Protein 2O8G (pdb70)

GO terms:
  GO:0030182 neuron differentiation (P, IDA)
  GO:0043197 dendritic spine (C, IDA)
  GO:0019903 protein phosphatase binding (F, IDA)
  GO:0060252 positive regulation of glial cell proliferation (P, IMP)
  GO:0019904 protein domain specific binding (F, IMP)
  GO:0005515 protein binding (F, IPI)
  GO:0005521 lamin binding (F, IPI)
  GO:0008157 protein phosphatase 1 binding (F, IPI)
  GO:0044877 protein-containing complex binding (F, IPI)
  GO:0019904 protein domain specific binding (F, IPI)
  GO:0004722 protein serine/threonine phosphatase activity (F, TAS)
  GO:0005829 cytosol (C, TAS)
  GO:0098793 presynapse (C, IDA)
  GO:0098794 postsynapse (C, IDA)
  GO:0098978 glutamatergic synapse (C, IDA)

Radius of gyration: 44.52 Å; Cα contacts (8 Å, |Δi|>4): 1478; chains: 4; bounding box: 119×79×68 Å

InterPro domains:
  IPR004843 Calcineurin-like, phosphoesterase domain [PF00149] (59-251)
  IPR006186 Serine/threonine-specific protein phosphatase/bis(5-nucleosyl)-tetraphosphatase [PR00114] (58-85)
  IPR006186 Serine/threonine-specific protein phosphatase/bis(5-nucleosyl)-tetraphosphatase [PR00114] (87-114)
  IPR006186 Serine/threonine-specific protein phosphatase/bis(5-nucleosyl)-tetraphosphatase [PR00114] (120-144)
  IPR006186 Serine/threonine-specific protein phosphatase/bis(5-nucleosyl)-tetraphosphatase [PR00114] (154-180)
  IPR006186 Serine/threonine-specific protein phosphatase/bis(5-nucleosyl)-tetraphosphatase [PR00114] (183-210)
  IPR006186 Serine/threonine-specific protein phosphatase/bis(5-nucleosyl)-tetraphosphatase [PR00114] (240-260)
  IPR006186 Serine/threonine-specific protein phosphatase/bis(5-nucleosyl)-tetraphosphatase [PR00114] (262-278)
  IPR006186 Serine/threonine-specific protein phosphatase/bis(5-nucleosyl)-tetraphosphatase [PS00125] (121-126)
  IPR006186 Serine/threonine-specific protein phosphatase/bis(5-nucleosyl)-tetraphosphatase [SM00156] (30-300)
  IPR029052 Metallo-dependent phosphatase-like [G3DSA:3.60.21.10] (2-308)
  IPR029052 Metallo-dependent phosphatase-like [SSF56300] (9-301)
  IPR031675 Serine-threonine protein phosphatase, N-terminal [PF16891] (9-56)
  IPR050341 Serine/threonine-protein phosphatase PP1 catalytic subunit [PTHR11668] (12-305)

Solvent-accessible surface area: 32049 Å² total; per-residue (Å²): 242,31,87,29,87,32,0,19,91,69,1,38,120,19,111,82,34,171,82,40,119,83,14,130,5,109,70,103,17,3,64,14,0,2,110,82,0,62,104,19,2,68,93,16,38,10,0,0,44,0,74,8,54,5,39,0,0,0,0,1,1,1,25,4,86,14,0,7,67,0,0,81,122,9,7,38,11,84,148,20,20,0,0,0,0,0,3,0,0,0,58,21,175,9,0,4,3,0,0,2,0,0,1,0,4,2,21,82,48,43,77,27,1,2,1,0,0,0,2,1,0,6,15,7,1,1,30,45,29,26,0,13,65,3,0,119,164,54,41,47,53,138,0,12,87,19,0,24,73,1,1,24,0,0,6,0,0,0,14,0,12,120,39,0,0,0,0,0,0,0,2,6,42,73,8,100,49,20,76,61,0,87,162,30,140,42,75,32,73,5,60,72,140,23,25,9,0,2,0,0,8,0,7,21,48,167,124,35,168,26,83,17,162,13,123,20,69,18,21,80,11,0,1,42,114,16,0,23,130,16,6,158,119,44,102,15,41,0,0,0,0,0,2,29,0,3,58,95,0,21,93,45,29,12,196,78,52,0,0,5,0,0,1,1,0,44,0,32,76,98,13,101,3,9,0,0,0,0,16,3,49,103,79,0,69,0,24,4,23,32,8,155,52,86,222,222,45,10,37,92,76,128,76,25,105,37,42,88,148,21,34,153,85,77,116,42,118,136,109,149,82,133,110,113,81,21,85,102,96,33,131,145,15,17,61,2,20,139,34,21,149,80,0,73,116,52,50,73,148,44,125,170,121,162,243,36,91,23,84,36,0,19,114,66,1,34,119,15,111,79,42,185,90,45,125,75,16,120,6,115,80,104,24,3,122,12,0,1,88,92,0,64,106,20,3,70,94,16,36,11,1,0,47,0,74,12,40,4,35,0,0,0,0,1,0,1,26,4,91,11,0,8,67,0,0,86,122,10,8,34,11,83,147,20,11,0,0,0,0,0,2,0,0,0,59,20,188,10,1,4,4,0,0,2,0,0,0,0,5,2,20,86,49,42,78,28,1,1,1,0,0,0,2,2,0,5,13,5,1,0,26,46,28,25,0,14,65,4,0,115,166,53,40,56,54,146,4,15,79,24,0,24,74,0,2,25,0,1,6,0,0,0,18,0,17,124,33,0,0,0,0,0,0,0,2,5,44,69,9,95,50,23,70,61,0,88,165,32,141,41,76,32,67,5,53,80,133,22,26,10,0,2,0,0,10,0,6,21,50,150,123,33,172,25,84,16,159,12,120,19,66,17,21,80,9,0,1,41,109,15,0,26,129,14,8,160,121,43,99,14,40,0,0,0,0,0,2,30,0,3,67,98,0,25,96,48,28,15,191,70,50,0,0,6,0,0,1,0,0,41,0,30,75,95,12,117,3,10,0,0,0,0,18,2,54,107,90,0,69,0,23,3,28,29,7,161,53,80,221,181,46,2,34,91,74,142,63,16,121,32,48,102,148,30,37,148,85,77,114,46,129,133,123,160,81,132,109,114,76,23,83,92,95,34,134,142,14,16,66,2,22,145,34,26,161,76,0,82,113,45,53,65,118,52,147,154,149

Nearest PDB structures (foldseek):
  2o8g-assembly2_J  TM=1.018E+00  e=6.666E-09  Mus musculus
  7tvf-assembly2_C  TM=9.964E-01  e=4.318E-65  Homo sapiens
  1it6-assembly2_B  TM=9.998E-01  e=4.307E-64  Homo sapiens
  6obs-assembly1_A  TM=1.001E+00  e=9.082E-64  Homo sapiens
  7t0y-assembly2_C  TM=9.998E-01  e=2.308E-63  Homo sapiens

Secondary structure (DSSP, 8-state):
---HHHHHHHHHTTTTS-TT------HHHHHHHHHHHHHHHHHS-SEEEE-SSEEEE-B-TT-HHHHHHHHHHH-STTSS-EEE-S--SSSSS-HHHHHHHHHHHHHHSTTTEEE---TTSSHHHHTTSSHHHHHHHHS-HHHHHHHHHHHTT---EEEETTTEEEESS---TT---HHHHHT--SS-PPPSSSHHHHHHH-EE-TT-SSEEE-TTSSSEEE-HHHHHHHHHHHT-SEEEE--S--TEEEEEETTTTEEEEB--TTGGGT---EEEEEEE-TT-EEEEEEEPPP-/---HHHHHHHHHGGGSSPTT------HHHHHHHHHHHHHHHHHS-SEEEE-SSEEEE-B-TT-HHHHHHHHHHH-STTSS-EEE-S--SSSSS-HHHHHHHHHHHHHHSTTTEEE---TTSSHHHHTTSSHHHHHHHHS-HHHHHHHHHHHTT---EEEETTTEEEESS---TT---HHHHHT--SS-PPPSSSHHHHHHH-EE-TT-SSEEE-TTSSSEEE-HHHHHHHHHHHT-SEEEE--S--TTSEEEETTTTEEEEB--TTGGGT----EEEEEE-TT-EEEEEEEPPP-/---B-----EE-HHHHHH---HHHHHHHHHHHHHHHHH--GGGGHHHHHHHHHHHHTT-/---B-----EE-HHHHHH---TTHHHHHHHHHHHHHHH--GGGGHHHHHHHHHHHH--

Organism: Rattus norvegicus (NCBI:txid10116)

Sequence (707 aa):
KLNIDSIIQRLLEVRGSKPGKNVQLQENEIRGLCLKSREIFLSQPILLELEAPLKICGDIHGQYYDLLRLFEYGGFPPESNYLFLGDYVDRGKQSLETICLLLAYKIKYPENFFLLRGNHECASINRIYGFYDECKRRYNIKLWKTFTDCFNCLPIAAIVDEKIFCCHGGLSPDLQSMEQIRRIMRPTDVPDQGLLCDLLWSDPDKDVLGWGENDRGVSFTFGAEVVAKFLHKHDLDLICRAHQVVEDGYEFFAKRQLVTLFSAPNYCGEFDNAGAMMSVDETLMCSFQILKPAEKGILKNKSQKWDEMNILATLSPEEREKKRQFEMKRKLHYNEGLNIKLARQLISKDLHDDKLNIDSIIQRLLEVRGSKPGKNVQLQENEIRGLCLKSREIFLSQPILLELEAPLKICGDIHGQYYDLLRLFEYGGFPPESNYLFLGDYVDRGKQSLETICLLLAYKIKYPENFFLLRGNHECASINRIYGFYDECKRRYNIKLWKTFTDCFNCLPIAAIVDEKIFCCHGGLSPDLQSMEQIRRIMRPTDVPDQGLLCDLLWSDPDKDVLGWGENDRGVSFTFGAEVVAKFLHKHDLDLICRAHQVVEDGYEFFAKRQLVTLFSAPNYCGEFDNAGAMMSVDETLMCSFQILKPAEKGILKNKSQKWDEMNILATLSPEEREKKRQFEMKRKLHYNEGLNIKLARQLISKDLHD

Foldseek 3Di:
DADLVVLLCQLCVCLVPDFPDDGDDDLVNLLVLLVLLLVLLQVAFLEAEAEDFAKEAEAAAQRSNLVSVVCVVQPPPPVGAYEYAEHQHFLDDGSPSRVSNLSSVCNVCVRRHAYAYAPCLACVNCCPRPNCVNCPVRPRNVSVVSSNQSSLSHRAWYDYPLAETEHAADAAPQCPDPVVSRPDDPSDGQDQDDGSQQSRAEHEDQVDDAWAPDPVNGGTYGYLVVLVVVCVVSVYQAYEYENDQDQAQKDAHNVRRYMYGHRHACRSVPHRGKHWMWGQHNVRDIDIDIHHGDD/DDDDPCDDDDDPVVVVVVPDDPVVVVVVVVVVVVVVVPPVVVVCPVVVVVVVVVVVVVD/DADLVVLLVQLCVCLVPDPDDDGDDDLVNLLVLLVLLLVLLQVAFLEAEAEDWAKEAEAAAQRSNLVSVVCVVQPPPPVGAYEYQENQHFLDDGSSSRVSNLSSSCNVPVRRHAYAYALCLACVNCCPRPNCVNCPVRPRNVSVVSSNLSSLSHRAWYDYPLAEIEHAADFAPPPDDPVVSRPDDPSDGQDQDDGSQQRRHEEEDQPDDAWADDPVNGGIYGHLVVLVVVCVNSVYQAYEYEHDDDQAQKDAHNVNRYMYGHRHACRSVPHHHKHWMWTQHNVRDIDIDIRHGDD/DDDDPCPDDDDPVVVVVVPPDPVVVVVVVVVVVVVVVVPPPVVCPVVVVVVVVVVVVD

B-factor: mean 48.69, std 15.86, range [26.14, 106.57]

CATH classification: 3.60.21.10

Structure (mmCIF, N/CA/C/O backbone):
data_2O8G
#
_entry.id   2O8G
#
_cell.length_a   96.267
_cell.length_b   103.234
_cell.length_c   149.992
_cell.angle_alpha   90.00
_cell.angle_beta   90.00
_cell.angle_gamma   90.00
#
_symmetry.space_group_name_H-M   'P 21 21 21'
#
loop_
_entity.id
_entity.type
_entity.pdbx_description
1 polymer 'Serine/threonine-protein phosphatase PP1-gamma catalytic subunit'
2 polymer 'Protein phosphatase inhibitor 2'
3 non-polymer 'MANGANESE (II) ION'
4 water water
#
loop_
_atom_site.group_PDB
_atom_site.id
_atom_site.type_symbol
_atom_site.label_atom_id
_atom_site.label_alt_id
_atom_site.label_comp_id
_atom_site.label_asym_id
_atom_site.label_entity_id
_atom_site.label_seq_id
_atom_site.pdbx_PDB_ins_code
_atom_site.Cartn_x
_atom_site.Cartn_y
_atom_site.Cartn_z
_atom_site.occupancy
_atom_site.B_iso_or_equiv
_atom_site.auth_seq_id
_atom_site.auth_comp_id
_atom_site.auth_asym_id
_atom_site.auth_atom_id
_atom_site.pdbx_PDB_model_num
ATOM 1 N N . LYS A 1 12 ? -3.208 2.423 42.524 1.00 67.00 6 LYS A N 1
ATOM 2 C CA . LYS A 1 12 ? -2.454 3.156 43.586 1.00 67.12 6 LYS A CA 1
ATOM 3 C C . LYS A 1 12 ? -0.976 3.407 43.218 1.00 66.41 6 LYS A C 1
ATOM 4 O O . LYS A 1 12 ? -0.150 2.478 43.158 1.00 66.40 6 LYS A O 1
ATOM 10 N N . LEU A 1 13 ? -0.674 4.688 42.994 1.00 64.87 7 LEU A N 1
ATOM 11 C CA . LEU A 1 13 ? 0.587 5.151 42.439 1.00 62.94 7 LEU A CA 1
ATOM 12 C C . LEU A 1 13 ? 1.351 5.925 43.505 1.00 61.61 7 LEU A C 1
ATOM 13 O O . LEU A 1 13 ? 0.800 6.820 44.154 1.00 61.27 7 LEU A O 1
ATOM 18 N N . ASN A 1 14 ? 2.616 5.566 43.691 1.00 59.79 8 ASN A N 1
ATOM 19 C CA . ASN A 1 14 ? 3.449 6.214 44.690 1.00 58.22 8 ASN A CA 1
ATOM 20 C C . ASN A 1 14 ? 4.268 7.355 44.075 1.00 57.03 8 ASN A C 1
ATOM 21 O O . ASN A 1 14 ? 5.405 7.155 43.646 1.00 56.63 8 ASN A O 1
ATOM 26 N N . ILE A 1 15 ? 3.682 8.547 44.040 1.00 55.46 9 ILE A N 1
ATOM 27 C CA . ILE A 1 15 ? 4.321 9.691 43.406 1.00 54.40 9 ILE A CA 1
ATOM 28 C C . ILE A 1 15 ? 5.625 10.119 44.102 1.00 53.26 9 ILE A C 1
ATOM 29 O O . ILE A 1 15 ? 6.608 10.434 43.417 1.00 52.80 9 ILE A O 1
ATOM 34 N N . ASP A 1 16 ? 5.644 10.108 45.438 1.00 51.88 10 ASP A N 1
ATOM 35 C CA . ASP A 1 16 ? 6.844 10.502 46.188 1.00 50.83 10 ASP A CA 1
ATOM 36 C C . ASP A 1 16 ? 8.032 9.583 45.893 1.00 49.71 10 ASP A C 1
ATOM 37 O O . ASP A 1 16 ? 9.172 10.030 45.805 1.00 49.64 10 ASP A O 1
ATOM 42 N N . SER A 1 17 ? 7.744 8.302 45.722 1.00 48.50 11 SER A N 1
ATOM 43 C CA . SER A 1 17 ? 8.751 7.308 45.390 1.00 47.48 11 SER A CA 1
ATOM 44 C C . SER A 1 17 ? 9.231 7.469 43.940 1.00 46.83 11 SER A C 1
ATOM 45 O O . SER A 1 17 ? 10.423 7.296 43.640 1.00 46.75 11 SER A O 1
ATOM 48 N N . ILE A 1 18 ? 8.303 7.785 43.040 1.00 45.75 12 ILE A N 1
ATOM 49 C CA . ILE A 1 18 ? 8.657 7.990 41.642 1.00 44.94 12 ILE A CA 1
ATOM 50 C C . ILE A 1 18 ? 9.621 9.163 41.539 1.00 44.39 12 ILE A C 1
ATOM 51 O O . ILE A 1 18 ? 10.709 9.019 40.970 1.00 44.21 12 ILE A O 1
ATOM 56 N N . ILE A 1 19 ? 9.241 10.289 42.143 1.00 43.73 13 ILE A N 1
ATOM 57 C CA . ILE A 1 19 ? 10.067 11.492 42.154 1.00 43.53 13 ILE A CA 1
ATOM 58 C C . ILE A 1 19 ? 11.444 11.263 42.804 1.00 44.01 13 ILE A C 1
ATOM 59 O O . ILE A 1 19 ? 12.467 11.626 42.212 1.00 44.15 13 ILE A O 1
ATOM 64 N N . GLN A 1 20 ? 11.463 10.672 44.005 1.00 44.06 14 GLN A N 1
ATOM 65 C CA . GLN A 1 20 ? 12.710 10.327 44.701 1.00 43.60 14 GLN A CA 1
ATOM 66 C C . GLN A 1 20 ? 13.633 9.572 43.778 1.00 43.71 14 GLN A C 1
ATOM 67 O O . GLN A 1 20 ? 14.795 9.946 43.629 1.00 43.40 14 GLN A O 1
ATOM 73 N N . ARG A 1 21 ? 13.118 8.506 43.166 1.00 44.22 15 ARG A N 1
ATOM 74 C CA . ARG A 1 21 ? 13.939 7.667 42.284 1.00 45.02 15 ARG A CA 1
ATOM 75 C C . ARG A 1 21 ? 14.465 8.444 41.064 1.00 45.62 15 ARG A C 1
ATOM 76 O O . ARG A 1 21 ? 15.620 8.264 40.664 1.00 46.33 15 ARG A O 1
ATOM 84 N N . LEU A 1 22 ? 13.626 9.304 40.486 1.00 45.64 16 LEU A N 1
ATOM 85 C CA . LEU A 1 22 ? 14.022 10.091 39.324 1.00 45.60 16 LEU A CA 1
ATOM 86 C C . LEU A 1 22 ? 15.076 11.115 39.730 1.00 46.22 16 LEU A C 1
ATOM 87 O O . LEU A 1 22 ? 16.013 11.392 38.980 1.00 45.67 16 LEU A O 1
ATOM 92 N N . LEU A 1 23 ? 14.925 11.643 40.938 1.00 47.27 17 LEU A N 1
ATOM 93 C CA . LEU A 1 23 ? 15.827 12.652 41.476 1.00 48.43 17 LEU A CA 1
ATOM 94 C C . LEU A 1 23 ? 17.144 12.058 42.021 1.00 49.65 17 LEU A C 1
ATOM 95 O O . LEU A 1 23 ? 18.091 12.799 42.308 1.00 49.69 17 LEU A O 1
ATOM 100 N N . GLU A 1 24 ? 17.213 10.726 42.128 1.00 50.74 18 GLU A N 1
ATOM 101 C CA . GLU A 1 24 ? 18.380 10.055 42.712 1.00 51.93 18 GLU A CA 1
ATOM 102 C C . GLU A 1 24 ? 19.671 10.245 41.917 1.00 52.63 18 GLU A C 1
ATOM 103 O O . GLU A 1 24 ? 20.758 10.193 42.496 1.00 52.30 18 GLU A O 1
ATOM 109 N N . VAL A 1 25 ? 19.548 10.464 40.604 1.00 53.43 19 VAL A N 1
ATOM 110 C CA . VAL A 1 25 ? 20.721 10.599 39.729 1.00 54.20 19 VAL A CA 1
ATOM 111 C C . VAL A 1 25 ? 21.306 12.024 39.695 1.00 55.31 19 VAL A C 1
ATOM 112 O O . VAL A 1 25 ? 22.195 12.304 38.912 1.00 55.04 19 VAL A O 1
ATOM 116 N N . ARG A 1 26 ? 20.825 12.901 40.573 1.00 57.07 20 ARG A N 1
ATOM 117 C CA . ARG A 1 26 ? 21.175 14.323 40.556 1.00 58.98 20 ARG A CA 1
ATOM 118 C C . ARG A 1 26 ? 22.659 14.696 40.498 1.00 60.57 20 ARG A C 1
ATOM 119 O O . ARG A 1 26 ? 23.028 15.692 39.853 1.00 61.24 20 ARG A O 1
ATOM 127 N N . GLY A 1 27 ? 23.509 13.934 41.167 1.00 61.75 21 GLY A N 1
ATOM 128 C CA . GLY A 1 27 ? 24.927 14.247 41.124 1.00 63.55 21 GLY A CA 1
ATOM 129 C C . GLY A 1 27 ? 25.678 13.540 40.007 1.00 64.51 21 GLY A C 1
ATOM 130 O O . GLY A 1 27 ? 26.792 13.927 39.663 1.00 64.56 21 GLY A O 1
ATOM 131 N N . SER A 1 28 ? 25.058 12.509 39.440 1.00 65.48 22 SER A N 1
ATOM 132 C CA . SER A 1 28 ? 25.734 11.577 38.544 1.00 66.57 22 SER A CA 1
ATOM 133 C C . SER A 1 28 ? 26.225 12.204 37.245 1.00 67.31 22 SER A C 1
ATOM 134 O O . SER A 1 28 ? 25.845 13.330 36.892 1.00 67.56 22 SER A O 1
ATOM 137 N N . LYS A 1 29 ? 27.088 11.471 36.546 1.00 68.14 23 LYS A N 1
ATOM 138 C CA . LYS A 1 29 ? 27.520 11.876 35.209 1.00 68.90 23 LYS A CA 1
ATOM 139 C C . LYS A 1 29 ? 26.344 11.765 34.218 1.00 68.59 23 LYS A C 1
ATOM 140 O O . LYS A 1 29 ? 25.589 10.776 34.242 1.00 68.98 23 LYS A O 1
ATOM 146 N N . PRO A 1 30 ? 26.174 12.787 33.378 1.00 67.81 24 PRO A N 1
ATOM 147 C CA . PRO A 1 30 ? 25.120 12.797 32.353 1.00 67.12 24 PRO A CA 1
ATOM 148 C C . PRO A 1 30 ? 24.879 11.435 31.687 1.00 66.26 24 PRO A C 1
ATOM 149 O O . PRO A 1 30 ? 25.833 10.808 31.211 1.00 66.22 24 PRO A O 1
ATOM 153 N N . GLY A 1 31 ? 23.623 10.987 31.673 1.00 65.15 25 GLY A N 1
ATOM 154 C CA . GLY A 1 31 ? 23.237 9.786 30.945 1.00 63.87 25 GLY A CA 1
ATOM 155 C C . GLY A 1 31 ? 22.885 8.558 31.772 1.00 63.03 25 GLY A C 1
ATOM 156 O O . GLY A 1 31 ? 22.507 7.522 31.207 1.00 62.50 25 GLY A O 1
ATOM 157 N N . LYS A 1 32 ? 23.020 8.666 33.098 1.00 62.14 26 LYS A N 1
ATOM 158 C CA . LYS A 1 32 ? 22.610 7.601 34.008 1.00 61.27 26 LYS A CA 1
ATOM 159 C C . LYS A 1 32 ? 21.088 7.417 33.970 1.00 60.27 26 LYS A C 1
ATOM 160 O O . LYS A 1 32 ? 20.339 8.339 34.279 1.00 59.73 26 LYS A O 1
ATOM 166 N N . ASN A 1 33 ? 20.649 6.224 33.587 1.00 59.22 27 ASN A N 1
ATOM 167 C CA . ASN A 1 33 ? 19.231 5.938 33.441 1.00 58.53 27 ASN A CA 1
ATOM 168 C C . ASN A 1 33 ? 18.522 5.763 34.778 1.00 58.01 27 ASN A C 1
ATOM 169 O O . ASN A 1 33 ? 19.144 5.430 35.791 1.00 58.07 27 ASN A O 1
ATOM 174 N N . VAL A 1 34 ? 17.218 6.008 34.774 1.00 57.23 28 VAL A N 1
ATOM 175 C CA . VAL A 1 34 ? 16.360 5.657 35.893 1.00 56.45 28 VAL A CA 1
ATOM 176 C C . VAL A 1 34 ? 15.364 4.662 35.339 1.00 56.42 28 VAL A C 1
ATOM 177 O O . VAL A 1 34 ? 14.730 4.930 34.320 1.00 56.31 28 VAL A O 1
ATOM 181 N N . GLN A 1 35 ? 15.244 3.514 35.997 1.00 56.44 29 GLN A N 1
ATOM 182 C CA . GLN A 1 35 ? 14.334 2.467 35.549 1.00 56.83 29 GLN A CA 1
ATOM 183 C C . GLN A 1 35 ? 13.087 2.390 36.442 1.00 56.27 29 GLN A C 1
ATOM 184 O O . GLN A 1 35 ? 13.092 1.744 37.493 1.00 56.50 29 GLN A O 1
ATOM 190 N N . LEU A 1 36 ? 12.026 3.078 36.023 1.00 55.54 30 LEU A N 1
ATOM 191 C CA . LEU A 1 36 ? 10.724 2.945 36.667 1.00 54.55 30 LEU A CA 1
ATOM 192 C C . LEU A 1 36 ? 10.033 1.710 36.121 1.00 54.41 30 LEU A C 1
ATOM 193 O O . LEU A 1 36 ? 10.435 1.162 35.102 1.00 54.26 30 LEU A O 1
ATOM 198 N N . GLN A 1 37 ? 8.989 1.269 36.803 1.00 54.60 31 GLN A N 1
ATOM 199 C CA . GLN A 1 37 ? 8.213 0.137 36.330 1.00 54.75 31 GLN A CA 1
ATOM 200 C C . GLN A 1 37 ? 7.233 0.585 35.268 1.00 54.10 31 GLN A C 1
ATOM 201 O O . GLN A 1 37 ? 6.744 1.714 35.310 1.00 54.16 31 GLN A O 1
ATOM 207 N N . GLU A 1 38 ? 6.944 -0.304 34.322 1.00 53.42 32 GLU A N 1
ATOM 208 C CA . GLU A 1 38 ? 5.993 -0.020 33.254 1.00 52.92 32 GLU A CA 1
ATOM 209 C C . GLU A 1 38 ? 4.671 0.519 33.793 1.00 52.41 32 GLU A C 1
ATOM 210 O O . GLU A 1 38 ? 4.194 1.542 33.311 1.00 52.40 32 GLU A O 1
ATOM 216 N N . ASN A 1 39 ? 4.098 -0.156 34.795 1.00 51.87 33 ASN A N 1
ATOM 217 C CA . ASN A 1 39 ? 2.800 0.234 35.354 1.00 51.50 33 ASN A CA 1
ATOM 218 C C . ASN A 1 39 ? 2.818 1.626 35.972 1.00 50.22 33 ASN A C 1
ATOM 219 O O . ASN A 1 39 ? 1.833 2.355 35.887 1.00 49.83 33 ASN A O 1
ATOM 224 N N . GLU A 1 40 ? 3.950 1.988 36.568 1.00 49.11 34 GLU A N 1
ATOM 225 C CA . GLU A 1 40 ? 4.150 3.321 37.130 1.00 48.33 34 GLU A CA 1
ATOM 226 C C . GLU A 1 40 ? 4.130 4.397 36.050 1.00 47.76 34 GLU A C 1
ATOM 227 O O . GLU A 1 40 ? 3.541 5.466 36.237 1.00 47.29 34 GLU A O 1
ATOM 233 N N . ILE A 1 41 ? 4.778 4.110 34.925 1.00 47.16 35 ILE A N 1
ATOM 234 C CA . ILE A 1 41 ? 4.806 5.051 33.819 1.00 46.91 35 ILE A CA 1
ATOM 235 C C . ILE A 1 41 ? 3.400 5.238 33.252 1.00 47.07 35 ILE A C 1
ATOM 236 O O . ILE A 1 41 ? 2.969 6.379 33.045 1.00 46.74 35 ILE A O 1
ATOM 241 N N . ARG A 1 42 ? 2.684 4.130 33.036 1.00 47.26 36 ARG A N 1
ATOM 242 C CA . ARG A 1 42 ? 1.251 4.188 32.683 1.00 47.91 36 ARG A CA 1
ATOM 243 C C . ARG A 1 42 ? 0.452 5.024 33.690 1.00 47.17 36 ARG A C 1
ATOM 244 O O . ARG A 1 42 ? -0.396 5.828 33.297 1.00 47.25 36 ARG A O 1
ATOM 252 N N . GLY A 1 43 ? 0.733 4.840 34.978 1.00 46.22 37 GLY A N 1
ATOM 253 C CA . GLY A 1 43 ? 0.048 5.580 36.021 1.00 45.62 37 GLY A CA 1
ATOM 254 C C . GLY A 1 43 ? 0.234 7.073 35.847 1.00 45.34 37 GLY A C 1
ATOM 255 O O . GLY A 1 43 ? -0.731 7.837 35.901 1.00 45.43 37 GLY A O 1
ATOM 256 N N . LEU A 1 44 ? 1.482 7.478 35.623 1.00 44.72 38 LEU A N 1
ATOM 257 C CA . LEU A 1 44 ? 1.822 8.867 35.376 1.00 44.28 38 LEU A CA 1
ATOM 258 C C . LEU A 1 44 ? 1.017 9.425 34.204 1.00 44.27 38 LEU A C 1
ATOM 259 O O . LEU A 1 44 ? 0.472 10.526 34.297 1.00 44.23 38 LEU A O 1
ATOM 264 N N . CYS A 1 45 ? 0.934 8.658 33.118 1.00 44.19 39 CYS A N 1
ATOM 265 C CA . CYS A 1 45 ? 0.206 9.087 31.922 1.00 44.10 39 CYS A CA 1
ATOM 266 C C . CYS A 1 45 ? -1.277 9.259 32.182 1.00 44.35 39 CYS A C 1
ATOM 267 O O . CYS A 1 45 ? -1.857 10.274 31.806 1.00 44.24 39 CYS A O 1
ATOM 270 N N . LEU A 1 46 ? -1.873 8.271 32.849 1.00 45.12 40 LEU A N 1
ATOM 271 C CA . LEU A 1 46 ? -3.315 8.244 33.122 1.00 45.70 40 LEU A CA 1
ATOM 272 C C . LEU A 1 46 ? -3.726 9.336 34.102 1.00 45.63 40 LEU A C 1
ATOM 273 O O . LEU A 1 46 ? -4.649 10.112 33.837 1.00 45.74 40 LEU A O 1
ATOM 278 N N . LYS A 1 47 ? -3.014 9.414 35.218 1.00 45.66 41 LYS A N 1
ATOM 279 C CA . LYS A 1 47 ? -3.255 10.459 36.200 1.00 45.98 41 LYS A CA 1
ATOM 280 C C . LYS A 1 47 ? -3.016 11.883 35.659 1.00 45.53 41 LYS A C 1
ATOM 281 O O . LYS A 1 47 ? -3.825 12.785 35.920 1.00 45.96 41 LYS A O 1
ATOM 287 N N . SER A 1 48 ? -1.940 12.092 34.899 1.00 44.90 42 SER A N 1
ATOM 288 C CA . SER A 1 48 ? -1.700 13.411 34.290 1.00 44.58 42 SER A CA 1
ATOM 289 C C . SER A 1 48 ? -2.739 13.756 33.218 1.00 44.30 42 SER A C 1
ATOM 290 O O . SER A 1 48 ? -3.245 14.883 33.168 1.00 43.85 42 SER A O 1
ATOM 293 N N . ARG A 1 49 ? -3.080 12.780 32.386 1.00 44.51 43 ARG A N 1
ATOM 294 C CA . ARG A 1 49 ? -4.102 12.987 31.359 1.00 45.16 43 ARG A CA 1
ATOM 295 C C . ARG A 1 49 ? -5.406 13.486 31.985 1.00 45.14 43 ARG A C 1
ATOM 296 O O . ARG A 1 49 ? -6.035 14.422 31.490 1.00 45.34 43 ARG A O 1
ATOM 304 N N . GLU A 1 50 ? -5.776 12.867 33.097 1.00 45.21 44 GLU A N 1
ATOM 305 C CA . GLU A 1 50 ? -6.958 13.227 33.865 1.00 45.49 44 GLU A CA 1
ATOM 306 C C . GLU A 1 50 ? -6.909 14.693 34.323 1.00 44.45 44 GLU A C 1
ATOM 307 O O . GLU A 1 50 ? -7.882 15.442 34.123 1.00 44.59 44 GLU A O 1
ATOM 313 N N . ILE A 1 51 ? -5.783 15.101 34.922 1.00 43.10 45 ILE A N 1
ATOM 314 C CA . ILE A 1 51 ? -5.593 16.495 35.357 1.00 41.98 45 ILE A CA 1
ATOM 315 C C . ILE A 1 51 ? -5.629 17.503 34.192 1.00 41.64 45 ILE A C 1
ATOM 316 O O . ILE A 1 51 ? -6.283 18.544 34.298 1.00 41.78 45 ILE A O 1
ATOM 321 N N . PHE A 1 52 ? -4.939 17.195 33.090 1.00 40.81 46 PHE A N 1
ATOM 322 C CA . PHE A 1 52 ? -4.947 18.065 31.912 1.00 40.07 46 PHE A CA 1
ATOM 323 C C . PHE A 1 52 ? -6.372 18.349 31.469 1.00 40.45 46 PHE A C 1
ATOM 324 O O . PHE A 1 52 ? -6.716 19.496 31.188 1.00 40.39 46 PHE A O 1
ATOM 332 N N . LEU A 1 53 ? -7.193 17.298 31.404 1.00 40.72 47 LEU A N 1
ATOM 333 C CA . LEU A 1 53 ? -8.560 17.402 30.877 1.00 41.00 47 LEU A CA 1
ATOM 334 C C . LEU A 1 53 ? -9.443 18.193 31.806 1.00 41.21 47 LEU A C 1
ATOM 335 O O . LEU A 1 53 ? -10.394 18.831 31.370 1.00 41.77 47 LEU A O 1
ATOM 340 N N . SER A 1 54 ? -9.110 18.159 33.089 1.00 41.46 48 SER A N 1
ATOM 341 C CA . SER A 1 54 ? -9.877 18.868 34.091 1.00 41.52 48 SER A CA 1
ATOM 342 C C . SER A 1 54 ? -9.465 20.326 34.245 1.00 41.13 48 SER A C 1
ATOM 343 O O . SER A 1 54 ? -10.174 21.096 34.872 1.00 42.30 48 SER A O 1
ATOM 346 N N . GLN A 1 55 ? -8.319 20.717 33.703 1.00 40.54 49 GLN A N 1
ATOM 347 C CA . GLN A 1 55 ? -7.946 22.137 33.709 1.00 39.54 49 GLN A CA 1
ATOM 348 C C . GLN A 1 55 ? -8.160 22.742 32.306 1.00 38.82 49 GLN A C 1
ATOM 349 O O . GLN A 1 55 ? -8.211 21.999 31.315 1.00 38.07 49 GLN A O 1
ATOM 355 N N . PRO A 1 56 ? -8.288 24.069 32.218 1.00 38.29 50 PRO A N 1
ATOM 356 C CA . PRO A 1 56 ? -8.559 24.733 30.932 1.00 38.07 50 PRO A CA 1
ATOM 357 C C . PRO A 1 56 ? -7.465 24.465 29.885 1.00 38.25 50 PRO A C 1
ATOM 358 O O . PRO A 1 56 ? -6.314 24.168 30.233 1.00 38.37 50 PRO A O 1
ATOM 362 N N . ILE A 1 57 ? -7.836 24.551 28.612 1.00 37.66 51 ILE A N 1
ATOM 363 C CA . ILE A 1 57 ? -6.886 24.343 27.533 1.00 37.32 51 ILE A CA 1
ATOM 364 C C . ILE A 1 57 ? -6.087 25.626 27.330 1.00 37.41 51 ILE A C 1
ATOM 365 O O . ILE A 1 57 ? -5.007 25.617 26.738 1.00 37.03 51 ILE A O 1
ATOM 370 N N . LEU A 1 58 ? -6.641 26.717 27.845 1.00 37.72 52 LEU A N 1
ATOM 371 C CA . LEU A 1 58 ? -5.992 28.014 27.856 1.00 38.51 52 LEU A CA 1
ATOM 372 C C . LEU A 1 58 ? -5.792 28.421 29.316 1.00 39.13 52 LEU A C 1
ATOM 373 O O . LEU A 1 58 ? -6.729 28.884 29.972 1.00 39.35 52 LEU A O 1
ATOM 378 N N . LEU A 1 59 ? -4.580 28.218 29.830 1.00 39.55 53 LEU A N 1
ATOM 379 C CA . LEU A 1 59 ? -4.322 28.427 31.249 1.00 39.99 53 LEU A CA 1
ATOM 380 C C . LEU A 1 59 ? -4.288 29.902 31.577 1.00 40.76 53 LEU A C 1
ATOM 381 O O . LEU A 1 59 ? -3.642 30.691 30.886 1.00 41.09 53 LEU A O 1
ATOM 386 N N . GLU A 1 60 ? -4.997 30.290 32.624 1.00 41.63 54 GLU A N 1
ATOM 387 C CA . GLU A 1 60 ? -4.799 31.626 33.164 1.00 42.77 54 GLU A CA 1
ATOM 388 C C . GLU A 1 60 ? -4.025 31.515 34.471 1.00 42.54 54 GLU A C 1
ATOM 389 O O . GLU A 1 60 ? -4.479 30.892 35.425 1.00 42.42 54 GLU A O 1
ATOM 395 N N . LEU A 1 61 ? -2.811 32.060 34.464 1.00 42.81 55 LEU A N 1
ATOM 396 C CA . LEU A 1 61 ? -1.849 31.855 35.543 1.00 42.70 55 LEU A CA 1
ATOM 397 C C . LEU A 1 61 ? -1.422 33.154 36.204 1.00 43.03 55 LEU A C 1
ATOM 398 O O . LEU A 1 61 ? -1.462 34.225 35.583 1.00 43.40 55 LEU A O 1
ATOM 403 N N . GLU A 1 62 ? -1.001 33.048 37.463 1.00 43.67 56 GLU A N 1
ATOM 404 C CA . GLU A 1 62 ? -0.463 34.182 38.230 1.00 44.27 56 GLU A CA 1
ATOM 405 C C . GLU A 1 62 ? 1.044 34.085 38.348 1.00 43.60 56 GLU A C 1
ATOM 406 O O . GLU A 1 62 ? 1.589 32.998 38.488 1.00 43.74 56 GLU A O 1
ATOM 412 N N . ALA A 1 63 ? 1.722 35.220 38.307 1.00 43.30 57 ALA A N 1
ATOM 413 C CA . ALA A 1 63 ? 3.122 35.265 38.700 1.00 43.17 57 ALA A CA 1
ATOM 414 C C . ALA A 1 63 ? 3.171 35.117 40.236 1.00 43.20 57 ALA A C 1
ATOM 415 O O . ALA A 1 63 ? 2.160 35.373 40.895 1.00 43.80 57 ALA A O 1
ATOM 417 N N . PRO A 1 64 ? 4.300 34.706 40.827 1.00 42.81 58 PRO A N 1
ATOM 418 C CA . PRO A 1 64 ? 5.563 34.481 40.121 1.00 42.43 58 PRO A CA 1
ATOM 419 C C . PRO A 1 64 ? 5.670 33.067 39.566 1.00 42.08 58 PRO A C 1
ATOM 420 O O . PRO A 1 64 ? 5.010 32.153 40.070 1.00 42.21 58 PRO A O 1
ATOM 424 N N . LEU A 1 65 ? 6.488 32.899 38.533 1.00 41.64 59 LEU A N 1
ATOM 425 C CA . LEU A 1 65 ? 6.741 31.584 37.973 1.00 41.67 59 LEU A CA 1
ATOM 426 C C . LEU A 1 65 ? 7.958 31.596 37.069 1.00 41.60 59 LEU A C 1
ATOM 427 O O . LEU A 1 65 ? 8.424 32.664 36.639 1.00 42.16 59 LEU A O 1
ATOM 432 N N . LYS A 1 66 ? 8.464 30.403 36.775 1.00 40.82 60 LYS A N 1
ATOM 433 C CA . LYS A 1 66 ? 9.571 30.262 35.845 1.00 40.61 60 LYS A CA 1
ATOM 434 C C . LYS A 1 66 ? 9.083 29.611 34.563 1.00 40.01 60 LYS A C 1
ATOM 435 O O . LYS A 1 66 ? 8.367 28.606 34.614 1.00 40.04 60 LYS A O 1
ATOM 441 N N . ILE A 1 67 ? 9.462 30.185 33.422 1.00 39.08 61 ILE A N 1
ATOM 442 C CA . ILE A 1 67 ? 9.047 29.643 32.126 1.00 38.29 61 ILE A CA 1
ATOM 443 C C . ILE A 1 67 ? 10.230 29.017 31.375 1.00 38.35 61 ILE A C 1
ATOM 444 O O . ILE A 1 67 ? 11.258 29.672 31.194 1.00 38.23 61 ILE A O 1
ATOM 449 N N . CYS A 1 68 ? 10.071 27.758 30.948 1.00 37.68 62 CYS A N 1
ATOM 450 C CA . CYS A 1 68 ? 11.106 27.033 30.216 1.00 37.47 62 CYS A CA 1
ATOM 451 C C . CYS A 1 68 ? 10.674 26.628 28.820 1.00 37.23 62 CYS A C 1
ATOM 452 O O . CYS A 1 68 ? 9.504 26.293 28.592 1.00 37.46 62 CYS A O 1
ATOM 455 N N . GLY A 1 69 ? 11.639 26.650 27.896 1.00 36.62 63 GLY A N 1
ATOM 456 C CA . GLY A 1 69 ? 11.458 26.185 26.534 1.00 35.94 63 GLY A CA 1
ATOM 457 C C . GLY A 1 69 ? 11.902 24.746 26.340 1.00 35.98 63 GLY A C 1
ATOM 458 O O . GLY A 1 69 ? 11.882 23.956 27.296 1.00 36.15 63 GLY A O 1
ATOM 459 N N . ASP A 1 70 ? 12.287 24.396 25.110 1.00 35.47 64 ASP A N 1
ATOM 460 C CA . ASP A 1 70 ? 12.536 22.993 24.730 1.00 35.83 64 ASP A CA 1
ATOM 461 C C . ASP A 1 70 ? 13.545 22.269 25.622 1.00 35.53 64 ASP A C 1
ATOM 462 O O . ASP A 1 70 ? 14.557 22.845 26.016 1.00 35.80 64 ASP A O 1
ATOM 467 N N . ILE A 1 71 ? 13.279 20.999 25.902 1.00 35.51 65 ILE A N 1
ATOM 468 C CA . ILE A 1 71 ? 14.189 20.162 26.679 1.00 35.64 65 ILE A CA 1
ATOM 469 C C . ILE A 1 71 ? 14.679 18.986 25.855 1.00 35.13 65 ILE A C 1
ATOM 470 O O . ILE A 1 71 ? 15.832 18.551 26.017 1.00 34.95 65 ILE A O 1
ATOM 475 N N . HIS A 1 72 ? 13.798 18.459 24.997 1.00 34.28 66 HIS A N 1
ATOM 476 C CA . HIS A 1 72 ? 14.152 17.375 24.074 1.00 34.03 66 HIS A CA 1
ATOM 477 C C . HIS A 1 72 ? 14.978 16.268 24.742 1.00 34.06 66 HIS A C 1
ATOM 478 O O . HIS A 1 72 ? 16.097 15.966 24.312 1.00 33.84 66 HIS A O 1
ATOM 485 N N . GLY A 1 73 ? 14.437 15.692 25.814 1.00 34.05 67 GLY A N 1
ATOM 486 C CA . GLY A 1 73 ? 15.041 14.538 26.460 1.00 34.62 67 GLY A CA 1
ATOM 487 C C . GLY A 1 73 ? 16.416 14.746 27.085 1.00 35.37 67 GLY A C 1
ATOM 488 O O . GLY A 1 73 ? 17.126 13.773 27.358 1.00 35.28 67 GLY A O 1
ATOM 489 N N . GLN A 1 74 ? 16.798 16.006 27.312 1.00 35.48 68 GLN A N 1
ATOM 490 C CA . GLN A 1 74 ? 18.072 16.308 27.952 1.00 35.39 68 GLN A CA 1
ATOM 491 C C . GLN A 1 74 ? 17.876 16.359 29.458 1.00 35.85 68 GLN A C 1
ATOM 492 O O . GLN A 1 74 ? 17.877 17.423 30.073 1.00 35.37 68 GLN A O 1
ATOM 498 N N . TYR A 1 75 ? 17.707 15.172 30.041 1.00 36.72 69 TYR A N 1
ATOM 499 C CA . TYR A 1 75 ? 17.336 15.026 31.449 1.00 37.51 69 TYR A CA 1
ATOM 500 C C . TYR A 1 75 ? 18.290 15.696 32.428 1.00 38.07 69 TYR A C 1
ATOM 501 O O . TYR A 1 75 ? 17.861 16.376 33.371 1.00 38.20 69 TYR A O 1
ATOM 510 N N . TYR A 1 76 ? 19.578 15.483 32.209 1.00 38.77 70 TYR A N 1
ATOM 511 C CA . TYR A 1 76 ? 20.625 16.107 33.006 1.00 39.85 70 TYR A CA 1
ATOM 512 C C . TYR A 1 76 ? 20.418 17.625 33.024 1.00 39.31 70 TYR A C 1
ATOM 513 O O . TYR A 1 76 ? 20.542 18.275 34.070 1.00 39.45 70 TYR A O 1
ATOM 522 N N . ASP A 1 77 ? 20.068 18.183 31.868 1.00 38.62 71 ASP A N 1
ATOM 523 C CA . ASP A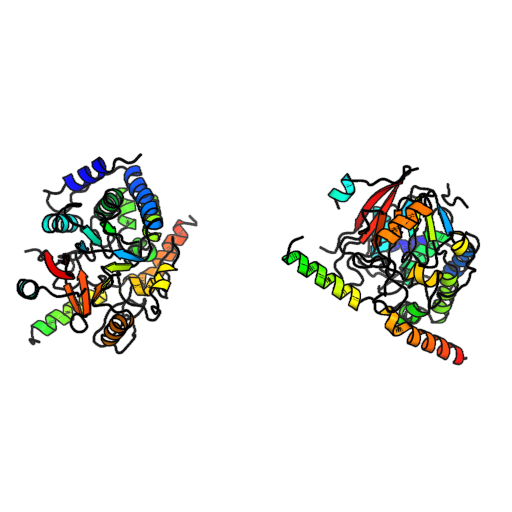 1 77 ? 19.822 19.613 31.766 1.00 38.01 71 ASP A CA 1
ATOM 524 C C . ASP A 1 77 ? 18.524 20.035 32.420 1.00 37.45 71 ASP A C 1
ATOM 525 O O . ASP A 1 77 ? 18.468 21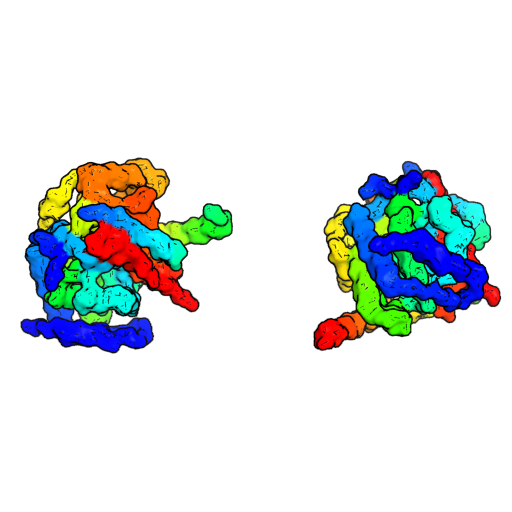.104 33.022 1.00 37.69 71 ASP A O 1
ATOM 530 N N . LEU A 1 78 ? 17.500 19.190 32.363 1.00 36.98 72 LEU A N 1
ATOM 531 C CA . LEU A 1 78 ? 16.298 19.446 33.158 1.00 37.01 72 LEU A CA 1
ATOM 532 C C . LEU A 1 78 ? 16.645 19.560 34.655 1.00 37.53 72 LEU A C 1
ATOM 533 O O . LEU A 1 78 ? 16.172 20.469 35.344 1.00 37.46 72 LEU A O 1
ATOM 538 N N . LEU A 1 79 ? 17.483 18.654 35.153 1.00 37.92 73 LEU A N 1
ATOM 539 C CA . LEU A 1 79 ? 17.905 18.730 36.550 1.00 38.77 73 LEU A CA 1
ATOM 540 C C . LEU A 1 79 ? 18.734 19.968 36.868 1.00 39.23 73 LEU A C 1
ATOM 541 O O . LEU A 1 79 ? 18.623 20.507 37.965 1.00 39.20 73 LEU A O 1
ATOM 546 N N . ARG A 1 80 ? 19.540 20.433 35.909 1.00 40.00 74 ARG A N 1
ATOM 547 C CA . ARG A 1 80 ? 20.286 21.686 36.075 1.00 40.60 74 ARG A CA 1
ATOM 548 C C . ARG A 1 80 ? 19.364 22.904 36.181 1.00 40.86 74 ARG A C 1
ATOM 549 O O . ARG A 1 80 ? 19.668 23.836 36.937 1.00 41.46 74 ARG A O 1
ATOM 557 N N . LEU A 1 81 ? 18.252 22.896 35.430 1.00 40.71 75 LEU A N 1
ATOM 558 C CA . LEU A 1 81 ? 17.250 23.968 35.485 1.00 40.47 75 LEU A CA 1
ATOM 559 C C . LEU A 1 81 ? 16.573 24.070 36.845 1.00 40.35 75 LEU A C 1
ATOM 560 O O . LEU A 1 81 ? 16.445 25.166 37.385 1.00 40.02 75 LEU A O 1
ATOM 565 N N . PHE A 1 82 ? 16.114 22.940 37.378 1.00 40.87 76 PHE A N 1
ATOM 566 C CA . PHE A 1 82 ? 15.493 22.913 38.707 1.00 41.86 76 PHE A CA 1
ATOM 567 C C . PHE A 1 82 ? 16.499 23.310 39.794 1.00 43.27 76 PHE A C 1
ATOM 568 O O . PHE A 1 82 ? 16.146 24.015 40.732 1.00 42.72 76 PHE A O 1
ATOM 576 N N . GLU A 1 83 ? 17.752 22.875 39.634 1.00 45.16 77 GLU A N 1
ATOM 577 C CA . GLU A 1 83 ? 18.862 23.272 40.509 1.00 47.39 77 GLU A CA 1
ATOM 578 C C . GLU A 1 83 ? 19.011 24.790 40.591 1.00 47.96 77 GLU A C 1
ATOM 579 O O . GLU A 1 83 ? 19.153 25.352 41.673 1.00 48.61 77 GLU A O 1
ATOM 585 N N . TYR A 1 84 ? 18.9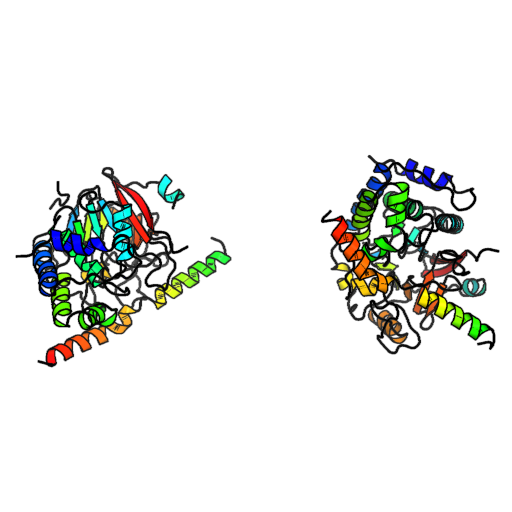68 25.442 39.437 1.00 48.39 78 TYR A N 1
ATOM 586 C CA . TYR A 1 84 ? 19.100 26.883 39.341 1.00 49.06 78 TYR A CA 1
ATOM 587 C C . TYR A 1 84 ? 17.823 27.608 39.821 1.00 48.41 78 TYR A C 1
ATOM 588 O O . TYR A 1 84 ? 17.896 28.612 40.530 1.00 48.44 78 TYR A O 1
ATOM 597 N N . GLY A 1 85 ? 16.653 27.098 39.445 1.00 47.58 79 GLY A N 1
ATOM 598 C CA . GLY A 1 85 ? 15.411 27.802 39.698 1.00 46.44 79 GLY A CA 1
ATOM 599 C C . GLY A 1 85 ? 14.682 27.415 40.967 1.00 45.84 79 GLY A C 1
ATOM 600 O O . GLY A 1 85 ? 13.837 28.160 41.444 1.00 45.82 79 GLY A O 1
ATOM 601 N N . GLY A 1 86 ? 15.014 26.254 41.511 1.00 45.30 80 GLY A N 1
ATOM 602 C CA . GLY A 1 86 ? 14.344 25.731 42.680 1.00 45.14 80 GLY A CA 1
ATOM 603 C C . GLY A 1 86 ? 13.506 24.533 42.282 1.00 45.17 80 GLY A C 1
ATOM 604 O O . GLY A 1 86 ? 12.671 24.634 41.377 1.00 45.87 80 GLY A O 1
ATOM 605 N N . PHE A 1 87 ? 13.736 23.397 42.927 1.00 44.52 81 PHE A N 1
ATOM 606 C CA . PHE A 1 87 ? 12.890 22.228 42.729 1.00 44.67 81 PHE A CA 1
ATOM 607 C C . PHE A 1 87 ? 11.475 22.531 43.219 1.00 44.93 81 PHE A C 1
ATOM 608 O O . PHE A 1 87 ? 11.317 23.221 44.221 1.00 45.14 81 PHE A O 1
ATOM 616 N N . PRO A 1 88 ? 10.449 22.062 42.502 1.00 45.17 82 PRO A N 1
ATOM 617 C CA . PRO A 1 88 ? 9.061 22.214 42.967 1.00 45.50 82 PRO A CA 1
ATOM 618 C C . PRO A 1 88 ? 8.908 21.610 44.367 1.00 45.51 82 PRO A C 1
ATOM 619 O O . PRO A 1 88 ? 9.438 20.519 44.578 1.00 45.30 82 PRO A O 1
ATOM 623 N N . PRO A 1 89 ? 8.204 22.268 45.292 1.00 45.85 83 PRO A N 1
ATOM 624 C CA . PRO A 1 89 ? 7.413 23.474 45.019 1.00 45.88 83 PRO A CA 1
ATOM 625 C C . PRO A 1 89 ? 8.083 24.804 45.343 1.00 45.93 83 PRO A C 1
ATOM 626 O O . PRO A 1 89 ? 7.370 25.814 45.396 1.00 45.53 83 PRO A O 1
ATOM 630 N N . GLU A 1 90 ? 9.399 24.819 45.553 1.00 46.13 84 GLU A N 1
ATOM 631 C CA . GLU A 1 90 ? 10.115 26.065 45.855 1.00 46.47 84 GLU A CA 1
ATOM 632 C C . GLU A 1 90 ? 9.754 27.162 44.865 1.00 45.50 84 GLU A C 1
ATOM 633 O O . GLU A 1 90 ? 9.675 28.331 45.231 1.00 45.34 84 GLU A O 1
ATOM 639 N N . SER A 1 91 ? 9.543 26.773 43.607 1.00 44.47 85 SER A N 1
ATOM 640 C CA . SER A 1 91 ? 9.178 27.703 42.547 1.00 43.40 85 SER A CA 1
ATOM 641 C C . SER A 1 91 ? 8.035 27.129 41.741 1.00 42.53 85 SER A C 1
ATOM 642 O O . SER A 1 91 ? 7.853 25.916 41.697 1.00 42.62 85 SER A O 1
ATOM 645 N N . ASN A 1 92 ? 7.263 28.006 41.109 1.00 41.58 86 ASN A N 1
ATOM 646 C CA . ASN A 1 92 ? 6.242 27.587 40.150 1.00 40.52 86 ASN A CA 1
ATOM 647 C C . ASN A 1 92 ? 6.811 27.521 38.732 1.00 39.77 86 ASN A C 1
ATOM 648 O O . ASN A 1 92 ? 7.642 28.367 38.349 1.00 39.36 86 ASN A O 1
ATOM 653 N N . TYR A 1 93 ? 6.351 26.536 37.959 1.00 38.34 87 TYR A N 1
ATOM 654 C CA . TYR A 1 93 ? 6.869 26.313 36.606 1.00 37.59 87 TYR A CA 1
ATOM 655 C C . TYR A 1 93 ? 5.816 26.272 35.505 1.00 36.71 87 TYR A C 1
ATOM 656 O O . TYR A 1 93 ? 4.728 25.701 35.685 1.00 36.94 87 TYR A O 1
ATOM 665 N N . LEU A 1 94 ? 6.163 26.873 34.369 1.00 35.29 88 LEU A N 1
ATOM 666 C CA . LEU A 1 94 ? 5.441 26.687 33.115 1.00 34.49 88 LEU A CA 1
ATOM 667 C C . LEU A 1 94 ? 6.443 26.272 32.042 1.00 34.07 88 LEU A C 1
ATOM 668 O O . LEU A 1 94 ? 7.384 27.000 31.761 1.00 34.26 88 LEU A O 1
ATOM 673 N N . PHE A 1 95 ? 6.239 25.090 31.472 1.00 33.74 89 PHE A N 1
ATOM 674 C CA . PHE A 1 95 ? 7.060 24.586 30.376 1.00 33.62 89 PHE A CA 1
ATOM 675 C C . PHE A 1 95 ? 6.306 24.729 29.054 1.00 33.57 89 PHE A C 1
ATOM 676 O O . PHE A 1 95 ? 5.086 24.505 28.990 1.00 33.34 89 PHE A O 1
ATOM 684 N N . LEU A 1 96 ? 7.041 25.075 28.000 1.00 33.25 90 LEU A N 1
ATOM 685 C CA . LEU A 1 96 ? 6.417 25.393 26.717 1.00 33.08 90 LEU A CA 1
ATOM 686 C C . LEU A 1 96 ? 6.296 24.234 25.715 1.00 33.43 90 LEU A C 1
ATOM 687 O O . LEU A 1 96 ? 5.800 24.428 24.613 1.00 33.88 90 LEU A O 1
ATOM 692 N N . GLY A 1 97 ? 6.721 23.033 26.098 1.00 33.56 91 GLY A N 1
ATOM 693 C CA . GLY A 1 97 ? 6.607 21.880 25.222 1.00 33.54 91 GLY A CA 1
ATOM 694 C C . GLY A 1 97 ? 7.934 21.304 24.769 1.00 33.74 91 GLY A C 1
ATOM 695 O O . GLY A 1 97 ? 9.007 21.739 25.211 1.00 34.10 91 GLY A O 1
ATOM 696 N N . ASP A 1 98 ? 7.855 20.325 23.873 1.00 33.82 92 ASP A N 1
ATOM 697 C CA . ASP A 1 98 ? 9.031 19.651 23.319 1.00 34.09 92 ASP A CA 1
ATOM 698 C C . ASP A 1 98 ? 9.884 18.993 24.409 1.00 34.36 92 ASP A C 1
ATOM 699 O O . ASP A 1 98 ? 11.063 19.349 24.611 1.00 34.39 92 ASP A O 1
ATOM 704 N N . TYR A 1 99 ? 9.271 18.030 25.103 1.00 33.94 93 TYR A N 1
ATOM 705 C CA . TYR A 1 99 ? 9.915 17.321 26.202 1.00 33.67 93 TYR A CA 1
ATOM 706 C C . TYR A 1 99 ? 10.638 16.100 25.698 1.00 33.97 93 TYR A C 1
ATOM 707 O O . TYR A 1 99 ? 11.621 15.684 26.293 1.00 34.11 93 TYR A O 1
ATOM 716 N N . VAL A 1 100 ? 10.139 15.526 24.605 1.00 34.48 94 VAL A N 1
ATOM 717 C CA . VAL A 1 100 ? 10.636 14.250 24.080 1.00 34.56 94 VAL A CA 1
ATOM 718 C C . VAL A 1 100 ? 11.315 14.442 22.727 1.00 35.06 94 VAL A C 1
ATOM 719 O O . VAL A 1 100 ? 11.272 15.530 22.149 1.00 35.41 94 VAL A O 1
ATOM 723 N N . ASP A 1 101 ? 11.918 13.374 22.218 1.00 35.39 95 ASP A N 1
ATOM 724 C CA . ASP A 1 101 ? 12.647 13.393 20.945 1.00 35.34 95 ASP A CA 1
ATOM 725 C C . ASP A 1 101 ? 14.030 14.027 21.060 1.00 35.56 95 ASP A C 1
ATOM 726 O O . ASP A 1 101 ? 14.301 14.799 21.987 1.00 34.73 95 ASP A O 1
ATOM 731 N N . ARG A 1 102 ? 14.893 13.666 20.105 1.00 36.40 96 ARG A N 1
ATOM 732 C CA . ARG A 1 102 ? 16.186 14.300 19.878 1.00 36.76 96 ARG A CA 1
ATOM 733 C C . ARG A 1 102 ? 17.225 13.803 20.895 1.00 37.38 96 ARG A C 1
ATOM 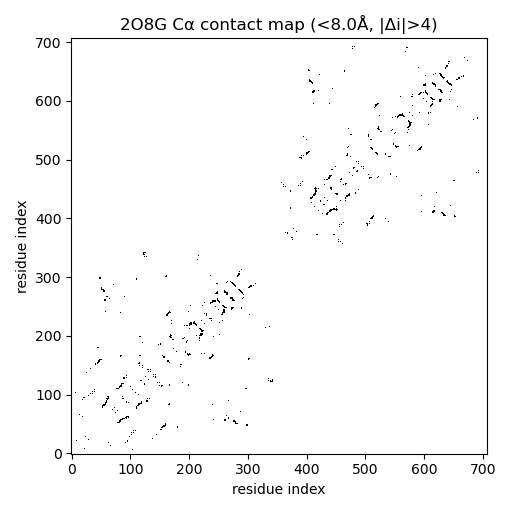734 O O . ARG A 1 102 ? 18.293 13.328 20.504 1.00 37.90 96 ARG A O 1
ATOM 742 N N . GLY A 1 103 ? 16.907 13.873 22.191 1.00 37.89 97 GLY A N 1
ATOM 743 C CA . GLY A 1 103 ? 17.850 13.527 23.250 1.00 38.18 97 GLY A CA 1
ATOM 744 C C . GLY A 1 103 ? 17.891 12.074 23.686 1.00 38.82 97 GLY A C 1
ATOM 745 O O . GLY A 1 103 ? 17.128 11.246 23.187 1.00 38.72 97 GLY A O 1
ATOM 746 N N . LYS A 1 104 ? 18.786 11.760 24.625 1.00 39.71 98 LYS A N 1
ATOM 747 C CA . LYS A 1 104 ? 18.967 10.370 25.098 1.00 40.66 98 LYS A CA 1
ATOM 748 C C . LYS A 1 104 ? 17.886 9.887 26.054 1.00 39.78 98 LYS A C 1
ATOM 749 O O . LYS A 1 104 ? 17.597 8.696 26.111 1.00 40.42 98 LYS A O 1
ATOM 755 N N . GLN A 1 105 ? 17.291 10.803 26.804 1.00 38.77 99 GLN A N 1
ATOM 756 C CA . GLN A 1 105 ? 16.464 10.419 27.939 1.00 38.18 99 GLN A CA 1
ATOM 757 C C . GLN A 1 105 ? 15.102 11.121 27.964 1.00 37.53 99 GLN A C 1
ATOM 758 O O . GLN A 1 105 ? 14.785 11.873 28.887 1.00 37.00 99 GLN A O 1
ATOM 764 N N . SER A 1 106 ? 14.307 10.859 26.932 1.00 37.32 100 SER A N 1
ATOM 765 C CA . SER A 1 106 ? 12.963 11.398 26.820 1.00 37.05 100 SER A CA 1
ATOM 766 C C . SER A 1 106 ? 12.099 10.900 27.966 1.00 36.75 100 SER A C 1
ATOM 767 O O . SER A 1 106 ? 11.338 11.671 28.564 1.00 36.65 100 SER A O 1
ATOM 770 N N . LEU A 1 107 ? 12.258 9.619 28.294 1.00 36.59 101 LEU A N 1
ATOM 771 C CA . LEU A 1 107 ? 11.452 8.964 29.324 1.00 36.54 101 LEU A CA 1
ATOM 772 C C . LEU A 1 107 ? 11.653 9.568 30.708 1.00 36.58 101 LEU A C 1
ATOM 773 O O . LEU A 1 107 ? 10.677 9.959 31.359 1.00 37.03 101 LEU A O 1
ATOM 778 N N . GLU A 1 108 ? 12.900 9.685 31.153 1.00 36.10 102 GLU A N 1
ATOM 779 C CA . GLU A 1 108 ? 13.156 10.329 32.443 1.00 36.17 102 GLU A CA 1
ATOM 780 C C . GLU A 1 108 ? 12.612 11.752 32.462 1.00 35.87 102 GLU A C 1
ATOM 781 O O . GLU A 1 108 ? 12.046 12.188 33.461 1.00 36.49 102 GLU A O 1
ATOM 787 N N . THR A 1 109 ? 12.785 12.463 31.351 1.00 35.29 103 THR A N 1
ATOM 788 C CA . THR A 1 109 ? 12.362 13.847 31.232 1.00 34.97 103 THR A CA 1
ATOM 789 C C . THR A 1 109 ? 10.842 13.985 31.364 1.00 35.40 103 THR A C 1
ATOM 790 O O . THR A 1 109 ? 10.342 14.744 32.204 1.00 35.10 103 THR A O 1
ATOM 794 N N . ILE A 1 110 ? 10.096 13.274 30.532 1.00 35.85 104 ILE A N 1
ATOM 795 C CA . ILE A 1 110 ? 8.645 13.433 30.599 1.00 36.62 104 ILE A CA 1
ATOM 796 C C . ILE A 1 110 ? 8.104 12.891 31.932 1.00 37.27 104 ILE A C 1
ATOM 797 O O . ILE A 1 110 ? 7.240 13.503 32.545 1.00 37.66 104 ILE A O 1
ATOM 802 N N . CYS A 1 111 ? 8.668 11.785 32.408 1.00 38.05 105 CYS A N 1
ATOM 803 C CA . CYS A 1 111 ? 8.229 11.184 33.662 1.00 38.44 105 CYS A CA 1
ATOM 804 C C . CYS A 1 111 ? 8.363 12.133 34.849 1.00 38.67 105 CYS A C 1
ATOM 805 O O . CYS A 1 111 ? 7.411 12.294 35.627 1.00 38.87 105 CYS A O 1
ATOM 808 N N . LEU A 1 112 ? 9.515 12.788 34.982 1.00 38.22 106 LEU A N 1
ATOM 809 C CA . LEU A 1 112 ? 9.661 13.752 36.065 1.00 37.99 106 LEU A CA 1
ATOM 810 C C . LEU A 1 112 ? 8.654 14.897 35.944 1.00 37.71 106 LEU A C 1
ATOM 811 O O . LEU A 1 112 ? 8.116 15.356 36.950 1.00 38.61 106 LEU A O 1
ATOM 816 N N . LEU A 1 113 ? 8.410 15.357 34.721 1.00 37.00 107 LEU A N 1
ATOM 817 C CA . LEU A 1 113 ? 7.490 16.464 34.484 1.00 36.43 107 LEU A CA 1
ATOM 818 C C . LEU A 1 113 ? 6.041 16.048 34.766 1.00 36.29 107 LEU A C 1
ATOM 819 O O . LEU A 1 113 ? 5.301 16.772 35.445 1.00 35.72 107 LEU A O 1
ATOM 824 N N . LEU A 1 114 ? 5.656 14.881 34.256 1.00 36.03 108 LEU A N 1
ATOM 825 C CA . LEU A 1 114 ? 4.360 14.295 34.572 1.00 36.76 108 LEU A CA 1
ATOM 826 C C . LEU A 1 114 ? 4.177 14.056 36.071 1.00 37.47 108 LEU A C 1
ATOM 827 O O . LEU A 1 114 ? 3.111 14.350 36.612 1.00 37.94 108 LEU A O 1
ATOM 832 N N . ALA A 1 115 ? 5.215 13.558 36.746 1.00 38.03 109 ALA A N 1
ATOM 833 C CA . ALA A 1 115 ? 5.141 13.310 38.190 1.00 38.38 109 ALA A CA 1
ATOM 834 C C . ALA A 1 115 ? 4.919 14.609 38.962 1.00 38.96 109 ALA A C 1
ATOM 835 O O . ALA A 1 115 ? 4.121 14.637 39.899 1.00 39.32 109 ALA A O 1
ATOM 837 N N . TYR A 1 116 ? 5.624 15.675 38.572 1.00 39.36 110 TYR A N 1
ATOM 838 C CA . TYR A 1 116 ? 5.475 16.978 39.220 1.00 39.77 110 TYR A CA 1
ATOM 839 C C . TYR A 1 116 ? 4.114 17.602 38.915 1.00 39.83 110 TYR A C 1
ATOM 840 O O . TYR A 1 116 ? 3.563 18.334 39.738 1.00 40.07 110 TYR A O 1
ATOM 849 N N . LYS A 1 117 ? 3.581 17.317 37.727 1.00 39.98 111 LYS A N 1
ATOM 850 C CA . LYS A 1 117 ? 2.244 17.763 37.356 1.00 40.02 111 LYS A CA 1
ATOM 851 C C . LYS A 1 117 ? 1.234 17.184 38.335 1.00 40.41 111 LYS A C 1
ATOM 852 O O . LYS A 1 117 ? 0.398 17.907 38.864 1.00 40.28 111 LYS A O 1
ATOM 858 N N . ILE A 1 118 ? 1.345 15.884 38.586 1.00 41.12 112 ILE A N 1
ATOM 859 C CA . ILE A 1 118 ? 0.477 15.188 39.532 1.00 42.10 112 ILE A CA 1
ATOM 860 C C . ILE A 1 118 ? 0.662 15.643 40.986 1.00 43.09 112 ILE A C 1
ATOM 861 O O . ILE A 1 118 ? -0.308 15.792 41.719 1.00 43.22 112 ILE A O 1
ATOM 866 N N . LYS A 1 119 ? 1.900 15.890 41.391 1.00 43.94 113 LYS A N 1
ATOM 867 C CA . LYS A 1 119 ? 2.161 16.318 42.755 1.00 44.68 113 LYS A CA 1
ATOM 868 C C . LYS A 1 119 ? 1.732 17.761 43.048 1.00 44.92 113 LYS A C 1
ATOM 869 O O . LYS A 1 119 ? 1.187 18.052 44.123 1.00 45.04 113 LYS A O 1
ATOM 875 N N . TYR A 1 120 ? 1.988 18.673 42.115 1.00 45.04 114 TYR A N 1
ATOM 876 C CA . TYR A 1 120 ? 1.625 20.075 42.337 1.00 45.13 114 TYR A CA 1
ATOM 877 C C . TYR A 1 120 ? 0.788 20.616 41.181 1.00 44.92 114 TYR A C 1
ATOM 878 O O . TYR A 1 120 ? 1.258 21.454 40.407 1.00 45.12 114 TYR A O 1
ATOM 887 N N . PRO A 1 121 ? -0.462 20.173 41.088 1.00 44.60 115 PRO A N 1
ATOM 888 C CA . PRO A 1 121 ? -1.263 20.398 39.880 1.00 44.41 115 PRO A CA 1
ATOM 889 C C . PRO A 1 121 ? -1.623 21.857 39.623 1.00 44.22 115 PRO A C 1
ATOM 890 O O . PRO A 1 121 ? -1.961 22.174 38.491 1.00 44.38 115 PRO A O 1
ATOM 894 N N . GLU A 1 122 ? -1.536 22.723 40.626 1.00 44.25 116 GLU A N 1
ATOM 895 C CA . GLU A 1 122 ? -1.820 24.148 40.423 1.00 44.57 116 GLU A CA 1
ATOM 896 C C . GLU A 1 122 ? -0.587 25.047 40.525 1.00 43.51 116 GLU A C 1
ATOM 897 O O . GLU A 1 122 ? -0.712 26.273 40.567 1.00 44.01 116 GLU A O 1
ATOM 903 N N . ASN A 1 123 ? 0.599 24.451 40.553 1.00 42.36 117 ASN A N 1
ATOM 904 C CA . ASN A 1 123 ? 1.832 25.226 40.642 1.00 41.54 117 ASN A CA 1
ATOM 905 C C . ASN A 1 123 ? 2.854 24.778 39.608 1.00 41.07 117 ASN A C 1
ATOM 906 O O . ASN A 1 123 ? 3.972 25.286 39.576 1.00 41.65 117 ASN A O 1
ATOM 911 N N . PHE A 1 124 ? 2.458 23.826 38.767 1.00 39.88 118 PHE A N 1
ATOM 912 C CA . PHE A 1 124 ? 3.347 23.217 37.790 1.00 38.43 118 PHE A CA 1
ATOM 913 C C . PHE A 1 124 ? 2.576 22.945 36.490 1.00 37.89 118 PHE A C 1
ATOM 914 O O . PHE A 1 124 ? 1.564 22.235 36.496 1.00 37.02 118 PHE A O 1
ATOM 922 N N . PHE A 1 125 ? 3.042 23.536 35.386 1.00 36.96 119 PHE A N 1
ATOM 923 C CA . PHE A 1 125 ? 2.281 23.501 34.134 1.00 36.16 119 PHE A CA 1
ATOM 924 C C . PHE A 1 125 ? 3.099 23.075 32.917 1.00 35.73 119 PHE A C 1
ATOM 925 O O . PHE A 1 125 ? 4.313 23.364 32.828 1.00 35.45 119 PHE A O 1
ATOM 933 N N . LEU A 1 126 ? 2.431 22.375 31.997 1.00 34.93 120 LEU A N 1
ATOM 934 C CA . LEU A 1 126 ? 3.067 21.856 30.780 1.00 34.25 120 LEU A CA 1
ATOM 935 C C . LEU A 1 126 ? 2.211 22.120 29.572 1.00 34.42 120 LEU A C 1
ATOM 936 O O . LEU A 1 126 ? 1.085 21.626 29.497 1.00 34.90 120 LEU A O 1
ATOM 941 N N . LEU A 1 127 ? 2.741 22.885 28.618 1.00 34.47 121 LEU A N 1
ATOM 942 C CA . LEU A 1 127 ? 2.041 23.117 27.351 1.00 33.87 121 LEU A CA 1
ATOM 943 C C . LEU A 1 127 ? 2.452 22.070 26.340 1.00 34.20 121 LEU A C 1
ATOM 944 O O . LEU A 1 127 ? 3.427 21.347 26.549 1.00 34.40 121 LEU A O 1
ATOM 949 N N . ARG A 1 128 ? 1.704 21.983 25.244 1.00 34.21 122 ARG A N 1
ATOM 950 C CA . ARG A 1 128 ? 2.012 21.049 24.171 1.00 34.30 122 ARG A CA 1
ATOM 951 C C . ARG A 1 128 ? 2.956 21.694 23.170 1.00 34.57 122 ARG A C 1
ATOM 952 O O . ARG A 1 128 ? 2.751 22.851 22.774 1.00 34.68 122 ARG A O 1
ATOM 960 N N . GLY A 1 129 ? 3.983 20.945 22.771 1.00 34.29 123 GLY A N 1
ATOM 961 C CA . GLY A 1 129 ? 4.864 21.332 21.681 1.00 34.43 123 GLY A CA 1
ATOM 962 C C . GLY A 1 129 ? 4.600 20.498 20.442 1.00 34.57 123 GLY A C 1
ATOM 963 O O . GLY A 1 129 ? 3.793 19.553 20.479 1.00 34.95 123 GLY A O 1
ATOM 964 N N . ASN A 1 130 ? 5.279 20.808 19.338 1.00 34.37 124 ASN A N 1
ATOM 965 C CA . ASN A 1 130 ? 5.018 20.068 18.095 1.00 33.99 124 ASN A CA 1
ATOM 966 C C . ASN A 1 130 ? 5.556 18.646 18.141 1.00 33.83 124 ASN A C 1
ATOM 967 O O . ASN A 1 130 ? 5.123 17.790 17.378 1.00 34.13 124 ASN A O 1
ATOM 972 N N . 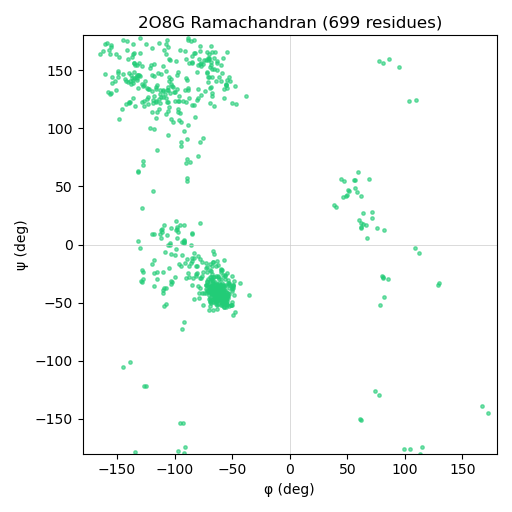HIS A 1 131 ? 6.488 18.397 19.053 1.00 33.70 125 HIS A N 1
ATOM 973 C CA . HIS A 1 131 ? 6.983 17.049 19.287 1.00 33.70 125 HIS A CA 1
ATOM 974 C C . HIS A 1 131 ? 6.111 16.232 20.227 1.00 34.20 125 HIS A C 1
ATOM 975 O O . HIS A 1 131 ? 6.343 15.037 20.376 1.00 33.73 125 HIS A O 1
ATOM 982 N N . GLU A 1 132 ? 5.101 16.854 20.840 1.00 34.91 126 GLU A N 1
ATOM 983 C CA . GLU A 1 132 ? 4.144 16.079 21.640 1.00 35.94 126 GLU A CA 1
ATOM 984 C C . GLU A 1 132 ? 3.014 15.616 20.738 1.00 36.30 126 GLU A C 1
ATOM 985 O O . GLU A 1 132 ? 1.833 15.907 20.978 1.00 37.01 126 GLU A O 1
ATOM 991 N N . CYS A 1 133 ? 3.406 14.895 19.694 1.00 36.73 127 CYS A N 1
ATOM 992 C CA . CYS A 1 133 ? 2.531 14.535 18.597 1.00 37.65 127 CYS A CA 1
ATOM 993 C C . CYS A 1 133 ? 3.043 13.283 17.877 1.00 37.47 127 CYS A C 1
ATOM 994 O O . CYS A 1 133 ? 4.222 13.202 17.494 1.00 37.26 127 CYS A O 1
ATOM 997 N N . ALA A 1 134 ? 2.158 12.310 17.687 1.00 37.55 128 ALA A N 1
ATOM 998 C CA . ALA A 1 134 ? 2.546 11.010 17.120 1.00 37.62 128 ALA A CA 1
ATOM 999 C C . ALA A 1 134 ? 3.223 11.134 15.754 1.00 37.59 128 ALA A C 1
ATOM 1000 O O . ALA A 1 134 ? 4.138 10.380 15.434 1.00 37.31 128 ALA A O 1
ATOM 1002 N N . SER A 1 135 ? 2.778 12.097 14.958 1.00 37.63 129 SER A N 1
ATOM 1003 C CA . SER A 1 135 ? 3.367 12.308 13.648 1.00 38.47 129 SER A CA 1
ATOM 1004 C C . SER A 1 135 ? 4.840 12.726 13.669 1.00 38.21 129 SER A C 1
ATOM 1005 O O . SER A 1 135 ? 5.520 12.628 12.660 1.00 38.55 129 SER A O 1
ATOM 1008 N N . ILE A 1 136 ? 5.320 13.208 14.807 1.00 38.10 130 ILE A N 1
ATOM 1009 C CA . ILE A 1 136 ? 6.692 13.658 14.930 1.00 37.92 130 ILE A CA 1
ATOM 1010 C C . ILE A 1 136 ? 7.448 12.674 15.812 1.00 38.54 130 ILE A C 1
ATOM 1011 O O . ILE A 1 136 ? 8.577 12.292 15.484 1.00 38.92 130 ILE A O 1
ATOM 1016 N N . ASN A 1 137 ? 6.784 12.245 16.890 1.00 38.81 131 ASN A N 1
ATOM 1017 C CA . ASN A 1 137 ? 7.222 11.206 17.836 1.00 39.47 131 ASN A CA 1
ATOM 1018 C C . ASN A 1 137 ? 7.623 9.869 17.259 1.00 39.66 131 ASN A C 1
ATOM 1019 O O . ASN A 1 137 ? 8.509 9.215 17.813 1.00 39.49 131 ASN A O 1
ATOM 1024 N N . ARG A 1 138 ? 6.920 9.415 16.215 1.00 39.52 132 ARG A N 1
ATOM 1025 C CA . ARG A 1 138 ? 7.238 8.116 15.633 1.00 40.30 132 ARG A CA 1
ATOM 1026 C C . ARG A 1 138 ? 8.684 8.081 15.184 1.00 39.58 132 ARG A C 1
ATOM 1027 O O . ARG A 1 138 ? 9.360 7.079 15.359 1.00 39.57 132 ARG A O 1
ATOM 1035 N N . ILE A 1 139 ? 9.135 9.206 14.638 1.00 39.25 133 ILE A N 1
ATOM 1036 C CA . ILE A 1 139 ? 10.352 9.283 13.856 1.00 39.13 133 ILE A CA 1
ATOM 1037 C C . ILE A 1 139 ? 11.561 9.900 14.593 1.00 38.78 133 ILE A C 1
ATOM 1038 O O . ILE A 1 139 ? 12.694 9.501 14.343 1.00 38.41 133 ILE A O 1
ATOM 1043 N N . TYR A 1 140 ? 11.319 10.874 15.478 1.00 38.43 134 TYR A N 1
ATOM 1044 C CA . TYR A 1 140 ? 12.409 11.707 16.014 1.00 37.78 134 TYR A CA 1
ATOM 1045 C C . TYR A 1 140 ? 12.991 11.251 17.358 1.00 37.88 134 TYR A C 1
ATOM 1046 O O . TYR A 1 140 ? 13.697 12.010 18.023 1.00 37.70 134 TYR A O 1
ATOM 1055 N N . GLY A 1 141 ? 12.709 9.998 17.731 1.00 37.68 135 GLY A N 1
ATOM 1056 C CA . GLY A 1 141 ? 13.380 9.354 18.837 1.00 37.75 135 GLY A CA 1
ATOM 1057 C C . GLY A 1 141 ? 12.520 8.705 19.906 1.00 38.41 135 GLY A C 1
ATOM 1058 O O . GLY A 1 141 ? 12.921 7.680 20.472 1.00 38.49 135 GLY A O 1
ATOM 1059 N N . PHE A 1 142 ? 11.358 9.290 20.202 1.00 38.26 136 PHE A N 1
ATOM 1060 C CA . PHE A 1 142 ? 10.576 8.860 21.350 1.00 38.36 136 PHE A CA 1
ATOM 1061 C C . PHE A 1 142 ? 10.021 7.455 21.186 1.00 39.14 136 PHE A C 1
ATOM 1062 O O . PHE A 1 142 ? 10.170 6.620 22.081 1.00 39.41 136 PHE A O 1
ATOM 1070 N N . TYR A 1 143 ? 9.390 7.189 20.048 1.00 39.77 137 TYR A N 1
ATOM 1071 C CA . TYR A 1 143 ? 8.954 5.837 19.720 1.00 40.86 137 TYR A CA 1
ATOM 1072 C C . TYR A 1 143 ? 10.099 4.833 19.880 1.00 41.12 137 TYR A C 1
ATOM 1073 O O . TYR A 1 143 ? 9.935 3.834 20.576 1.00 41.42 137 TYR A O 1
ATOM 1082 N N . ASP A 1 144 ? 11.249 5.107 19.254 1.00 41.20 138 ASP A N 1
ATOM 1083 C CA . ASP A 1 144 ? 12.400 4.222 19.343 1.00 41.67 138 ASP A CA 1
ATOM 1084 C C . ASP A 1 144 ? 12.828 4.017 20.786 1.00 42.29 138 ASP A C 1
ATOM 1085 O O . ASP A 1 144 ? 13.277 2.919 21.150 1.00 42.67 138 ASP A O 1
ATOM 1090 N N . GLU A 1 145 ? 12.707 5.064 21.599 1.00 42.43 139 GLU A N 1
ATOM 1091 C CA . GLU A 1 145 ? 13.110 4.976 23.000 1.00 43.13 139 GLU A CA 1
ATOM 1092 C C . GLU A 1 145 ? 12.151 4.059 23.775 1.00 43.34 139 GLU A C 1
ATOM 1093 O O . GLU A 1 145 ? 12.593 3.148 24.490 1.00 43.53 139 GLU A O 1
ATOM 1099 N N . CYS A 1 146 ? 10.852 4.287 23.609 1.00 43.51 140 CYS A N 1
ATOM 1100 C CA . CYS A 1 146 ? 9.835 3.438 24.224 1.00 44.24 140 CYS A CA 1
ATOM 1101 C C . CYS A 1 146 ? 10.001 1.959 23.874 1.00 45.58 140 CYS A C 1
ATOM 1102 O O . CYS A 1 146 ? 9.935 1.114 24.756 1.00 45.57 140 CYS A O 1
ATOM 1105 N N . LYS A 1 147 ? 10.244 1.670 22.595 1.00 47.03 141 LYS A N 1
ATOM 1106 C CA . LYS A 1 147 ? 10.440 0.311 22.102 1.00 48.63 141 LYS A CA 1
ATOM 1107 C C . LYS A 1 147 ? 11.680 -0.364 22.688 1.00 49.26 141 LYS A C 1
ATOM 1108 O O . LYS A 1 147 ? 11.636 -1.537 23.070 1.00 49.97 141 LYS A O 1
ATOM 1114 N N . ARG A 1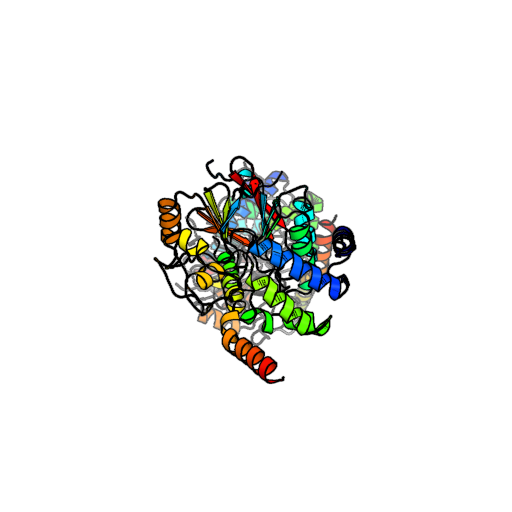 148 ? 12.785 0.374 22.745 1.00 49.43 142 ARG A N 1
ATOM 1115 C CA . ARG A 1 148 ? 14.052 -0.158 23.231 1.00 49.38 142 ARG A CA 1
ATOM 1116 C C . ARG A 1 148 ? 13.967 -0.503 24.712 1.00 49.48 142 ARG A C 1
ATOM 1117 O O . ARG A 1 148 ? 14.547 -1.481 25.165 1.00 49.92 142 ARG A O 1
ATOM 1125 N N . ARG A 1 149 ? 13.255 0.318 25.472 1.00 49.35 143 ARG A N 1
ATOM 1126 C CA . ARG A 1 149 ? 13.333 0.231 26.920 1.00 48.89 143 ARG A CA 1
ATOM 1127 C C . ARG A 1 149 ? 12.113 -0.423 27.554 1.00 48.50 143 ARG A C 1
ATOM 1128 O O . ARG A 1 149 ? 12.183 -0.880 28.688 1.00 48.41 143 ARG A O 1
ATOM 1136 N N . TYR A 1 150 ? 11.005 -0.450 26.820 1.00 48.02 144 TYR A N 1
ATOM 1137 C CA . TYR A 1 150 ? 9.747 -1.000 27.301 1.00 47.94 144 TYR A CA 1
ATOM 1138 C C . TYR A 1 150 ? 9.051 -1.662 26.111 1.00 48.28 144 TYR A C 1
ATOM 1139 O O . TYR A 1 150 ? 9.489 -2.712 25.669 1.00 48.68 144 TYR A O 1
ATOM 1148 N N . ASN A 1 151 ? 8.004 -1.044 25.571 1.00 48.56 145 ASN A N 1
ATOM 1149 C CA . ASN A 1 151 ? 7.304 -1.578 24.400 1.00 49.14 145 ASN A CA 1
ATOM 1150 C C . ASN A 1 151 ? 6.590 -0.471 23.612 1.00 49.35 145 ASN A C 1
ATOM 1151 O O . ASN A 1 151 ? 6.473 0.655 24.085 1.00 49.96 145 ASN A O 1
ATOM 1156 N N . ILE A 1 152 ? 6.098 -0.804 22.425 1.00 49.67 146 ILE A N 1
ATOM 1157 C CA . ILE A 1 152 ? 5.321 0.110 21.595 1.00 50.08 146 ILE A CA 1
ATOM 1158 C C . ILE A 1 152 ? 4.024 0.557 22.282 1.00 50.37 146 ILE A C 1
ATOM 1159 O O . ILE A 1 152 ? 3.567 1.686 22.093 1.00 50.51 146 ILE A O 1
ATOM 1164 N N . LYS A 1 153 ? 3.434 -0.325 23.084 1.00 50.65 147 LYS A N 1
ATOM 1165 C CA . LYS A 1 153 ? 2.192 -0.011 23.789 1.00 50.90 147 LYS A CA 1
ATOM 1166 C C . LYS A 1 153 ? 2.362 1.210 24.683 1.00 49.87 147 LYS A C 1
ATOM 1167 O O . LYS A 1 153 ? 1.439 2.006 24.830 1.00 50.37 147 LYS A O 1
ATOM 1173 N N . LEU A 1 154 ? 3.540 1.363 25.278 1.00 48.86 148 LEU A N 1
ATOM 1174 C CA . LEU A 1 154 ? 3.803 2.502 26.163 1.00 47.53 148 LEU A CA 1
ATOM 1175 C C . LEU A 1 154 ? 3.778 3.810 25.371 1.00 46.86 148 LEU A C 1
ATOM 1176 O O . LEU A 1 154 ? 3.251 4.824 25.839 1.00 46.64 148 LEU A O 1
ATOM 1181 N N . TRP A 1 155 ? 4.340 3.766 24.161 1.00 45.76 149 TRP A N 1
ATOM 1182 C CA . TRP A 1 155 ? 4.336 4.905 23.262 1.00 44.46 149 TRP A CA 1
ATOM 1183 C C . TRP A 1 155 ? 2.903 5.309 22.923 1.00 43.98 149 TRP A C 1
ATOM 1184 O O . TRP A 1 155 ? 2.569 6.491 22.940 1.00 44.00 149 TRP A O 1
ATOM 1195 N N . LYS A 1 156 ? 2.049 4.328 22.652 1.00 43.68 150 LYS A N 1
ATOM 1196 C CA . LYS A 1 156 ? 0.626 4.587 22.417 1.00 43.20 150 LYS A CA 1
ATOM 1197 C C . LYS A 1 156 ? -0.042 5.254 23.613 1.00 42.60 150 LYS A C 1
ATOM 1198 O O . LYS A 1 156 ? -0.855 6.161 23.437 1.00 42.67 150 LYS A O 1
ATOM 1204 N N . THR A 1 157 ? 0.317 4.825 24.824 1.00 41.87 151 THR A N 1
ATOM 1205 C CA . THR A 1 157 ? -0.179 5.456 26.048 1.00 41.42 151 THR A CA 1
ATOM 1206 C C . THR A 1 157 ? 0.261 6.918 26.172 1.00 41.07 151 THR A C 1
ATOM 1207 O O . THR A 1 157 ? -0.554 7.789 26.507 1.00 41.34 151 THR A O 1
ATOM 1211 N N . PHE A 1 158 ? 1.541 7.185 25.910 1.00 40.15 152 PHE A N 1
ATOM 1212 C CA . PHE A 1 158 ? 2.042 8.558 25.882 1.00 39.31 152 PHE A CA 1
ATOM 1213 C C . PHE A 1 158 ? 1.285 9.436 24.882 1.00 39.21 152 PHE A C 1
ATOM 1214 O O . PHE A 1 158 ? 0.902 10.562 25.209 1.00 38.95 152 PHE A O 1
ATOM 1222 N N . THR A 1 159 ? 1.059 8.910 23.682 1.00 38.98 153 THR A N 1
ATOM 1223 C CA . THR A 1 159 ? 0.309 9.621 22.660 1.00 39.56 153 THR A CA 1
ATOM 1224 C C . THR A 1 159 ? -1.050 10.063 23.196 1.00 40.82 153 THR A C 1
ATOM 1225 O O . THR A 1 159 ? -1.483 11.209 22.998 1.00 40.60 153 THR A O 1
ATOM 1229 N N . ASP A 1 160 ? -1.714 9.149 23.893 1.00 41.78 154 ASP A N 1
ATOM 1230 C CA . ASP A 1 160 ? -3.011 9.448 24.475 1.00 42.92 154 ASP A CA 1
ATOM 1231 C C . ASP A 1 160 ? -2.947 10.564 25.496 1.00 41.84 154 ASP A C 1
ATOM 1232 O O . ASP A 1 160 ? -3.831 11.411 25.536 1.00 42.12 154 ASP A O 1
ATOM 1237 N N . CYS A 1 161 ? -1.903 10.549 26.318 1.00 40.96 155 CYS A N 1
ATOM 1238 C CA . CYS A 1 161 ? -1.657 11.603 27.295 1.00 40.30 155 CYS A CA 1
ATOM 1239 C C . CYS A 1 161 ? -1.384 12.961 26.617 1.00 39.33 155 CYS A C 1
ATOM 1240 O O . CYS A 1 161 ? -2.028 13.943 26.939 1.00 39.42 155 CYS A O 1
ATOM 1243 N N . PHE A 1 162 ? -0.450 12.986 25.662 1.00 38.58 156 PHE A N 1
ATOM 1244 C CA . PHE A 1 162 ? -0.050 14.194 24.924 1.00 37.88 156 PHE A CA 1
ATOM 1245 C C . PHE A 1 162 ? -1.205 14.914 24.242 1.00 37.44 156 PHE A C 1
ATOM 1246 O O . PHE A 1 162 ? -1.272 16.156 24.274 1.00 37.03 156 PHE A O 1
ATOM 1254 N N . ASN A 1 163 ? -2.108 14.129 23.646 1.00 36.83 157 ASN A N 1
ATOM 1255 C CA . ASN A 1 163 ? -3.308 14.645 22.993 1.00 36.76 157 ASN A CA 1
ATOM 1256 C C . ASN A 1 163 ? -4.227 15.492 23.909 1.00 36.99 157 ASN A C 1
ATOM 1257 O O . ASN A 1 163 ? -5.106 16.211 23.421 1.00 37.03 157 ASN A O 1
ATOM 1262 N N . CYS A 1 164 ? -4.006 15.439 25.221 1.00 36.65 158 CYS A N 1
ATOM 1263 C CA . CYS A 1 164 ? -4.809 16.232 26.147 1.00 37.11 158 CYS A CA 1
ATOM 1264 C C . CYS A 1 164 ? -4.102 17.452 26.740 1.00 36.60 158 CYS A C 1
ATOM 1265 O O . CYS A 1 164 ? -4.701 18.183 27.522 1.00 36.40 158 CYS A O 1
ATOM 1268 N N . LEU A 1 165 ? -2.836 17.665 26.371 1.00 36.00 159 LEU A N 1
ATOM 1269 C CA . LEU A 1 165 ? -2.038 18.756 26.907 1.00 34.75 159 LEU A CA 1
ATOM 1270 C C . LEU A 1 165 ? -2.686 20.082 26.554 1.00 34.67 159 LEU A C 1
ATOM 1271 O O . LEU A 1 165 ? -3.269 20.207 25.473 1.00 34.20 159 LEU A O 1
ATOM 1276 N N . PRO A 1 166 ? -2.603 21.067 27.459 1.00 34.37 160 PRO A N 1
ATOM 1277 C CA . PRO A 1 166 ? -3.101 22.411 27.166 1.00 34.22 160 PRO A CA 1
ATOM 1278 C C . PRO A 1 166 ? -2.209 23.070 26.131 1.00 34.68 160 PRO A C 1
ATOM 1279 O O . PRO A 1 166 ? -1.087 22.621 25.878 1.00 34.51 160 PRO A O 1
ATOM 1283 N N . ILE A 1 167 ? -2.712 24.142 25.538 1.00 35.16 161 ILE A N 1
ATOM 1284 C CA . ILE A 1 167 ? -2.124 24.633 24.320 1.00 35.28 161 ILE A CA 1
ATOM 1285 C C . ILE A 1 167 ? -1.507 26.002 24.459 1.00 35.26 161 ILE A C 1
ATOM 1286 O O . ILE A 1 167 ? -0.537 26.302 23.769 1.00 35.53 161 ILE A O 1
ATOM 1291 N N . ALA A 1 168 ? -2.045 26.810 25.364 1.00 34.87 162 ALA A N 1
ATOM 1292 C CA . ALA A 1 168 ? -1.484 28.127 25.638 1.00 34.96 162 ALA A CA 1
ATOM 1293 C C . ALA A 1 168 ? -1.735 28.557 27.081 1.00 35.02 162 ALA A C 1
ATOM 1294 O O . ALA A 1 168 ? -2.569 27.982 27.787 1.00 35.50 162 ALA A O 1
ATOM 1296 N N . ALA A 1 169 ? -1.001 29.564 27.522 1.00 34.67 163 ALA A N 1
ATOM 1297 C CA . ALA A 1 169 ? -1.212 30.122 28.838 1.00 34.83 163 ALA A CA 1
ATOM 1298 C C . ALA A 1 169 ? -1.125 31.637 28.751 1.00 34.82 163 ALA A C 1
ATOM 1299 O O . ALA A 1 169 ? -0.388 32.170 27.917 1.00 34.83 163 ALA A O 1
ATOM 1301 N N . ILE A 1 170 ? -1.922 32.315 29.572 1.00 34.96 164 ILE A N 1
ATOM 1302 C CA . ILE A 1 170 ? -1.787 33.755 29.765 1.00 35.98 164 ILE A CA 1
ATOM 1303 C C . ILE A 1 170 ? -1.405 34.030 31.222 1.00 36.75 164 ILE A C 1
ATOM 1304 O O . ILE A 1 170 ? -2.108 33.621 32.166 1.00 37.02 164 ILE A O 1
ATOM 1309 N N . VAL A 1 171 ? -0.276 34.700 31.394 1.00 37.45 165 VAL A N 1
ATOM 1310 C CA . VAL A 1 171 ? 0.237 35.012 32.722 1.00 38.58 165 VAL A CA 1
ATOM 1311 C C . VAL A 1 171 ? -0.184 36.426 33.102 1.00 39.70 165 VAL A C 1
ATOM 1312 O O . VAL A 1 171 ? 0.217 37.402 32.443 1.00 39.52 165 VAL A O 1
ATOM 1316 N N . ASP A 1 172 ? -1.000 36.518 34.158 1.00 40.85 166 ASP A N 1
ATOM 1317 C CA . ASP A 1 172 ? -1.526 37.790 34.678 1.00 42.02 166 ASP A CA 1
ATOM 1318 C C . ASP A 1 172 ? -2.069 38.727 33.616 1.00 42.31 166 ASP A C 1
ATOM 1319 O O . ASP A 1 172 ? -1.846 39.946 33.663 1.00 42.50 166 ASP A O 1
ATOM 1324 N N . GLU A 1 173 ? -2.782 38.150 32.648 1.00 42.87 167 GLU A N 1
ATOM 1325 C CA . GLU A 1 173 ? -3.466 38.930 31.613 1.00 43.21 167 GLU A CA 1
ATOM 1326 C C . GLU A 1 173 ? -2.498 39.750 30.749 1.00 42.25 167 GLU A C 1
ATOM 1327 O O . GLU A 1 173 ? -2.920 40.648 30.033 1.00 42.43 167 GLU A O 1
ATOM 1333 N N . LYS A 1 174 ? -1.205 39.440 30.813 1.00 41.49 168 LYS A N 1
ATOM 1334 C CA . LYS A 1 174 ? -0.197 40.245 30.112 1.00 40.86 168 LYS A CA 1
ATOM 1335 C C . LYS A 1 174 ? 0.769 39.477 29.203 1.00 39.93 168 LYS A C 1
ATOM 1336 O O . LYS A 1 174 ? 1.217 40.016 28.185 1.00 39.90 168 LYS A O 1
ATOM 1342 N N . ILE A 1 175 ? 1.093 38.237 29.570 1.00 38.85 169 ILE A N 1
ATOM 1343 C CA . ILE A 1 175 ? 2.088 37.459 28.838 1.00 37.80 169 ILE A CA 1
ATOM 1344 C C . ILE A 1 175 ? 1.427 36.249 28.203 1.00 37.73 169 ILE A C 1
ATOM 1345 O O . ILE A 1 175 ? 0.942 35.353 28.911 1.00 37.89 169 ILE A O 1
ATOM 1350 N N . PHE A 1 176 ? 1.405 36.232 26.869 1.00 36.55 170 PHE A N 1
ATOM 1351 C CA . PHE A 1 176 ? 0.803 35.135 26.130 1.00 35.89 170 PHE A CA 1
ATOM 1352 C C . PHE A 1 176 ? 1.899 34.114 25.816 1.00 35.92 170 PHE A C 1
ATOM 1353 O O . PHE A 1 176 ? 2.927 34.448 25.224 1.00 35.27 170 PHE A O 1
ATOM 1361 N N . CYS A 1 177 ? 1.684 32.874 26.237 1.00 36.07 171 CYS A N 1
ATOM 1362 C CA . CYS A 1 177 ? 2.675 31.821 26.042 1.00 36.34 171 CYS A CA 1
ATOM 1363 C C . CYS A 1 177 ? 2.094 30.710 25.200 1.00 36.31 171 CYS A C 1
ATOM 1364 O O . CYS A 1 177 ? 0.977 30.257 25.453 1.00 36.37 171 CYS A O 1
ATOM 1367 N N . CYS A 1 178 ? 2.840 30.277 24.192 1.00 36.09 172 CYS A N 1
ATOM 1368 C CA . CYS A 1 178 ? 2.515 29.023 23.508 1.00 36.78 172 CYS A CA 1
ATOM 1369 C C . CYS A 1 178 ? 3.787 28.499 22.889 1.00 35.80 172 CYS A C 1
ATOM 1370 O O . CYS A 1 178 ? 4.786 29.192 22.891 1.00 36.28 172 CYS A O 1
ATOM 1373 N N . HIS A 1 179 ? 3.760 27.290 22.355 1.00 35.12 173 HIS A N 1
ATOM 1374 C CA . HIS A 1 179 ? 4.984 26.693 21.856 1.00 34.47 173 HIS A CA 1
ATOM 1375 C C . HIS A 1 179 ? 5.603 27.395 20.632 1.00 34.31 173 HIS A C 1
ATOM 1376 O O . HIS A 1 179 ? 6.766 27.783 20.663 1.00 33.96 173 HIS A O 1
ATOM 1383 N N . GLY A 1 180 ? 4.831 27.538 19.562 1.00 34.42 174 GLY A N 1
ATOM 1384 C CA . GLY A 1 180 ? 5.356 28.055 18.313 1.00 34.60 174 GLY A CA 1
ATOM 1385 C C . GLY A 1 180 ? 5.166 29.549 18.183 1.00 35.01 174 GLY A C 1
ATOM 1386 O O . GLY A 1 180 ? 6.120 30.327 18.282 1.00 34.93 174 GLY A O 1
ATOM 1387 N N . GLY A 1 181 ? 3.930 29.960 17.954 1.00 35.03 175 GLY A N 1
ATOM 1388 C CA . GLY A 1 181 ? 3.631 31.367 17.925 1.00 35.51 175 GLY A CA 1
ATOM 1389 C C . GLY A 1 181 ? 2.222 31.618 17.475 1.00 35.88 175 GLY A C 1
ATOM 1390 O O . GLY A 1 181 ? 1.312 30.846 17.748 1.00 36.71 175 GLY A O 1
ATOM 1391 N N . LEU A 1 182 ? 2.051 32.705 16.753 1.00 36.08 176 LEU A N 1
ATOM 1392 C CA . LEU A 1 182 ? 0.741 33.165 16.371 1.00 36.45 176 LEU A CA 1
ATOM 1393 C C . LEU A 1 182 ? 0.151 32.362 15.201 1.00 36.73 176 LEU A C 1
ATOM 1394 O O . LEU A 1 182 ? 0.831 31.536 14.579 1.00 36.11 176 LEU A O 1
ATOM 1399 N N . SER A 1 183 ? -1.125 32.606 14.925 1.00 37.06 177 SER A N 1
ATOM 1400 C CA . SER A 1 183 ? -1.813 31.996 13.801 1.00 37.73 177 SER A CA 1
ATOM 1401 C C . SER A 1 183 ? -2.544 33.105 13.079 1.00 38.01 177 SER A C 1
ATOM 1402 O O . SER A 1 183 ? -3.069 34.006 13.721 1.00 38.29 177 SER A O 1
ATOM 1405 N N . PRO A 1 184 ? -2.579 33.063 11.752 1.00 38.25 178 PRO A N 1
ATOM 1406 C CA . PRO A 1 184 ? -3.445 33.983 11.002 1.00 38.62 178 PRO A CA 1
ATOM 1407 C C . PRO A 1 184 ? -4.914 33.789 11.383 1.00 38.91 178 PRO A C 1
ATOM 1408 O O . PRO A 1 184 ? -5.717 34.706 11.190 1.00 39.45 178 PRO A O 1
ATOM 1412 N N . ASP A 1 185 ? -5.245 32.627 11.941 1.00 38.87 179 ASP A N 1
ATOM 1413 C CA . ASP A 1 185 ? -6.604 32.327 12.363 1.00 39.16 179 ASP A CA 1
ATOM 1414 C C . ASP A 1 185 ? -6.888 32.681 13.833 1.00 39.19 179 ASP A C 1
ATOM 1415 O O . ASP A 1 185 ? -7.993 32.438 14.329 1.00 39.62 179 ASP A O 1
ATOM 1420 N N . LEU A 1 186 ? -5.912 33.250 14.540 1.00 38.85 180 LEU A N 1
ATOM 1421 C CA . LEU A 1 186 ? -6.129 33.575 15.945 1.00 38.36 180 LEU A CA 1
ATOM 1422 C C . LEU A 1 186 ? -6.713 34.977 16.100 1.00 38.53 180 LEU A C 1
ATOM 1423 O O . LEU A 1 186 ? -5.992 35.969 16.213 1.00 38.38 180 LEU A O 1
ATOM 1428 N N . GLN A 1 187 ? -8.036 35.051 16.118 1.00 38.78 181 GLN A N 1
ATOM 1429 C CA . GLN A 1 187 ? -8.714 36.337 16.247 1.00 39.02 181 GLN A CA 1
ATOM 1430 C C . GLN A 1 187 ? -9.243 36.563 17.668 1.00 38.84 181 GLN A C 1
ATOM 1431 O O . GLN A 1 187 ? -9.271 37.700 18.153 1.00 38.79 181 GLN A O 1
ATOM 1437 N N . SER A 1 188 ? -9.636 35.470 18.323 1.00 38.29 182 SER A N 1
ATOM 1438 C CA . SER A 1 188 ? -10.219 35.508 19.654 1.00 38.09 182 SER A CA 1
ATOM 1439 C C . SER A 1 188 ? -9.651 34.389 20.522 1.00 38.15 182 SER A C 1
ATOM 1440 O O . SER A 1 188 ? -9.514 33.247 20.056 1.00 38.21 182 SER A O 1
ATOM 1443 N N . MET A 1 189 ? -9.352 34.711 21.781 1.00 37.70 183 MET A N 1
ATOM 1444 C CA . MET A 1 189 ? -8.862 33.720 22.742 1.00 37.86 183 MET A CA 1
ATOM 1445 C C . MET A 1 189 ? -9.851 32.579 22.909 1.00 38.48 183 MET A C 1
ATOM 1446 O O . MET A 1 189 ? -9.465 31.444 23.226 1.00 38.81 183 MET A O 1
ATOM 1451 N N . GLU A 1 190 ? -11.124 32.884 22.656 1.00 39.24 184 GLU A N 1
ATOM 1452 C CA . GLU A 1 190 ? -12.209 31.907 22.718 1.00 39.82 184 GLU A CA 1
ATOM 1453 C C . GLU A 1 190 ? -12.016 30.770 21.715 1.00 39.57 184 GLU A C 1
ATOM 1454 O O . GLU A 1 190 ? -12.430 29.632 21.979 1.00 39.47 184 GLU A O 1
ATOM 1460 N N . GLN A 1 191 ? -11.359 31.063 20.590 1.00 39.13 185 GLN A N 1
ATOM 1461 C CA . GLN A 1 191 ? -11.075 30.026 19.598 1.00 38.85 185 GLN A CA 1
ATOM 1462 C C . GLN A 1 191 ? -10.159 28.959 20.182 1.00 39.14 185 GLN A C 1
ATOM 1463 O O . GLN A 1 191 ? -10.289 27.783 19.838 1.00 39.31 185 GLN A O 1
ATOM 1469 N N . ILE A 1 192 ? -9.223 29.363 21.048 1.00 39.21 186 ILE A N 1
ATOM 1470 C CA . ILE A 1 192 ? -8.355 28.385 21.702 1.00 39.45 186 ILE A CA 1
ATOM 1471 C C . ILE A 1 192 ? -9.189 27.596 22.700 1.00 39.65 186 ILE A C 1
ATOM 1472 O O . ILE A 1 192 ? -9.140 26.375 22.712 1.00 39.49 186 ILE A O 1
ATOM 1477 N N . ARG A 1 193 ? -9.986 28.304 23.496 1.00 40.39 187 ARG A N 1
ATOM 1478 C CA . ARG A 1 193 ? -10.863 27.675 24.479 1.00 41.46 187 ARG A CA 1
ATOM 1479 C C . ARG A 1 193 ? -11.820 26.659 23.858 1.00 42.32 187 ARG A C 1
ATOM 1480 O O . ARG A 1 193 ? -12.175 25.676 24.522 1.00 42.30 187 ARG A O 1
ATOM 1488 N N . ARG A 1 194 ? -12.204 26.872 22.591 1.00 43.16 188 ARG A N 1
ATOM 1489 C CA . ARG A 1 194 ? -13.139 25.969 21.888 1.00 44.47 188 ARG A CA 1
ATOM 1490 C C . ARG A 1 194 ? -12.525 24.665 21.377 1.00 44.40 188 ARG A C 1
ATOM 1491 O O . ARG A 1 194 ? -13.258 23.762 20.973 1.00 44.80 188 ARG A O 1
ATOM 1499 N N . ILE A 1 195 ? -11.197 24.561 21.366 1.00 44.34 189 ILE A N 1
ATOM 1500 C CA . ILE A 1 195 ? -10.551 23.328 20.925 1.00 43.94 189 ILE A CA 1
ATOM 1501 C C . ILE A 1 195 ? -10.849 22.208 21.930 1.00 44.29 189 ILE A C 1
ATOM 1502 O O . ILE A 1 195 ? -10.659 22.383 23.139 1.00 44.12 189 ILE A O 1
ATOM 1507 N N . MET A 1 196 ? -11.341 21.080 21.419 1.00 44.47 190 MET A N 1
ATOM 1508 C CA . MET A 1 196 ? -11.712 19.933 22.240 1.00 45.20 190 MET A CA 1
ATOM 1509 C C . MET A 1 196 ? -10.591 18.899 22.288 1.00 44.21 190 MET A C 1
ATOM 1510 O O . MET A 1 196 ? -9.844 18.733 21.322 1.00 44.10 190 MET A O 1
ATOM 1515 N N . ARG A 1 197 ? -10.496 18.199 23.412 1.00 43.20 191 ARG A N 1
ATOM 1516 C CA . ARG A 1 197 ? -9.446 17.218 23.643 1.00 42.79 191 ARG A CA 1
ATOM 1517 C C . ARG A 1 197 ? -10.085 15.921 24.084 1.00 42.81 191 ARG A C 1
ATOM 1518 O O . ARG A 1 197 ? -11.166 15.964 24.644 1.00 43.49 191 ARG A O 1
ATOM 1526 N N . PRO A 1 198 ? -9.460 14.764 23.852 1.00 42.95 192 PRO A N 1
ATOM 1527 C CA . PRO A 1 198 ? -8.171 14.633 23.144 1.00 42.68 192 PRO A CA 1
ATOM 1528 C C . PRO A 1 198 ? -8.251 15.029 21.682 1.00 42.70 192 PRO A C 1
ATOM 1529 O O . PRO A 1 198 ? -9.299 14.907 21.041 1.00 43.01 192 PRO A O 1
ATOM 1533 N N . THR A 1 199 ? -7.132 15.502 21.158 1.00 42.44 193 THR A N 1
ATOM 1534 C CA . THR A 1 199 ? -7.048 15.873 19.757 1.00 42.02 193 THR A CA 1
ATOM 1535 C C . THR A 1 199 ? -5.637 15.654 19.244 1.00 41.96 193 THR A C 1
ATOM 1536 O O . THR A 1 199 ? -4.647 15.833 19.966 1.00 41.58 193 THR A O 1
ATOM 1540 N N . ASP A 1 200 ? -5.559 15.238 17.995 1.00 41.77 194 ASP A N 1
ATOM 1541 C CA . ASP A 1 200 ? -4.286 15.169 17.322 1.00 42.55 194 ASP A CA 1
ATOM 1542 C C . ASP A 1 200 ? -4.000 16.574 16.789 1.00 41.47 194 ASP A C 1
ATOM 1543 O O . ASP A 1 200 ? -4.891 17.423 16.774 1.00 41.10 194 ASP A O 1
ATOM 1548 N N . VAL A 1 201 ? -2.758 16.835 16.402 1.00 40.96 195 VAL A N 1
ATOM 1549 C CA . VAL A 1 201 ? -2.410 18.121 15.804 1.00 40.90 195 VAL A CA 1
ATOM 1550 C C . VAL A 1 201 ? -2.705 18.081 14.302 1.00 41.40 195 VAL A C 1
ATOM 1551 O O . VAL A 1 201 ? -2.146 17.249 13.588 1.00 41.71 195 VAL A O 1
ATOM 1555 N N . PRO A 1 202 ? -3.580 18.961 13.820 1.00 41.98 196 PRO A N 1
ATOM 1556 C CA . PRO A 1 202 ? -3.924 18.982 12.389 1.00 42.65 196 PRO A CA 1
ATOM 1557 C C . PRO A 1 202 ? -2.755 19.450 11.506 1.00 43.60 196 PRO A C 1
ATOM 1558 O O . PRO A 1 202 ? -1.726 19.908 12.018 1.00 43.70 196 PRO A O 1
ATOM 1562 N N . ASP A 1 203 ? -2.914 19.312 10.191 1.00 44.54 197 ASP A N 1
ATOM 1563 C CA . ASP A 1 203 ? -1.878 19.671 9.234 1.00 45.06 197 ASP A CA 1
ATOM 1564 C C . ASP A 1 203 ? -1.860 21.148 8.940 1.00 44.38 197 ASP A C 1
ATOM 1565 O O . ASP A 1 203 ? -0.878 21.667 8.410 1.00 43.91 197 ASP A O 1
ATOM 1570 N N . GLN A 1 204 ? -2.966 21.813 9.262 1.00 43.97 198 GLN A N 1
ATOM 1571 C CA . GLN A 1 204 ? -3.098 23.244 9.060 1.00 43.89 198 GLN A CA 1
ATOM 1572 C C . GLN A 1 204 ? -4.158 23.780 10.001 1.00 42.49 198 GLN A C 1
ATOM 1573 O O . GLN A 1 204 ? -4.896 23.010 10.597 1.00 42.41 198 GLN A O 1
ATOM 1579 N N . GLY A 1 205 ? -4.228 25.100 10.129 1.00 41.50 199 GLY A N 1
ATOM 1580 C CA . GLY A 1 205 ? -5.205 25.741 10.985 1.00 40.27 199 GLY A CA 1
ATOM 1581 C C . GLY A 1 205 ? -4.657 26.163 12.334 1.00 39.99 199 GLY A C 1
ATOM 1582 O O . GLY A 1 205 ? -3.457 26.008 12.618 1.00 40.17 199 GLY A O 1
ATOM 1583 N N . LEU A 1 206 ? -5.553 26.686 13.171 1.00 39.07 200 LEU A N 1
ATOM 1584 C CA . LEU A 1 206 ? -5.211 27.288 14.456 1.00 38.08 200 LEU A CA 1
ATOM 1585 C C . LEU A 1 206 ? -4.255 26.459 15.324 1.00 37.80 200 LEU A C 1
ATOM 1586 O O . LEU A 1 206 ? -3.183 26.941 15.696 1.00 38.04 200 LEU A O 1
ATOM 1591 N N . LEU A 1 207 ? -4.639 25.229 15.648 1.00 37.20 201 LEU A N 1
ATOM 1592 C CA . LEU A 1 207 ? -3.838 24.399 16.543 1.00 37.18 201 LEU A CA 1
ATOM 1593 C C . LEU A 1 207 ? -2.455 24.076 15.967 1.00 36.94 201 LEU A C 1
ATOM 1594 O O . LEU A 1 207 ? -1.475 23.977 16.697 1.00 37.32 201 LEU A O 1
ATOM 1599 N N . CYS A 1 208 ? -2.374 23.931 14.656 1.00 36.55 202 CYS A N 1
ATOM 1600 C CA . CYS A 1 208 ? -1.122 23.602 14.022 1.00 36.08 202 CYS A CA 1
ATOM 1601 C C . CYS A 1 208 ? -0.180 24.812 14.123 1.00 36.02 202 CYS A C 1
ATOM 1602 O O . CYS A 1 208 ? 0.996 24.667 14.449 1.00 35.58 202 CYS A O 1
ATOM 1605 N N . ASP A 1 209 ? -0.720 26.002 13.874 1.00 36.14 203 ASP A N 1
ATOM 1606 C CA . ASP A 1 209 ? 0.053 27.237 13.918 1.00 36.33 203 ASP A CA 1
ATOM 1607 C C . ASP A 1 209 ? 0.587 27.578 15.315 1.00 36.49 203 ASP A C 1
ATOM 1608 O O . ASP A 1 209 ? 1.724 28.040 15.447 1.00 36.78 203 ASP A O 1
ATOM 1613 N N . LEU A 1 210 ? -0.232 27.376 16.346 1.00 35.75 204 LEU A N 1
ATOM 1614 C CA . LEU A 1 210 ? 0.191 27.642 17.712 1.00 35.66 204 LEU A CA 1
ATOM 1615 C C . LEU A 1 210 ? 1.419 26.796 18.087 1.00 35.44 204 LEU A C 1
ATOM 1616 O O . LEU A 1 210 ? 2.198 27.162 18.977 1.00 35.50 204 LEU A O 1
ATOM 1621 N N . LEU A 1 211 ? 1.609 25.674 17.402 1.00 34.60 205 LEU A N 1
ATOM 1622 C CA . LEU A 1 211 ? 2.710 24.801 17.756 1.00 34.30 205 LEU A CA 1
ATOM 1623 C C . LEU A 1 211 ? 3.839 24.818 16.728 1.00 34.07 205 LEU A C 1
ATOM 1624 O O . LEU A 1 211 ? 4.901 24.234 16.969 1.00 33.76 205 LEU A O 1
ATOM 1629 N N . TRP A 1 212 ? 3.623 25.499 15.597 1.00 33.50 206 TRP A N 1
ATOM 1630 C CA . TRP A 1 212 ? 4.530 25.338 14.461 1.00 32.73 206 TRP A CA 1
ATOM 1631 C C . TRP A 1 212 ? 5.077 26.627 13.897 1.00 32.15 206 TRP A C 1
ATOM 1632 O O . TRP A 1 212 ? 6.135 26.610 13.282 1.00 32.27 206 TRP A O 1
ATOM 1643 N N . SER A 1 213 ? 4.385 27.738 14.107 1.00 31.40 207 SER A N 1
ATOM 1644 C CA . SER A 1 213 ? 4.800 28.984 13.477 1.00 31.54 207 SER A CA 1
ATOM 1645 C C . SER A 1 213 ? 6.103 29.584 14.064 1.00 31.68 207 SER A C 1
ATOM 1646 O O . SER A 1 213 ? 6.513 29.231 15.176 1.00 31.22 207 SER A O 1
ATOM 1649 N N . ASP A 1 214 ? 6.735 30.473 13.290 1.00 31.61 208 ASP A N 1
ATOM 1650 C CA . ASP A 1 214 ? 7.975 31.143 13.671 1.00 32.54 208 ASP A CA 1
ATOM 1651 C C . ASP A 1 214 ? 7.921 32.651 13.389 1.00 33.01 208 ASP A C 1
ATOM 1652 O O . ASP A 1 214 ? 7.352 33.069 12.377 1.00 32.78 208 ASP A O 1
ATOM 1657 N N . PRO A 1 215 ? 8.547 33.460 14.253 1.00 33.26 209 PRO A N 1
ATOM 1658 C CA . PRO A 1 215 ? 8.740 34.880 13.961 1.00 33.86 209 PRO A CA 1
ATOM 1659 C C . PRO A 1 215 ? 9.797 35.011 12.863 1.00 34.75 209 PRO A C 1
ATOM 1660 O O . PRO A 1 215 ? 10.700 34.170 12.784 1.00 33.94 209 PRO A O 1
ATOM 1664 N N . ASP A 1 216 ? 9.671 36.023 12.011 1.00 36.38 210 ASP A N 1
ATOM 1665 C CA . ASP A 1 216 ? 10.686 36.272 10.987 1.00 38.37 210 ASP A CA 1
ATOM 1666 C C . ASP A 1 216 ? 10.825 37.753 10.652 1.00 39.34 210 ASP A C 1
ATOM 1667 O O . ASP A 1 216 ? 9.963 38.345 10.015 1.00 39.76 210 ASP A O 1
ATOM 1672 N N . LYS A 1 217 ? 11.938 38.314 11.099 1.00 41.12 211 LYS A N 1
ATOM 1673 C CA . LYS A 1 217 ? 12.423 39.661 10.784 1.00 42.73 211 LYS A CA 1
ATOM 1674 C C . LYS A 1 217 ? 12.134 40.163 9.354 1.00 42.84 211 LYS A C 1
ATOM 1675 O O . LYS A 1 217 ? 11.746 41.314 9.162 1.00 43.13 211 LYS A O 1
ATOM 1681 N N . ASP A 1 218 ? 12.341 39.307 8.360 1.00 42.56 212 ASP A N 1
ATOM 1682 C CA . ASP A 1 218 ? 12.303 39.734 6.964 1.00 42.84 212 ASP A CA 1
ATOM 1683 C C . ASP A 1 218 ? 10.952 39.604 6.297 1.00 42.37 212 ASP A C 1
ATOM 1684 O O . ASP A 1 218 ? 10.817 39.902 5.117 1.00 42.96 212 ASP A O 1
ATOM 1689 N N . VAL A 1 219 ? 9.963 39.145 7.048 1.00 41.73 213 VAL A N 1
ATOM 1690 C CA . VAL A 1 219 ? 8.644 38.866 6.515 1.00 40.56 213 VAL A CA 1
ATOM 1691 C C . VAL A 1 219 ? 7.723 40.028 6.879 1.00 40.02 213 VAL A C 1
ATOM 1692 O O . VAL A 1 219 ? 7.767 40.542 7.999 1.00 39.86 213 VAL A O 1
ATOM 1696 N N . LEU A 1 220 ? 6.936 40.476 5.909 1.00 39.28 214 LEU A N 1
ATOM 1697 C CA . LEU A 1 220 ? 5.859 41.417 6.177 1.00 38.93 214 LEU A CA 1
ATOM 1698 C C . LEU A 1 220 ? 4.542 40.640 6.258 1.00 38.41 214 LEU A C 1
ATOM 1699 O O . LEU A 1 220 ? 4.179 39.923 5.324 1.00 38.05 214 LEU A O 1
ATOM 1704 N N . GLY A 1 221 ? 3.843 40.768 7.382 1.00 37.89 215 GLY A N 1
ATOM 1705 C CA . GLY A 1 221 ? 2.586 40.063 7.580 1.00 37.53 215 GLY A CA 1
ATOM 1706 C C . GLY A 1 221 ? 2.792 38.580 7.840 1.00 37.50 215 GLY A C 1
ATOM 1707 O O . GLY A 1 221 ? 3.539 38.198 8.736 1.00 36.87 215 GLY A O 1
ATOM 1708 N N . TRP A 1 222 ? 2.122 37.749 7.045 1.00 37.74 216 TRP A N 1
ATOM 1709 C CA . TRP A 1 222 ? 2.278 36.300 7.103 1.00 38.10 216 TRP A CA 1
ATOM 1710 C C . TRP A 1 222 ? 2.996 35.748 5.866 1.00 38.67 216 TRP A C 1
ATOM 1711 O O . TRP A 1 222 ? 2.658 36.077 4.713 1.00 38.89 216 TRP A O 1
ATOM 1722 N N . GLY A 1 223 ? 3.984 34.901 6.112 1.00 39.40 217 GLY A N 1
ATOM 1723 C CA . GLY A 1 223 ? 4.804 34.369 5.046 1.00 40.62 217 GLY A CA 1
ATOM 1724 C C . GLY A 1 223 ? 4.922 32.871 5.119 1.00 41.88 217 GLY A C 1
ATOM 1725 O O . GLY A 1 223 ? 4.405 32.230 6.034 1.00 41.71 217 GLY A O 1
ATOM 1726 N N . GLU A 1 224 ? 5.617 32.305 4.141 1.00 43.40 218 GLU A N 1
ATOM 1727 C CA . GLU A 1 224 ? 5.792 30.860 4.079 1.00 44.73 218 GLU A CA 1
ATOM 1728 C C . GLU A 1 224 ? 6.838 30.404 5.077 1.00 44.05 218 GLU A C 1
ATOM 1729 O O . GLU A 1 224 ? 7.712 31.183 5.475 1.00 44.08 218 GLU A O 1
ATOM 1735 N N . ASN A 1 225 ? 6.719 29.153 5.512 1.00 43.31 219 ASN A N 1
ATOM 1736 C CA . ASN A 1 225 ? 7.629 28.622 6.512 1.00 42.32 219 ASN A CA 1
ATOM 1737 C C . ASN A 1 225 ? 8.512 27.539 5.920 1.00 42.21 219 ASN A C 1
ATOM 1738 O O . ASN A 1 225 ? 8.022 26.536 5.423 1.00 41.88 219 ASN A O 1
ATOM 1743 N N . ASP A 1 226 ? 9.822 27.753 5.992 1.00 42.46 220 ASP A N 1
ATOM 1744 C CA . ASP A 1 226 ? 10.809 26.785 5.514 1.00 42.55 220 ASP A CA 1
ATOM 1745 C C . ASP A 1 226 ? 10.587 25.379 6.041 1.00 42.25 220 ASP A C 1
ATOM 1746 O O . ASP A 1 226 ? 10.976 24.410 5.392 1.00 42.63 220 ASP A O 1
ATOM 1751 N N . ARG A 1 227 ? 9.969 25.266 7.216 1.00 41.08 221 ARG A N 1
ATOM 1752 C CA . ARG A 1 227 ? 9.605 23.974 7.769 1.00 40.21 221 ARG A CA 1
ATOM 1753 C C . ARG A 1 227 ? 8.720 23.137 6.824 1.00 39.75 221 ARG A C 1
ATOM 1754 O O . ARG A 1 227 ? 8.729 21.904 6.908 1.00 39.51 221 ARG A O 1
ATOM 1762 N N . GLY A 1 228 ? 7.948 23.798 5.955 1.00 38.98 222 GLY A N 1
ATOM 1763 C CA . GLY A 1 228 ? 6.946 23.123 5.142 1.00 38.40 222 GLY A CA 1
ATOM 1764 C C . GLY A 1 228 ? 5.639 22.892 5.896 1.00 38.71 222 GLY A C 1
ATOM 1765 O O . GLY A 1 228 ? 4.770 22.139 5.459 1.00 38.81 222 GLY A O 1
ATOM 1766 N N . VAL A 1 229 ? 5.498 23.543 7.045 1.00 38.28 223 VAL A N 1
ATOM 1767 C CA . VAL A 1 229 ? 4.279 23.483 7.841 1.00 37.71 223 VAL A CA 1
ATOM 1768 C C . VAL A 1 229 ? 4.057 24.894 8.373 1.00 37.52 223 VAL A C 1
ATOM 1769 O O . VAL A 1 229 ? 5.022 25.578 8.745 1.00 37.33 223 VAL A O 1
ATOM 1773 N N . SER A 1 230 ? 2.796 25.333 8.383 1.00 36.71 224 SER A N 1
ATOM 1774 C CA . SER A 1 230 ? 2.405 26.594 9.008 1.00 36.13 224 SER A CA 1
ATOM 1775 C C . SER A 1 230 ? 3.088 27.798 8.347 1.00 36.49 224 SER A C 1
ATOM 1776 O O . SER A 1 230 ? 3.416 27.741 7.167 1.00 37.02 224 SER A O 1
ATOM 1779 N N . PHE A 1 231 ? 3.311 28.872 9.109 1.00 36.38 225 PHE A N 1
ATOM 1780 C CA . PHE A 1 231 ? 3.717 30.156 8.550 1.00 35.84 225 PHE A CA 1
ATOM 1781 C C . PHE A 1 231 ? 4.836 30.837 9.337 1.00 35.63 225 PHE A C 1
ATOM 1782 O O . PHE A 1 231 ? 5.248 30.374 10.410 1.00 35.52 225 PHE A O 1
ATOM 1790 N N . THR A 1 232 ? 5.335 31.932 8.780 1.00 34.80 226 THR A N 1
ATOM 1791 C CA . THR A 1 232 ? 6.175 32.855 9.511 1.00 34.38 226 THR A CA 1
ATOM 1792 C C . THR A 1 232 ? 5.351 34.112 9.692 1.00 34.22 226 THR A C 1
ATOM 1793 O O . THR A 1 232 ? 4.441 34.392 8.892 1.00 34.36 226 THR A O 1
ATOM 1797 N N . PHE A 1 233 ? 5.651 34.872 10.737 1.00 33.66 227 PHE A N 1
ATOM 1798 C CA . PHE A 1 233 ? 4.988 36.162 10.946 1.00 33.10 227 PHE A CA 1
ATOM 1799 C C . PHE A 1 233 ? 6.005 37.248 11.255 1.00 32.97 227 PHE A C 1
ATOM 1800 O O . PHE A 1 233 ? 7.035 36.981 11.882 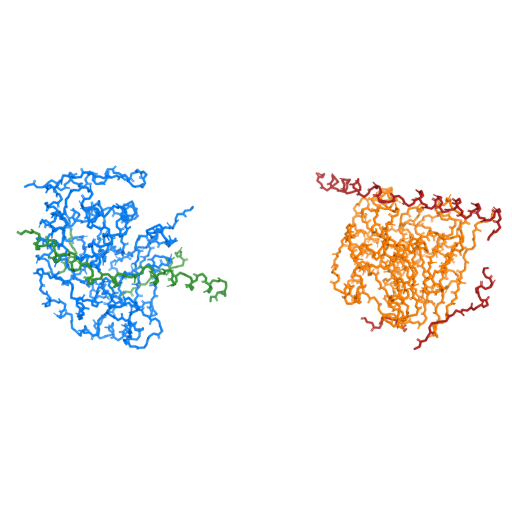1.00 32.83 227 PHE A O 1
ATOM 1808 N N . GLY A 1 234 ? 5.707 38.463 10.796 1.00 33.38 228 GLY A N 1
ATOM 1809 C CA . GLY A 1 234 ? 6.557 39.624 10.992 1.00 33.31 228 GLY A CA 1
ATOM 1810 C C . GLY A 1 234 ? 6.318 40.342 12.310 1.00 33.70 228 GLY A C 1
ATOM 1811 O O . GLY A 1 234 ? 5.396 40.005 13.068 1.00 33.60 228 GLY A O 1
ATOM 1812 N N . ALA A 1 235 ? 7.153 41.343 12.572 1.00 34.10 229 ALA A N 1
ATOM 1813 C CA . ALA A 1 235 ? 7.129 42.100 13.826 1.00 34.84 229 ALA A CA 1
ATOM 1814 C C . ALA A 1 235 ? 5.823 42.858 14.031 1.00 35.21 229 ALA A C 1
ATOM 1815 O O . ALA A 1 235 ? 5.313 42.940 15.150 1.00 35.23 229 ALA A O 1
ATOM 1817 N N . GLU A 1 236 ? 5.289 43.418 12.955 1.00 35.46 230 GLU A N 1
ATOM 1818 C CA . GLU A 1 236 ? 4.108 44.240 13.092 1.00 36.52 230 GLU A CA 1
ATOM 1819 C C . GLU A 1 236 ? 2.897 43.370 13.418 1.00 35.83 230 GLU A C 1
ATOM 1820 O O . GLU A 1 236 ? 1.982 43.815 14.102 1.00 36.33 230 GLU A O 1
ATOM 1826 N N . VAL A 1 237 ? 2.914 42.127 12.956 1.00 35.18 231 VAL A N 1
ATOM 1827 C CA . VAL A 1 237 ? 1.901 41.160 13.361 1.00 35.00 231 VAL A CA 1
ATOM 1828 C C . VAL A 1 237 ? 1.873 40.965 14.895 1.00 35.08 231 VAL A C 1
ATOM 1829 O O . VAL A 1 237 ? 0.801 40.965 15.501 1.00 34.60 231 VAL A O 1
ATOM 1833 N N . VAL A 1 238 ? 3.053 40.815 15.501 1.00 35.25 232 VAL A N 1
ATOM 1834 C CA . VAL A 1 238 ? 3.186 40.743 16.959 1.00 35.64 232 VAL A CA 1
ATOM 1835 C C . VAL A 1 238 ? 2.647 42.015 17.644 1.00 36.10 232 VAL A C 1
ATOM 1836 O O . VAL A 1 238 ? 1.846 41.933 18.591 1.00 36.06 232 VAL A O 1
ATOM 1840 N N . ALA A 1 239 ? 3.083 43.175 17.154 1.00 36.02 233 ALA A N 1
ATOM 1841 C CA . ALA A 1 239 ? 2.657 44.468 17.687 1.00 36.51 233 ALA A CA 1
ATOM 1842 C C . ALA A 1 239 ? 1.130 44.642 17.684 1.00 36.90 233 ALA A C 1
ATOM 1843 O O . ALA A 1 239 ? 0.543 45.063 18.682 1.00 36.76 233 ALA A O 1
ATOM 1845 N N . LYS A 1 240 ? 0.494 44.316 16.562 1.00 37.29 234 LYS A N 1
ATOM 1846 C CA . LYS A 1 240 ? -0.955 44.448 16.428 1.00 38.08 234 LYS A CA 1
ATOM 1847 C C . LYS A 1 240 ? -1.686 43.560 17.425 1.00 37.69 234 LYS A C 1
ATOM 1848 O O . LYS A 1 240 ? -2.675 43.967 18.041 1.00 37.97 234 LYS A O 1
ATOM 1854 N N . PHE A 1 241 ? -1.195 42.333 17.549 1.00 37.33 235 PHE A N 1
ATOM 1855 C CA . PHE A 1 241 ? -1.784 41.323 18.417 1.00 37.07 235 PHE A CA 1
ATOM 1856 C C . PHE A 1 241 ? -1.783 41.767 19.893 1.00 37.20 235 PHE A C 1
ATOM 1857 O O . PHE A 1 241 ? -2.797 41.661 20.584 1.00 37.61 235 PHE A O 1
ATOM 1865 N N . LEU A 1 242 ? -0.647 42.275 20.360 1.00 37.40 236 LEU A N 1
ATOM 1866 C CA . LEU A 1 242 ? -0.504 42.711 21.739 1.00 37.25 236 LEU A CA 1
ATOM 1867 C C . LEU A 1 242 ? -1.436 43.887 21.983 1.00 37.17 236 LEU A C 1
ATOM 1868 O O . LEU A 1 242 ? -2.131 43.941 23.001 1.00 36.96 236 LEU A O 1
ATOM 1873 N N . HIS A 1 243 ? -1.455 44.811 21.031 1.00 37.14 237 HIS A N 1
ATOM 1874 C CA . HIS A 1 243 ? -2.337 45.962 21.077 1.00 37.66 237 HIS A CA 1
ATOM 1875 C C . HIS A 1 243 ? -3.810 45.545 21.195 1.00 37.87 237 HIS A C 1
ATOM 1876 O O . HIS A 1 243 ? -4.504 45.979 22.111 1.00 38.43 237 HIS A O 1
ATOM 1883 N N . LYS A 1 244 ? -4.270 44.683 20.290 1.00 37.72 238 LYS A N 1
ATOM 1884 C CA . LYS A 1 244 ? -5.666 44.270 20.257 1.00 37.69 238 LYS A CA 1
ATOM 1885 C C . LYS A 1 244 ? -6.083 43.578 21.541 1.00 38.09 238 LYS A C 1
ATOM 1886 O O . LYS A 1 244 ? -7.170 43.830 22.075 1.00 38.64 238 LYS A O 1
ATOM 1892 N N . HIS A 1 245 ? -5.230 42.694 22.033 1.00 38.04 239 HIS A N 1
ATOM 1893 C CA . HIS A 1 245 ? -5.618 41.845 23.135 1.00 38.52 239 HIS A CA 1
ATOM 1894 C C . HIS A 1 245 ? -5.129 42.377 24.473 1.00 38.69 239 HIS A C 1
ATOM 1895 O O . HIS A 1 245 ? -5.301 41.729 25.509 1.00 38.70 239 HIS A O 1
ATOM 1902 N N . ASP A 1 246 ? -4.544 43.575 24.433 1.00 38.87 240 ASP A N 1
ATOM 1903 C CA . ASP A 1 246 ? -4.106 44.297 25.629 1.00 39.36 240 ASP A CA 1
ATOM 1904 C C . ASP A 1 246 ? -3.023 43.541 26.423 1.00 38.74 240 ASP A C 1
ATOM 1905 O O . ASP A 1 246 ? -3.041 43.502 27.658 1.00 38.54 240 ASP A O 1
ATOM 1910 N N . LEU A 1 247 ? -2.075 42.958 25.694 1.00 38.34 241 LEU A N 1
ATOM 1911 C CA . LEU A 1 247 ? -0.960 42.217 26.292 1.00 37.99 241 LEU A CA 1
ATOM 1912 C C . LEU A 1 247 ? 0.360 42.964 26.140 1.00 37.76 241 LEU A C 1
ATOM 1913 O O . LEU A 1 247 ? 0.445 43.901 25.352 1.00 37.32 241 LEU A O 1
ATOM 1918 N N . ASP A 1 248 ? 1.392 42.518 26.859 1.00 38.06 242 ASP A N 1
ATOM 1919 C CA . ASP A 1 248 ? 2.733 43.118 26.752 1.00 38.73 242 ASP A CA 1
ATOM 1920 C C . ASP A 1 248 ? 3.799 42.259 26.083 1.00 38.42 242 ASP A C 1
ATOM 1921 O O . ASP A 1 248 ? 4.794 42.787 25.589 1.00 38.80 242 ASP A O 1
ATOM 1926 N N . LEU A 1 249 ? 3.625 40.944 26.093 1.00 37.79 243 LEU A N 1
ATOM 1927 C CA . LEU A 1 249 ? 4.692 40.054 25.647 1.00 36.94 243 LEU A CA 1
ATOM 1928 C C . LEU A 1 249 ? 4.155 38.738 25.151 1.00 36.47 243 LEU A C 1
ATOM 1929 O O . LEU A 1 249 ? 3.236 38.177 25.754 1.00 36.98 243 LEU A O 1
ATOM 1934 N N . ILE A 1 250 ? 4.735 38.252 24.056 1.00 35.77 244 ILE A N 1
ATOM 1935 C CA . ILE A 1 250 ? 4.587 36.860 23.663 1.00 35.16 244 ILE A CA 1
ATOM 1936 C C . ILE A 1 250 ? 5.845 36.089 24.066 1.00 35.35 244 ILE A C 1
ATOM 1937 O O . ILE A 1 250 ? 6.972 36.501 23.787 1.00 35.03 244 ILE A O 1
ATOM 1942 N N . CYS A 1 251 ? 5.632 34.955 24.718 1.00 35.27 245 CYS A N 1
ATOM 1943 C CA . CYS A 1 251 ? 6.707 34.074 25.098 1.00 35.26 245 CYS A CA 1
ATOM 1944 C C . CYS A 1 251 ? 6.512 32.713 24.405 1.00 34.29 245 CYS A C 1
ATOM 1945 O O . CYS A 1 251 ? 5.473 32.074 24.555 1.00 33.95 245 CYS A O 1
ATOM 1948 N N . ARG A 1 252 ? 7.499 32.295 23.612 1.00 33.14 246 ARG A N 1
ATOM 1949 C CA . ARG A 1 252 ? 7.404 31.041 22.857 1.00 32.05 246 ARG A CA 1
ATOM 1950 C C . ARG A 1 252 ? 8.742 30.285 22.821 1.00 31.91 246 ARG A C 1
ATOM 1951 O O . ARG A 1 252 ? 9.753 30.778 23.322 1.00 31.90 246 ARG A O 1
ATOM 1959 N N . ALA A 1 253 ? 8.753 29.088 22.242 1.00 31.48 247 ALA A N 1
ATOM 1960 C CA . ALA A 1 253 ? 9.974 28.293 22.216 1.00 31.52 247 ALA A CA 1
ATOM 1961 C C . ALA A 1 253 ? 10.355 27.900 20.783 1.00 31.47 247 ALA A C 1
ATOM 1962 O O . ALA A 1 253 ? 10.574 28.780 19.939 1.00 31.55 247 ALA A O 1
ATOM 1964 N N . HIS A 1 254 ? 10.467 26.600 20.514 1.00 31.51 248 HIS A N 1
ATOM 1965 C CA . HIS A 1 254 ? 10.325 26.079 19.140 1.00 31.65 248 HIS A CA 1
ATOM 1966 C C . HIS A 1 254 ? 11.591 26.207 18.241 1.00 31.89 248 HIS A C 1
ATOM 1967 O O . HIS A 1 254 ? 11.801 25.382 17.361 1.00 32.18 248 HIS A O 1
ATOM 1974 N N . GLN A 1 255 ? 12.440 27.202 18.497 1.00 32.06 249 GLN A N 1
ATOM 1975 C CA . GLN A 1 255 ? 13.693 27.385 17.759 1.00 33.08 249 GLN A CA 1
ATOM 1976 C C . GLN A 1 255 ? 14.904 27.525 18.666 1.00 33.25 249 GLN A C 1
ATOM 1977 O O . GLN A 1 255 ? 14.956 28.436 19.503 1.00 33.37 249 GLN A O 1
ATOM 1983 N N . VAL A 1 256 ? 15.894 26.653 18.484 1.00 33.93 250 VAL A N 1
ATOM 1984 C CA . VAL A 1 256 ? 17.170 26.792 19.188 1.00 33.72 250 VAL A CA 1
ATOM 1985 C C . VAL A 1 256 ? 17.727 28.173 18.893 1.00 34.49 250 VAL A C 1
ATOM 1986 O O . VAL A 1 256 ? 17.645 28.663 17.751 1.00 34.61 250 VAL A O 1
ATOM 1990 N N . VAL A 1 257 ? 18.251 28.818 19.929 1.00 35.01 251 VAL A N 1
ATOM 1991 C CA . VAL A 1 257 ? 18.842 30.151 19.793 1.00 35.70 251 VAL A CA 1
ATOM 1992 C C . VAL A 1 257 ? 20.162 30.167 20.558 1.00 37.16 251 VAL A C 1
ATOM 1993 O O . VAL A 1 257 ? 20.300 29.471 21.573 1.00 37.43 251 VAL A O 1
ATOM 1997 N N . GLU A 1 258 ? 21.122 30.951 20.071 1.00 38.38 252 GLU A N 1
ATOM 1998 C CA . GLU A 1 258 ? 22.513 30.841 20.523 1.00 40.05 252 GLU A CA 1
ATOM 1999 C C . GLU A 1 258 ? 22.713 31.133 22.006 1.00 39.91 252 GLU A C 1
ATOM 2000 O O . GLU A 1 258 ? 23.500 30.452 22.657 1.00 39.78 252 GLU A O 1
ATOM 2006 N N . ASP A 1 259 ? 21.963 32.100 22.533 1.00 39.84 253 ASP A N 1
ATOM 2007 C CA . ASP A 1 259 ? 22.092 32.502 23.933 1.00 40.16 253 ASP A CA 1
ATOM 2008 C C . ASP A 1 259 ? 20.996 31.976 24.851 1.00 39.90 253 ASP A C 1
ATOM 2009 O O . ASP A 1 259 ? 20.853 32.465 25.969 1.00 39.66 253 ASP A O 1
ATOM 2014 N N . GLY A 1 260 ? 20.219 30.998 24.386 1.00 39.67 254 GLY A N 1
ATOM 2015 C CA . GLY A 1 260 ? 19.163 30.422 25.200 1.00 39.66 254 GLY A CA 1
ATOM 2016 C C . GLY A 1 260 ? 17.851 31.197 25.140 1.00 40.03 254 GLY A C 1
ATOM 2017 O O . GLY A 1 260 ? 16.769 30.612 25.297 1.00 39.56 254 GLY A O 1
ATOM 2018 N N . TYR A 1 261 ? 17.949 32.511 24.927 1.00 39.79 255 TYR A N 1
ATOM 2019 C CA . TYR A 1 261 ? 16.783 33.345 24.695 1.00 40.05 255 TYR A CA 1
ATOM 2020 C C . TYR A 1 261 ? 17.107 34.373 23.623 1.00 39.83 255 TYR A C 1
ATOM 2021 O O . TYR A 1 261 ? 18.283 34.647 23.349 1.00 40.04 255 TYR A O 1
ATOM 2030 N N . GLU A 1 262 ? 16.068 34.922 23.000 1.00 39.22 256 GLU A N 1
ATOM 2031 C CA . GLU A 1 262 ? 16.241 35.920 21.949 1.00 39.03 256 GLU A CA 1
ATOM 2032 C C . GLU A 1 262 ? 14.987 36.752 21.781 1.00 38.63 256 GLU A C 1
ATOM 2033 O O . GLU A 1 262 ? 13.883 36.222 21.662 1.00 38.44 256 GLU A O 1
ATOM 2039 N N . PHE A 1 263 ? 15.184 38.063 21.760 1.00 38.48 257 PHE A N 1
ATOM 2040 C CA . PHE A 1 263 ? 14.100 39.018 21.613 1.00 38.34 257 PHE A CA 1
ATOM 2041 C C . PHE A 1 263 ? 13.756 39.246 20.155 1.00 38.03 257 PHE A C 1
ATOM 2042 O O . PHE A 1 263 ? 14.575 39.011 19.269 1.00 37.93 257 PHE A O 1
ATOM 2050 N N . PHE A 1 264 ? 12.532 39.705 19.921 1.00 37.90 258 PHE A N 1
ATOM 2051 C CA . PHE A 1 264 ? 12.027 39.964 18.580 1.00 37.77 258 PHE A CA 1
ATOM 2052 C C . PHE A 1 264 ? 11.032 41.108 18.685 1.00 38.33 258 PHE A C 1
ATOM 2053 O O . PHE A 1 264 ? 10.365 41.256 19.722 1.00 38.11 258 PHE A O 1
ATOM 2061 N N . ALA A 1 265 ? 10.959 41.925 17.628 1.00 38.87 259 ALA A N 1
ATOM 2062 C CA . ALA A 1 265 ? 9.981 43.010 17.511 1.00 39.48 259 ALA A CA 1
ATOM 2063 C C . ALA A 1 265 ? 10.049 44.001 18.681 1.00 40.40 259 ALA A C 1
ATOM 2064 O O . ALA A 1 265 ? 9.053 44.252 19.379 1.00 40.60 259 ALA A O 1
ATOM 2066 N N . LYS A 1 266 ? 11.245 44.554 18.885 1.00 41.54 260 LYS A N 1
ATOM 2067 C CA . LYS A 1 266 ? 11.530 45.477 19.983 1.00 42.50 260 LYS A CA 1
ATOM 2068 C C . LYS A 1 266 ? 11.076 44.914 21.332 1.00 42.48 260 LYS A C 1
ATOM 2069 O O . LYS A 1 266 ? 10.415 45.604 22.117 1.00 43.05 260 LYS A O 1
ATOM 2075 N N . ARG A 1 267 ? 11.412 43.653 21.577 1.00 42.31 261 ARG A N 1
ATOM 2076 C CA . ARG A 1 267 ? 11.175 42.994 22.866 1.00 42.65 261 ARG A CA 1
ATOM 2077 C C . ARG A 1 267 ? 9.708 42.674 23.188 1.00 41.64 261 ARG A C 1
ATOM 2078 O O . ARG A 1 267 ? 9.338 42.501 24.349 1.00 41.73 261 ARG A O 1
ATOM 2086 N N . GLN A 1 268 ? 8.877 42.578 22.162 1.00 40.72 262 GLN A N 1
ATOM 2087 C CA . GLN A 1 268 ? 7.468 42.254 22.371 1.00 39.27 262 GLN A CA 1
ATOM 2088 C C . GLN A 1 268 ? 7.232 40.750 22.247 1.00 38.37 262 GLN A C 1
ATOM 2089 O O . GLN A 1 268 ? 6.155 40.250 22.567 1.00 38.24 262 GLN A O 1
ATOM 2095 N N . LEU A 1 269 ? 8.262 40.040 21.792 1.00 37.04 263 LEU A N 1
ATOM 2096 C CA . LEU A 1 269 ? 8.260 38.593 21.734 1.00 35.74 263 LEU A CA 1
ATOM 2097 C C . LEU A 1 269 ? 9.626 38.083 22.184 1.00 35.41 263 LEU A C 1
ATOM 2098 O O . LEU A 1 269 ? 10.656 38.657 21.825 1.00 35.30 263 LEU A O 1
ATOM 2103 N N . VAL A 1 270 ? 9.629 36.989 22.945 1.00 34.98 264 VAL A N 1
ATOM 2104 C CA . VAL A 1 270 ? 10.861 36.312 23.309 1.00 34.46 264 VAL A CA 1
ATOM 2105 C C . VAL A 1 270 ? 10.798 34.820 22.970 1.00 35.11 264 VAL A C 1
ATOM 2106 O O . VAL A 1 270 ? 9.770 34.163 23.182 1.00 35.79 264 VAL A O 1
ATOM 2110 N N . THR A 1 271 ? 11.891 34.303 22.404 1.00 35.07 265 THR A N 1
ATOM 2111 C CA . THR A 1 271 ? 12.066 32.875 22.198 1.00 34.82 265 THR A CA 1
ATOM 2112 C C . THR A 1 271 ? 12.890 32.308 23.355 1.00 35.51 265 THR A C 1
ATOM 2113 O O . THR A 1 271 ? 13.972 32.812 23.641 1.00 35.59 265 THR A O 1
ATOM 2117 N N . LEU A 1 272 ? 12.386 31.255 23.995 1.00 35.86 266 LEU A N 1
ATOM 2118 C CA . LEU A 1 272 ? 13.108 30.561 25.061 1.00 36.38 266 LEU A CA 1
ATOM 2119 C C . LEU A 1 272 ? 13.429 29.134 24.665 1.00 36.17 266 LEU A C 1
ATOM 2120 O O . LEU A 1 272 ? 12.565 28.394 24.183 1.00 36.71 266 LEU A O 1
ATOM 2125 N N . PHE A 1 273 ? 14.661 28.730 24.907 1.00 35.66 267 PHE A N 1
ATOM 2126 C CA . PHE A 1 273 ? 15.101 27.394 24.556 1.00 35.33 267 PHE A CA 1
ATOM 2127 C C . PHE A 1 273 ? 15.976 26.911 25.701 1.00 35.60 267 PHE A C 1
ATOM 2128 O O . PHE A 1 273 ? 16.970 27.562 26.043 1.00 36.02 267 PHE A O 1
ATOM 2136 N N . SER A 1 274 ? 15.608 25.786 26.306 1.00 35.57 268 SER A N 1
ATOM 2137 C CA . SER A 1 274 ? 16.203 25.417 27.593 1.00 35.68 268 SER A CA 1
ATOM 2138 C C . SER A 1 274 ? 17.271 24.319 27.528 1.00 35.84 268 SER A C 1
ATOM 2139 O O . SER A 1 274 ? 17.928 24.047 28.518 1.00 36.70 268 SER A O 1
ATOM 2142 N N . ALA A 1 275 ? 17.453 23.693 26.375 1.00 35.48 269 ALA A N 1
ATOM 2143 C CA . ALA A 1 275 ? 18.453 22.636 26.252 1.00 35.40 269 ALA A CA 1
ATOM 2144 C C . ALA A 1 275 ? 19.781 23.208 25.727 1.00 35.55 269 ALA A C 1
ATOM 2145 O O . ALA A 1 275 ? 19.885 23.533 24.546 1.00 35.35 269 ALA A O 1
ATOM 2147 N N . PRO A 1 276 ? 20.790 23.346 26.593 1.00 35.88 270 PRO A N 1
ATOM 2148 C CA . PRO A 1 276 ? 22.112 23.809 26.145 1.00 36.14 270 PRO A CA 1
ATOM 2149 C C . PRO A 1 276 ? 22.780 22.713 25.324 1.00 36.37 270 PRO A C 1
ATOM 2150 O O . PRO A 1 276 ? 22.373 21.560 25.447 1.00 36.57 270 PRO A O 1
ATOM 2154 N N . ASN A 1 277 ? 23.755 23.062 24.486 1.00 37.18 271 ASN A N 1
ATOM 2155 C CA . ASN A 1 277 ? 24.482 22.068 23.680 1.00 37.80 271 ASN A CA 1
ATOM 2156 C C . ASN A 1 277 ? 23.507 21.178 22.934 1.00 37.78 271 ASN A C 1
ATOM 2157 O O . ASN A 1 277 ? 23.664 19.954 22.900 1.00 38.30 271 ASN A O 1
ATOM 2162 N N . TYR A 1 278 ? 22.510 21.807 22.322 1.00 37.68 272 TYR A N 1
ATOM 2163 C CA . TYR A 1 278 ? 21.326 21.117 21.843 1.00 37.92 272 TYR A CA 1
ATOM 2164 C C . TYR A 1 278 ? 21.639 19.877 20.982 1.00 38.80 272 TYR A C 1
ATOM 2165 O O . TYR A 1 278 ? 22.314 19.967 19.945 1.00 38.68 272 TYR A O 1
ATOM 2174 N N . CYS A 1 279 ? 21.121 18.740 21.451 1.00 39.45 273 CYS A N 1
ATOM 2175 C CA . CYS A 1 279 ? 21.337 17.392 20.905 1.00 41.06 273 CYS A CA 1
ATOM 2176 C C . CYS A 1 279 ? 22.746 17.051 20.398 1.00 41.22 273 CYS A C 1
ATOM 2177 O O . CYS A 1 279 ? 22.907 16.292 19.438 1.00 40.74 273 CYS A O 1
ATOM 2180 N N . GLY A 1 280 ? 23.754 17.609 21.068 1.00 41.76 274 GLY A N 1
ATOM 2181 C CA . GLY A 1 280 ? 25.140 17.407 20.683 1.00 42.46 274 GLY A CA 1
ATOM 2182 C C . GLY A 1 280 ? 25.483 17.925 19.295 1.00 42.93 274 GLY A C 1
ATOM 2183 O O . GLY A 1 280 ? 26.507 17.524 18.713 1.00 43.93 274 GLY A O 1
ATOM 2184 N N . GLU A 1 281 ? 24.641 18.810 18.758 1.00 42.26 275 GLU A N 1
ATOM 2185 C CA . GLU A 1 281 ? 24.862 19.360 17.417 1.00 41.39 275 GLU A CA 1
ATOM 2186 C C . GLU A 1 281 ? 25.136 20.858 17.405 1.00 40.81 275 GLU A C 1
ATOM 2187 O O . GLU A 1 281 ? 25.750 21.368 16.469 1.00 40.81 275 GLU A O 1
ATOM 2193 N N . PHE A 1 282 ? 24.674 21.549 18.447 1.00 39.60 276 PHE A N 1
ATOM 2194 C CA . PHE A 1 282 ? 24.837 22.982 18.578 1.00 38.50 276 PHE A CA 1
ATOM 2195 C C . PHE A 1 282 ? 25.622 23.232 19.855 1.00 39.04 276 PHE A C 1
ATOM 2196 O O . PHE A 1 282 ? 25.829 22.323 20.649 1.00 39.20 276 PHE A O 1
ATOM 2204 N N . ASP A 1 283 ? 26.063 24.466 20.047 1.00 39.35 277 ASP A N 1
ATOM 2205 C CA . ASP A 1 283 ? 26.794 24.839 21.241 1.00 39.99 277 ASP A CA 1
ATOM 2206 C C . ASP A 1 283 ? 26.137 26.068 21.843 1.00 38.94 277 ASP A C 1
ATOM 2207 O O . ASP A 1 283 ? 26.795 26.909 22.450 1.00 39.16 277 ASP A O 1
ATOM 2212 N N . ASN A 1 284 ? 24.824 26.147 21.659 1.00 37.69 278 ASN A N 1
ATOM 2213 C CA . ASN A 1 284 ? 23.994 27.168 22.268 1.00 36.73 278 ASN A CA 1
ATOM 2214 C C . ASN A 1 284 ? 23.981 27.095 23.803 1.00 36.47 278 ASN A C 1
ATOM 2215 O O . ASN A 1 284 ? 24.242 26.035 24.400 1.00 35.61 278 ASN A O 1
ATOM 2220 N N . ALA A 1 285 ? 23.645 28.222 24.425 1.00 35.93 279 ALA A N 1
ATOM 2221 C CA . ALA A 1 285 ? 23.248 28.238 25.829 1.00 36.16 279 ALA A CA 1
ATOM 2222 C C . ALA A 1 285 ? 21.753 27.913 25.881 1.00 36.38 279 ALA A C 1
ATOM 2223 O O . ALA A 1 285 ? 21.057 28.016 24.869 1.00 35.92 279 ALA A O 1
ATOM 2225 N N . GLY A 1 286 ? 21.275 27.513 27.056 1.00 36.78 280 GLY A N 1
ATOM 2226 C CA . GLY A 1 286 ? 19.860 27.329 27.304 1.00 37.16 280 GLY A CA 1
ATOM 2227 C C . GLY A 1 286 ? 19.442 28.363 28.323 1.00 37.84 280 GLY A C 1
ATOM 2228 O O . GLY A 1 286 ? 20.239 28.736 29.169 1.00 38.30 280 GLY A O 1
ATOM 2229 N N . ALA A 1 287 ? 18.203 28.836 28.242 1.00 38.39 281 ALA A N 1
ATOM 2230 C CA . ALA A 1 287 ? 17.714 29.863 29.149 1.00 38.74 281 ALA A CA 1
ATOM 2231 C C . ALA A 1 287 ? 16.390 29.467 29.762 1.00 39.10 281 ALA A C 1
ATOM 2232 O O . ALA A 1 287 ? 15.721 28.558 29.279 1.00 39.26 281 ALA A O 1
ATOM 2234 N N . MET A 1 288 ? 16.033 30.178 30.827 1.00 39.56 282 MET A N 1
ATOM 2235 C CA . MET A 1 288 ? 14.788 30.014 31.559 1.00 40.00 282 MET A CA 1
ATOM 2236 C C . MET A 1 288 ? 14.376 31.434 31.950 1.00 39.79 282 MET A C 1
ATOM 2237 O O . MET A 1 288 ? 15.245 32.249 32.267 1.00 40.06 282 MET A O 1
ATOM 2242 N N . MET A 1 289 ? 13.085 31.756 31.892 1.00 39.09 283 MET A N 1
ATOM 2243 C CA . MET A 1 289 ? 12.657 33.111 32.215 1.00 39.23 283 MET A CA 1
ATOM 2244 C C . MET A 1 289 ? 11.975 33.177 33.574 1.00 39.72 283 MET A C 1
ATOM 2245 O O . MET A 1 289 ? 10.995 32.470 33.821 1.00 40.16 283 MET A O 1
ATOM 2250 N N . SER A 1 290 ? 12.519 34.013 34.456 1.00 40.21 284 SER A N 1
ATOM 2251 C CA . SER A 1 290 ? 11.909 34.290 35.755 1.00 41.15 284 SER A CA 1
ATOM 2252 C C . SER A 1 290 ? 10.967 35.479 35.650 1.00 41.46 284 SER A C 1
ATOM 2253 O O . SER A 1 290 ? 11.366 36.571 35.234 1.00 41.02 284 SER A O 1
ATOM 2256 N N . VAL A 1 291 ? 9.718 35.250 36.018 1.00 42.41 285 VAL A N 1
ATOM 2257 C CA . VAL A 1 291 ? 8.724 36.302 36.051 1.00 44.18 285 VAL A CA 1
ATOM 2258 C C . VAL A 1 291 ? 8.348 36.492 37.511 1.00 45.57 285 VAL A C 1
ATOM 2259 O O . VAL A 1 291 ? 7.819 35.566 38.140 1.00 45.66 285 VAL A O 1
ATOM 2263 N N . ASP A 1 292 ? 8.629 37.671 38.057 1.00 47.33 286 ASP A N 1
ATOM 2264 C CA . ASP A 1 292 ? 8.243 37.967 39.446 1.00 49.35 286 ASP A CA 1
ATOM 2265 C C . ASP A 1 292 ? 6.860 38.624 39.573 1.00 50.47 286 ASP A C 1
ATOM 2266 O O . ASP A 1 292 ? 6.138 38.787 38.588 1.00 50.68 286 ASP A O 1
ATOM 2271 N N . GLU A 1 293 ? 6.516 39.019 40.792 1.00 52.07 287 GLU A N 1
ATOM 2272 C CA . GLU A 1 293 ? 5.157 39.422 41.135 1.00 53.70 287 GLU A CA 1
ATOM 2273 C C . GLU A 1 293 ? 4.732 40.724 40.474 1.00 54.04 287 GLU A C 1
ATOM 2274 O O . GLU A 1 293 ? 3.537 40.980 40.332 1.00 54.58 287 GLU A O 1
ATOM 2280 N N . THR A 1 294 ? 5.699 41.549 40.078 1.00 54.31 288 THR A N 1
ATOM 2281 C CA . THR A 1 294 ? 5.391 42.796 39.386 1.00 54.53 288 THR A CA 1
ATOM 2282 C C . THR A 1 294 ? 5.529 42.617 37.877 1.00 54.51 288 THR A C 1
ATOM 2283 O O . THR A 1 294 ? 5.554 43.601 37.129 1.00 55.04 288 THR A O 1
ATOM 2287 N N . LEU A 1 295 ? 5.611 41.356 37.446 1.00 54.25 289 LEU A N 1
ATOM 2288 C CA . LEU A 1 295 ? 5.854 40.958 36.046 1.00 53.85 289 LEU A CA 1
ATOM 2289 C C . LEU A 1 295 ? 7.207 41.380 35.460 1.00 54.00 289 LEU A C 1
ATOM 2290 O O . LEU A 1 295 ? 7.338 41.548 34.248 1.00 54.07 289 LEU A O 1
ATOM 2295 N N . MET A 1 296 ? 8.206 41.541 36.325 1.00 54.14 290 MET A N 1
ATOM 2296 C CA . MET A 1 296 ? 9.576 41.832 35.908 1.00 54.38 290 MET A CA 1
ATOM 2297 C C . MET A 1 296 ? 10.265 40.536 35.471 1.00 53.01 290 MET A C 1
ATOM 2298 O O . MET A 1 296 ? 10.338 39.576 36.246 1.00 52.71 290 MET A O 1
ATOM 2303 N N . CYS A 1 297 ? 10.778 40.525 34.241 1.00 51.62 291 CYS A N 1
ATOM 2304 C CA . CYS A 1 297 ? 11.337 39.313 33.643 1.00 50.36 291 CYS A CA 1
ATOM 2305 C C . CYS A 1 297 ? 12.855 39.289 33.616 1.00 49.62 291 CYS A C 1
ATOM 2306 O O . CYS A 1 297 ? 13.492 40.233 33.164 1.00 49.55 291 CYS A O 1
ATOM 2309 N N . SER A 1 298 ? 13.427 38.185 34.080 1.00 48.86 292 SER A N 1
ATOM 2310 C CA . SER A 1 298 ? 14.869 37.990 34.035 1.00 48.10 292 SER A CA 1
ATOM 2311 C C . SER A 1 298 ? 15.211 36.591 33.545 1.00 47.68 292 SER A C 1
ATOM 2312 O O . SER A 1 298 ? 14.363 35.694 33.554 1.00 47.74 292 SER A O 1
ATOM 2315 N N . PHE A 1 299 ? 16.468 36.403 33.158 1.00 47.19 293 PHE A N 1
ATOM 2316 C CA . PHE A 1 299 ? 16.903 35.182 32.492 1.00 46.96 293 PHE A CA 1
ATOM 2317 C C . PHE A 1 299 ? 18.037 34.467 33.204 1.00 47.62 293 PHE A C 1
ATOM 2318 O O . PHE A 1 299 ? 19.077 35.052 33.505 1.00 47.38 293 PHE A O 1
ATOM 2326 N N . GLN A 1 300 ? 17.821 33.189 33.469 1.00 48.57 294 GLN A N 1
ATOM 2327 C CA . GLN A 1 300 ? 18.837 32.354 34.071 1.00 49.68 294 GLN A CA 1
ATOM 2328 C C . GLN A 1 300 ? 19.393 31.469 32.985 1.00 49.99 294 GLN A C 1
ATOM 2329 O O . GLN A 1 300 ? 18.668 30.669 32.403 1.00 50.23 294 GLN A O 1
ATOM 2335 N N . ILE A 1 301 ? 20.687 31.616 32.721 1.00 50.50 295 ILE A N 1
ATOM 2336 C CA . ILE A 1 301 ? 21.328 30.942 31.610 1.00 51.03 295 ILE A CA 1
ATOM 2337 C C . ILE A 1 301 ? 22.032 29.675 32.068 1.00 51.96 295 ILE A C 1
ATOM 2338 O O . ILE A 1 301 ? 22.706 29.681 33.088 1.00 52.21 295 ILE A O 1
ATOM 2343 N N . LEU A 1 302 ? 21.831 28.585 31.326 1.00 53.44 296 LEU A N 1
ATOM 2344 C CA . LEU A 1 302 ? 22.682 27.399 31.408 1.00 54.93 296 LEU A CA 1
ATOM 2345 C C . LEU A 1 302 ? 23.735 27.484 30.305 1.00 56.13 296 LEU A C 1
ATOM 2346 O O . LEU A 1 302 ? 23.416 27.312 29.124 1.00 55.85 296 LEU A O 1
ATOM 2351 N N . LYS A 1 303 ? 24.980 27.765 30.692 1.00 57.99 297 LYS A N 1
ATOM 2352 C CA . LYS A 1 303 ? 26.067 27.982 29.728 1.00 60.01 297 LYS A CA 1
ATOM 2353 C C . LYS A 1 303 ? 26.396 26.697 28.985 1.00 60.52 297 LYS A C 1
ATOM 2354 O O . LYS A 1 303 ? 26.193 25.610 29.523 1.00 60.44 297 LYS A O 1
ATOM 2360 N N . PRO A 1 304 ? 26.884 26.825 27.751 1.00 61.63 298 PRO A N 1
ATOM 2361 C CA . PRO A 1 304 ? 27.387 25.671 26.988 1.00 62.85 298 PRO A CA 1
ATOM 2362 C C . PRO A 1 304 ? 28.648 25.048 27.609 1.00 64.23 298 PRO A C 1
ATOM 2363 O O . PRO A 1 304 ? 29.331 25.696 28.404 1.00 64.20 298 PRO A O 1
ATOM 2367 N N . ALA A 1 305 ? 28.935 23.799 27.248 1.00 66.18 299 ALA A N 1
ATOM 2368 C CA . ALA A 1 305 ? 30.068 23.042 27.800 1.00 68.01 299 ALA A CA 1
ATOM 2369 C C . ALA A 1 305 ? 31.424 23.733 27.590 1.00 69.32 299 ALA A C 1
ATOM 2370 O O . ALA A 1 305 ? 31.771 24.095 26.461 1.00 69.49 299 ALA A O 1
ATOM 2372 N N . GLU A 1 306 ? 32.170 23.919 28.686 1.00 71.00 300 GLU A N 1
ATOM 2373 C CA . GLU A 1 306 ? 33.506 24.536 28.638 1.00 72.57 300 GLU A CA 1
ATOM 2374 C C . GLU A 1 306 ? 34.565 23.530 28.196 1.00 72.54 300 GLU A C 1
ATOM 2375 O O . GLU A 1 306 ? 34.561 23.087 27.048 1.00 72.84 300 GLU A O 1
ATOM 2381 N N . LYS B 2 12 ? -0.285 27.199 47.873 1.00 66.32 12 LYS I N 1
ATOM 2382 C CA . LYS B 2 12 ? -1.069 28.309 47.235 1.00 66.55 12 LYS I CA 1
ATOM 2383 C C . LYS B 2 12 ? -0.929 28.340 45.700 1.00 65.88 12 LYS I C 1
ATOM 2384 O O . LYS B 2 12 ? 0.033 28.907 45.153 1.00 65.76 12 LYS I O 1
ATOM 2390 N N . GLY B 2 13 ? -1.910 27.742 45.023 1.00 65.03 13 GLY I N 1
ATOM 2391 C CA . GLY B 2 13 ? -1.933 27.637 43.571 1.00 63.91 13 GLY I CA 1
ATOM 2392 C C . GLY B 2 13 ? -1.877 28.952 42.815 1.00 63.09 13 GLY I C 1
ATOM 2393 O O . GLY B 2 13 ? -2.155 30.014 43.375 1.00 62.77 13 GLY I O 1
ATOM 2394 N N . ILE B 2 14 ? -1.495 28.876 41.541 1.00 62.46 14 ILE I N 1
ATOM 2395 C CA . ILE B 2 14 ? -1.499 30.047 40.655 1.00 61.88 14 ILE I CA 1
ATOM 2396 C C . ILE B 2 14 ? -2.444 29.922 39.436 1.00 61.95 14 ILE I C 1
ATOM 2397 O O . ILE B 2 14 ? -2.404 30.766 38.539 1.00 62.00 14 ILE I O 1
ATOM 2402 N N . LEU B 2 15 ? -3.282 28.882 39.404 1.00 61.79 15 LEU I N 1
ATOM 2403 C CA . LEU B 2 15 ? -4.288 28.742 38.346 1.00 62.00 15 LEU I CA 1
ATOM 2404 C C . LEU B 2 15 ? -5.545 29.572 38.654 1.00 62.65 15 LEU I C 1
ATOM 2405 O O . LEU B 2 15 ? -6.311 29.248 39.570 1.00 62.52 15 LEU I O 1
ATOM 2410 N N . LYS B 2 16 ? -5.736 30.638 37.875 1.00 63.48 16 LYS I N 1
ATOM 2411 C CA . LYS B 2 16 ? -6.837 31.590 38.053 1.00 64.54 16 LYS I CA 1
ATOM 2412 C C . LYS B 2 16 ? -8.191 31.014 37.647 1.00 64.99 16 LYS I C 1
ATOM 2413 O O . LYS B 2 16 ? -9.210 31.345 38.244 1.00 65.50 16 LYS I O 1
ATOM 2419 N N . ASN B 2 17 ? -8.202 30.172 36.620 1.00 65.43 17 ASN I N 1
ATOM 2420 C CA . ASN B 2 17 ? -9.449 29.629 36.096 1.00 66.07 17 ASN I CA 1
ATOM 2421 C C . ASN B 2 17 ? -9.512 28.109 36.187 1.00 66.15 17 ASN I C 1
ATOM 2422 O O . ASN B 2 17 ? -10.532 27.505 35.858 1.00 66.37 17 ASN I O 1
ATOM 2427 N N . LYS B 2 44 ? -1.158 44.408 36.251 1.00 95.10 44 LYS I N 1
ATOM 2428 C CA . LYS B 2 44 ? 0.282 44.660 36.327 1.00 95.21 44 LYS I CA 1
ATOM 2429 C C . LYS B 2 44 ? 0.894 44.839 34.933 1.00 95.19 44 LYS I C 1
ATOM 2430 O O . LYS B 2 44 ? 0.372 44.312 33.952 1.00 95.17 44 LYS I O 1
ATOM 2436 N N . SER B 2 45 ? 1.993 45.592 34.861 1.00 95.18 45 SER I N 1
ATOM 2437 C CA . SER B 2 45 ? 2.663 45.900 33.594 1.00 95.16 45 SER I CA 1
ATOM 2438 C C . SER B 2 45 ? 4.046 45.244 33.510 1.00 95.06 45 SER I C 1
ATOM 2439 O O . SER B 2 45 ? 4.837 45.323 34.455 1.00 95.13 45 SER I O 1
ATOM 2442 N N . GLN B 2 46 ? 4.328 44.606 32.373 1.00 94.93 46 GLN I N 1
ATOM 2443 C CA . GLN B 2 46 ? 5.557 43.828 32.182 1.00 94.75 46 GLN I CA 1
ATOM 2444 C C . GLN B 2 46 ? 6.800 44.702 31.915 1.00 95.23 46 GLN I C 1
ATOM 2445 O O . GLN B 2 46 ? 6.786 45.575 31.033 1.00 95.29 46 GLN I O 1
ATOM 2451 N N . LYS B 2 47 ? 7.861 44.453 32.692 1.00 95.67 47 LYS I N 1
ATOM 2452 C CA . LYS B 2 47 ? 9.147 45.159 32.573 1.00 96.15 47 LYS I CA 1
ATOM 2453 C C . LYS B 2 47 ? 10.315 44.180 32.373 1.00 96.43 47 LYS I C 1
ATOM 2454 O O . LYS B 2 47 ? 10.150 42.958 32.484 1.00 96.21 47 LYS I O 1
ATOM 2460 N N . TRP B 2 48 ? 11.496 44.729 32.097 1.00 96.93 48 TRP I N 1
ATOM 2461 C CA . TRP B 2 48 ? 12.705 43.926 31.915 1.00 97.43 48 TRP I CA 1
ATOM 2462 C C . TRP B 2 48 ? 13.767 44.198 32.980 1.00 97.98 48 TRP I C 1
ATOM 2463 O O . TRP B 2 48 ? 14.025 45.354 33.338 1.00 98.05 48 TRP I O 1
ATOM 2474 N N . ASP B 2 49 ? 14.377 43.122 33.477 1.00 98.57 49 ASP I N 1
ATOM 2475 C CA . ASP B 2 49 ? 15.540 43.220 34.357 1.00 99.21 49 ASP I CA 1
ATOM 2476 C C . ASP B 2 49 ? 16.754 43.577 33.507 1.00 99.66 49 ASP I C 1
ATOM 2477 O O . ASP B 2 49 ? 17.432 42.693 32.975 1.00 99.63 49 ASP I O 1
ATOM 2482 N N . GLU B 2 50 ? 17.006 44.880 33.377 1.00 100.37 50 GLU I N 1
ATOM 2483 C CA . GLU B 2 50 ? 18.049 45.407 32.489 1.00 100.99 50 GLU I CA 1
ATOM 2484 C C . GLU B 2 50 ? 19.472 45.056 32.938 1.00 101.38 50 GLU I C 1
ATOM 2485 O O . GLU B 2 50 ? 20.373 44.929 32.101 1.00 101.44 50 GLU I O 1
ATOM 2491 N N . MET B 2 51 ? 19.657 44.903 34.252 1.00 101.88 51 MET I N 1
ATOM 2492 C CA . MET B 2 51 ? 20.920 44.438 34.845 1.00 102.36 51 MET I CA 1
ATOM 2493 C C . MET B 2 51 ? 21.214 42.982 34.465 1.00 102.29 51 MET I C 1
ATOM 2494 O O . MET B 2 51 ? 22.377 42.561 34.408 1.00 102.22 51 MET I O 1
ATOM 2499 N N . ASN B 2 52 ? 20.143 42.230 34.211 1.00 102.28 52 ASN I N 1
ATOM 2500 C CA . ASN B 2 52 ? 20.218 40.825 33.817 1.00 102.14 52 ASN I CA 1
ATOM 2501 C C . ASN B 2 52 ? 20.450 40.631 32.308 1.00 102.29 52 ASN I C 1
ATOM 2502 O O . ASN B 2 52 ? 21.046 39.630 31.900 1.00 102.32 52 ASN I O 1
ATOM 2507 N N . ILE B 2 53 ? 19.983 41.580 31.492 1.00 102.34 53 ILE I N 1
ATOM 2508 C CA . ILE B 2 53 ? 20.248 41.557 30.048 1.00 102.46 53 ILE I CA 1
ATOM 2509 C C . ILE B 2 53 ? 21.717 41.914 29.763 1.00 102.70 53 ILE I C 1
ATOM 2510 O O . ILE B 2 53 ? 22.327 41.376 28.831 1.00 102.74 53 ILE I O 1
ATOM 2515 N N . LEU B 2 54 ? 22.274 42.814 30.576 1.00 102.96 54 LEU I N 1
ATOM 2516 C CA . LEU B 2 54 ? 23.685 43.205 30.479 1.00 103.18 54 LEU I CA 1
ATOM 2517 C C . LEU B 2 54 ? 24.627 42.084 30.951 1.00 103.17 54 LEU I C 1
ATOM 2518 O O . LEU B 2 54 ? 25.723 41.916 30.404 1.00 103.16 54 LEU I O 1
ATOM 2523 N N . ALA B 2 55 ? 24.183 41.319 31.951 1.00 103.11 55 ALA I N 1
ATOM 2524 C CA . ALA B 2 55 ? 24.981 40.239 32.542 1.00 103.06 55 ALA I CA 1
ATOM 2525 C C . ALA B 2 55 ? 24.967 38.926 31.738 1.00 103.07 55 ALA I C 1
ATOM 2526 O O . ALA B 2 55 ? 25.899 38.122 31.843 1.00 103.02 55 ALA I O 1
ATOM 2528 N N . THR B 2 56 ? 23.915 38.717 30.945 1.00 103.09 56 THR I N 1
ATOM 2529 C CA . THR B 2 56 ? 23.751 37.483 30.165 1.00 103.04 56 THR I CA 1
ATOM 2530 C C . THR B 2 56 ? 23.880 37.735 28.660 1.00 103.13 56 THR I C 1
ATOM 2531 O O . THR B 2 56 ? 24.937 37.501 28.066 1.00 103.17 56 THR I O 1
ATOM 2535 N N . LEU B 2 130 ? 26.939 44.598 13.867 1.00 99.17 130 LEU I N 1
ATOM 2536 C CA . LEU B 2 130 ? 27.669 43.346 14.044 1.00 99.22 130 LEU I CA 1
ATOM 2537 C C . LEU B 2 130 ? 28.851 43.226 13.078 1.00 99.19 130 LEU I C 1
ATOM 2538 O O . LEU B 2 130 ? 28.793 43.711 11.943 1.00 99.15 130 LEU I O 1
ATOM 2540 N N . SER B 2 131 ? 29.912 42.570 13.548 1.00 99.14 131 SER I N 1
ATOM 2541 C CA . SER B 2 131 ? 31.143 42.350 12.780 1.00 99.08 131 SER I CA 1
ATOM 2542 C C . SER B 2 131 ? 30.897 41.489 11.525 1.00 98.98 131 SER I C 1
ATOM 2543 O O . SER B 2 131 ? 29.982 40.667 11.525 1.00 99.10 131 SER I O 1
ATOM 2546 N N . PRO B 2 132 ? 31.680 41.692 10.457 1.00 98.86 132 PRO I N 1
ATOM 2547 C CA . PRO B 2 132 ? 31.616 40.821 9.267 1.00 98.65 132 PRO I CA 1
ATOM 2548 C C . PRO B 2 132 ? 32.155 39.403 9.510 1.00 98.29 132 PRO I C 1
ATOM 2549 O O . PRO B 2 132 ? 31.816 38.487 8.752 1.00 98.35 132 PRO I O 1
ATOM 2553 N N . GLU B 2 133 ? 32.993 39.241 10.535 1.00 97.74 133 GLU I N 1
ATOM 2554 C CA . GLU B 2 133 ? 33.505 37.935 10.945 1.00 97.08 133 GLU I CA 1
ATOM 2555 C C . GLU B 2 133 ? 32.446 37.207 11.789 1.00 96.59 133 GLU I C 1
ATOM 2556 O O . GLU B 2 133 ? 32.294 35.980 11.698 1.00 96.75 133 GLU I O 1
ATOM 2562 N N . GLU B 2 134 ? 31.709 37.976 12.592 1.00 95.64 134 GLU I N 1
ATOM 2563 C CA . GLU B 2 134 ? 30.563 37.468 13.349 1.00 94.66 134 GLU I CA 1
ATOM 2564 C C . GLU B 2 134 ? 29.345 37.267 12.439 1.00 93.67 134 GLU I C 1
ATOM 2565 O O . GLU B 2 134 ? 28.485 36.428 12.718 1.00 93.61 134 GLU I O 1
ATOM 2571 N N . ARG B 2 135 ? 29.290 38.045 11.356 1.00 92.33 135 ARG I N 1
ATOM 2572 C CA . ARG B 2 135 ? 28.255 37.938 10.323 1.00 91.02 135 ARG I CA 1
ATOM 2573 C C . ARG B 2 135 ? 28.199 36.532 9.737 1.00 89.63 135 ARG I C 1
ATOM 2574 O O . ARG B 2 135 ? 27.126 36.038 9.376 1.00 89.41 135 ARG I O 1
ATOM 2582 N N . GLU B 2 136 ? 29.368 35.903 9.642 1.00 87.90 136 GLU I N 1
ATOM 2583 C CA . GLU B 2 136 ? 29.487 34.562 9.083 1.00 86.23 136 GLU I CA 1
ATOM 2584 C C . GLU B 2 136 ? 28.981 33.514 10.074 1.00 84.86 136 GLU I C 1
ATOM 2585 O O . GLU B 2 136 ? 28.136 32.688 9.718 1.00 84.73 136 GLU I O 1
ATOM 2591 N N . LYS B 2 137 ? 29.488 33.569 11.310 1.00 82.98 137 LYS I N 1
ATOM 2592 C CA . LYS B 2 137 ? 29.064 32.671 12.390 1.00 81.15 137 LYS I CA 1
ATOM 2593 C C . LYS B 2 137 ? 27.539 32.600 12.546 1.00 79.48 137 LYS I C 1
ATOM 2594 O O . LYS B 2 137 ? 26.990 31.526 12.772 1.00 79.08 137 LYS I O 1
ATOM 2600 N N . LYS B 2 138 ? 26.871 33.745 12.415 1.00 77.51 138 LYS I N 1
ATOM 2601 C CA . LYS B 2 138 ? 25.418 33.817 12.496 1.00 75.73 138 LYS I CA 1
ATOM 2602 C C . LYS B 2 138 ? 24.737 33.168 11.292 1.00 74.43 138 LYS I C 1
ATOM 2603 O O . LYS B 2 138 ? 23.712 32.501 11.443 1.00 74.27 138 LYS I O 1
ATOM 2609 N N . ARG B 2 139 ? 25.303 33.370 10.105 1.00 72.79 139 ARG I N 1
ATOM 2610 C CA . ARG B 2 139 ? 24.760 32.788 8.878 1.00 71.08 139 ARG I CA 1
ATOM 2611 C C . ARG B 2 139 ? 24.842 31.262 8.927 1.00 69.33 139 ARG I C 1
ATOM 2612 O O . ARG B 2 139 ? 23.911 30.568 8.498 1.00 69.19 139 ARG I O 1
ATOM 2620 N N . GLN B 2 140 ? 25.955 30.756 9.460 1.00 66.93 140 GLN I N 1
ATOM 2621 C CA . GLN B 2 140 ? 26.206 29.323 9.543 1.00 65.03 140 GLN I CA 1
ATOM 2622 C C . GLN B 2 140 ? 25.272 28.639 10.549 1.00 62.99 140 GLN I C 1
ATOM 2623 O O . GLN B 2 140 ? 24.800 27.523 10.307 1.00 62.51 140 GLN I O 1
ATOM 2629 N N . PHE B 2 141 ? 25.009 29.316 11.667 1.00 60.44 141 PHE I N 1
ATOM 2630 C CA . PHE B 2 141 ? 24.058 28.839 12.660 1.00 57.99 141 PHE I CA 1
ATOM 2631 C C . PHE B 2 141 ? 22.641 28.758 12.081 1.00 57.20 141 PHE I C 1
ATOM 2632 O O . PHE B 2 141 ? 21.928 27.775 12.293 1.00 56.34 141 PHE I O 1
ATOM 2640 N N . GLU B 2 142 ? 22.259 29.806 11.357 1.00 56.28 142 GLU I N 1
ATOM 2641 C CA . GLU B 2 142 ? 20.950 29.914 10.728 1.00 55.90 142 GLU I CA 1
ATOM 2642 C C . GLU B 2 142 ? 20.703 28.779 9.740 1.00 54.89 142 GLU I C 1
ATOM 2643 O O . GLU B 2 142 ? 19.580 28.294 9.626 1.00 54.80 142 GLU I O 1
ATOM 2649 N N . MET B 2 143 ? 21.766 28.354 9.055 1.00 53.88 143 MET I N 1
ATOM 2650 C CA . MET B 2 143 ? 21.715 27.290 8.052 1.00 52.98 143 MET I CA 1
ATOM 2651 C C . MET B 2 143 ? 21.693 25.904 8.701 1.00 51.09 143 MET I C 1
ATOM 2652 O O . MET B 2 143 ? 20.962 25.002 8.275 1.00 50.47 143 MET I O 1
ATOM 2657 N N . LYS B 2 144 ? 22.520 25.755 9.727 1.00 49.10 144 LYS I N 1
ATOM 2658 C CA . LYS B 2 144 ? 22.546 24.579 10.567 1.00 47.74 144 LYS I CA 1
ATOM 2659 C C . LYS B 2 144 ? 21.146 24.331 11.132 1.00 46.51 144 LYS I C 1
ATOM 2660 O O . LYS B 2 144 ? 20.638 23.203 11.106 1.00 46.26 144 LYS I O 1
ATOM 2666 N N . ARG B 2 145 ? 20.522 25.404 11.607 1.00 44.87 145 ARG I N 1
ATOM 2667 C CA . ARG B 2 145 ? 19.207 25.323 12.214 1.00 44.12 145 ARG I CA 1
ATOM 2668 C C . ARG B 2 145 ? 18.116 24.952 11.214 1.00 43.66 145 ARG I C 1
ATOM 2669 O O . ARG B 2 145 ? 17.210 24.175 11.534 1.00 43.21 145 ARG I O 1
ATOM 2677 N N . LYS B 2 146 ? 18.213 25.511 10.012 1.00 43.09 146 LYS I N 1
ATOM 2678 C CA . LYS B 2 146 ? 17.251 25.244 8.954 1.00 42.96 146 LYS I CA 1
ATOM 2679 C C . LYS B 2 146 ? 17.374 23.795 8.452 1.00 42.10 146 LYS I C 1
ATOM 2680 O O . LYS B 2 146 ? 16.371 23.115 8.217 1.00 42.39 146 LYS I O 1
ATOM 2686 N N . LEU B 2 147 ? 18.605 23.321 8.324 1.00 40.92 147 LEU I N 1
ATOM 2687 C CA . LEU B 2 147 ? 18.872 21.915 8.028 1.00 40.06 147 LEU I CA 1
ATOM 2688 C C . LEU B 2 147 ? 18.319 20.931 9.081 1.00 39.22 147 LEU I C 1
ATOM 2689 O O . LEU B 2 147 ? 17.789 19.880 8.733 1.00 39.11 147 LEU I O 1
ATOM 2694 N N . HIS B 2 148 ? 18.462 21.288 10.358 1.00 38.05 148 HIS I N 1
ATOM 2695 C CA . HIS B 2 148 ? 17.984 20.495 11.489 1.00 36.72 148 HIS I CA 1
ATOM 2696 C C . HIS B 2 148 ? 16.450 20.354 11.568 1.00 36.42 148 HIS I C 1
ATOM 2697 O O . HIS B 2 148 ? 15.930 19.306 11.926 1.00 36.03 148 HIS I O 1
ATOM 2704 N N . TYR B 2 149 ? 15.731 21.412 11.232 1.00 36.47 149 TYR I N 1
ATOM 2705 C CA . TYR B 2 149 ? 14.285 21.420 11.387 1.00 36.62 149 TYR I CA 1
ATOM 2706 C C . TYR B 2 149 ? 13.525 20.909 10.156 1.00 37.20 149 TYR I C 1
ATOM 2707 O O . TYR B 2 149 ? 12.832 21.664 9.464 1.00 37.40 149 TYR I O 1
ATOM 2716 N N . ASN B 2 150 ? 13.651 19.606 9.928 1.00 37.68 150 ASN I N 1
ATOM 2717 C CA . ASN B 2 150 ? 13.090 18.936 8.765 1.00 38.26 150 ASN I CA 1
ATOM 2718 C C . ASN B 2 150 ? 11.929 17.992 9.110 1.00 38.63 150 ASN I C 1
ATOM 2719 O O . ASN B 2 150 ? 11.531 17.175 8.281 1.00 38.78 150 ASN I O 1
ATOM 2724 N N . GLU B 2 151 ? 11.400 18.095 10.328 1.00 38.93 151 GLU I N 1
ATOM 2725 C CA . GLU B 2 151 ? 10.262 17.291 10.764 1.00 39.19 151 GLU I CA 1
ATOM 2726 C C . GLU B 2 151 ? 9.102 17.282 9.764 1.00 40.25 151 GLU I C 1
ATOM 2727 O O . GLU B 2 151 ? 8.380 16.290 9.663 1.00 39.63 151 GLU I O 1
ATOM 2733 N N . GLY B 2 152 ? 8.930 18.387 9.037 1.00 41.69 152 GLY I N 1
ATOM 2734 C CA . GLY B 2 152 ? 7.994 18.456 7.920 1.00 43.95 152 GLY I CA 1
ATOM 2735 C C . GLY B 2 152 ? 8.187 17.379 6.849 1.00 45.20 152 GLY I C 1
ATOM 2736 O O . GLY B 2 152 ? 7.212 16.784 6.383 1.00 45.86 152 GLY I O 1
ATOM 2737 N N . LEU B 2 153 ? 9.433 17.109 6.470 1.00 45.94 153 LEU I N 1
ATOM 2738 C CA . LEU B 2 153 ? 9.729 16.101 5.444 1.00 47.11 153 LEU I CA 1
ATOM 2739 C C . LEU B 2 153 ? 9.118 14.717 5.720 1.00 47.16 153 LEU I C 1
ATOM 2740 O O . LEU B 2 153 ? 8.789 14.001 4.775 1.00 47.61 153 LEU I O 1
ATOM 2745 N N . ASN B 2 154 ? 8.952 14.353 6.997 1.00 46.87 154 ASN I N 1
ATOM 2746 C CA . ASN B 2 154 ? 8.588 12.985 7.378 1.00 46.31 154 ASN I CA 1
ATOM 2747 C C . ASN B 2 154 ? 7.194 12.744 7.981 1.00 45.79 154 ASN I C 1
ATOM 2748 O O . ASN B 2 154 ? 6.888 11.629 8.415 1.00 45.03 154 ASN I O 1
ATOM 2753 N N . ILE B 2 155 ? 6.353 13.775 8.012 1.00 45.53 155 ILE I N 1
ATOM 2754 C CA . ILE B 2 155 ? 5.007 13.641 8.557 1.00 45.70 155 ILE I CA 1
ATOM 2755 C C . ILE B 2 155 ? 4.207 12.536 7.847 1.00 46.42 155 ILE I C 1
ATOM 2756 O O . ILE B 2 155 ? 3.584 11.701 8.509 1.00 46.02 155 ILE I O 1
ATOM 2761 N N . LYS B 2 156 ? 4.245 12.531 6.511 1.00 47.65 156 LYS I N 1
ATOM 2762 C CA . LYS B 2 156 ? 3.531 11.538 5.703 1.00 49.09 156 LYS I CA 1
ATOM 2763 C C . LYS B 2 156 ? 3.998 10.145 6.058 1.00 49.11 156 LYS I C 1
ATOM 2764 O O . LYS B 2 156 ? 3.186 9.252 6.322 1.00 49.35 156 LYS I O 1
ATOM 2770 N N . LEU B 2 157 ? 5.315 9.971 6.066 1.00 49.29 157 LEU I N 1
ATOM 2771 C CA . LEU B 2 157 ? 5.918 8.701 6.413 1.00 49.72 157 LEU I CA 1
ATOM 2772 C C . LEU B 2 157 ? 5.451 8.203 7.777 1.00 49.89 157 LEU I C 1
ATOM 2773 O O . LEU B 2 157 ? 5.002 7.062 7.907 1.00 50.18 157 LEU I O 1
ATOM 2778 N N . ALA B 2 158 ? 5.557 9.060 8.786 1.00 50.35 158 ALA I N 1
ATOM 2779 C CA . ALA B 2 158 ? 5.170 8.695 10.142 1.00 51.15 158 ALA I CA 1
ATOM 2780 C C . ALA B 2 158 ? 3.728 8.222 10.194 1.00 51.66 158 ALA I C 1
ATOM 2781 O O . ALA B 2 158 ? 3.426 7.226 10.843 1.00 51.08 158 ALA I O 1
ATOM 2783 N N . ARG B 2 159 ? 2.851 8.939 9.500 1.00 52.81 159 ARG I N 1
ATOM 2784 C CA . ARG B 2 159 ? 1.443 8.576 9.431 1.00 54.47 159 ARG I CA 1
ATOM 2785 C C . ARG B 2 159 ? 1.219 7.185 8.848 1.00 55.91 159 ARG I C 1
ATOM 2786 O O . ARG B 2 159 ? 0.472 6.389 9.423 1.00 56.16 159 ARG I O 1
ATOM 2794 N N . GLN B 2 160 ? 1.878 6.901 7.722 1.00 57.65 160 GLN I N 1
ATOM 2795 C CA . GLN B 2 160 ? 1.800 5.592 7.068 1.00 59.44 160 GLN I CA 1
ATOM 2796 C C . GLN B 2 160 ? 2.328 4.490 7.969 1.00 60.60 160 GLN I C 1
ATOM 2797 O O . GLN B 2 160 ? 1.777 3.392 8.001 1.00 60.75 160 GLN I O 1
ATOM 2803 N N . LEU B 2 161 ? 3.394 4.789 8.708 1.00 62.36 161 LEU I N 1
ATOM 2804 C CA . LEU B 2 161 ? 3.934 3.844 9.679 1.00 63.85 161 LEU I CA 1
ATOM 2805 C C . LEU B 2 161 ? 2.923 3.528 10.785 1.00 65.33 161 LEU I C 1
ATOM 2806 O O . LEU B 2 161 ? 2.753 2.371 11.148 1.00 65.77 161 LEU I O 1
ATOM 2811 N N . ILE B 2 162 ? 2.251 4.554 11.303 1.00 67.34 162 ILE I N 1
ATOM 2812 C CA . ILE B 2 162 ? 1.215 4.382 12.320 1.00 69.24 162 ILE I CA 1
ATOM 2813 C C . ILE B 2 162 ? 0.045 3.572 11.750 1.00 71.30 162 ILE I C 1
ATOM 2814 O O . ILE B 2 162 ? -0.474 2.673 12.415 1.00 71.27 162 ILE I O 1
ATOM 2819 N N . SER B 2 163 ? -0.336 3.896 10.513 1.00 73.88 163 SER I N 1
ATOM 2820 C CA . SER B 2 163 ? -1.417 3.227 9.783 1.00 76.46 163 SER I CA 1
ATOM 2821 C C . SER B 2 163 ? -1.233 1.721 9.663 1.00 78.44 163 SER I C 1
ATOM 2822 O O . SER B 2 163 ? -2.157 0.960 9.943 1.00 78.75 163 SER I O 1
ATOM 2825 N N . LYS B 2 164 ? -0.047 1.295 9.238 1.00 80.96 164 LYS I N 1
ATOM 2826 C CA . LYS B 2 164 ? 0.197 -0.123 8.991 1.00 83.67 164 LYS I CA 1
ATOM 2827 C C . LYS B 2 164 ? 0.433 -0.920 10.282 1.00 85.32 164 LYS I C 1
ATOM 2828 O O . LYS B 2 164 ? 0.107 -2.108 10.345 1.00 85.71 164 LYS I O 1
ATOM 2834 N N . ASP B 2 165 ? 0.972 -0.259 11.307 1.00 87.47 165 ASP I N 1
ATOM 2835 C CA . ASP B 2 165 ? 1.084 -0.847 12.643 1.00 89.53 165 ASP I CA 1
ATOM 2836 C C . ASP B 2 165 ? -0.308 -1.154 13.212 1.00 90.80 165 ASP I C 1
ATOM 2837 O O . ASP B 2 165 ? -0.460 -2.039 14.054 1.00 90.92 165 ASP I O 1
ATOM 2842 N N . LEU B 2 166 ? -1.314 -0.406 12.758 1.00 92.48 166 LEU I N 1
ATOM 2843 C CA . LEU B 2 166 ? -2.702 -0.625 13.164 1.00 94.23 166 LEU I CA 1
ATOM 2844 C C . LEU B 2 166 ? -3.301 -1.807 12.397 1.00 95.41 166 LEU I C 1
ATOM 2845 O O . LEU B 2 166 ? -3.941 -2.686 12.989 1.00 95.51 166 LEU I O 1
ATOM 2850 N N . HIS B 2 167 ? -3.071 -1.823 11.082 1.00 96.83 167 HIS I N 1
ATOM 2851 C CA . HIS B 2 167 ? -3.495 -2.917 10.202 1.00 98.25 167 HIS I CA 1
ATOM 2852 C C . HIS B 2 167 ? -2.761 -4.245 10.484 1.00 98.84 167 HIS I C 1
ATOM 2853 O O . HIS B 2 167 ? -3.083 -5.272 9.878 1.00 99.13 167 HIS I O 1
ATOM 2860 N N . ASP B 2 168 ? -1.778 -4.212 11.389 1.00 99.55 168 ASP I N 1
ATOM 2861 C CA . ASP B 2 168 ? -1.099 -5.412 11.901 1.00 100.20 168 ASP I CA 1
ATOM 2862 C C . ASP B 2 168 ? -2.089 -6.371 12.573 1.00 100.49 168 ASP I C 1
ATOM 2863 O O . ASP B 2 168 ? -2.065 -7.582 12.327 1.00 100.53 168 ASP I O 1
ATOM 2868 N N . ASP B 2 169 ? -2.953 -5.810 13.420 1.00 100.81 169 ASP I N 1
ATOM 2869 C CA . ASP B 2 169 ? -3.961 -6.572 14.153 1.00 101.13 169 ASP I CA 1
ATOM 2870 C C . ASP B 2 169 ? -5.125 -6.983 13.250 1.00 101.13 169 ASP I C 1
ATOM 2871 O O . ASP B 2 169 ? -5.669 -8.082 13.379 1.00 101.15 169 ASP I O 1
ATOM 2876 N N . LYS C 1 12 ? 68.451 68.361 23.990 1.00 76.24 6 LYS B N 1
ATOM 2877 C CA . LYS C 1 12 ? 68.913 68.867 22.665 1.00 76.06 6 LYS B CA 1
ATOM 2878 C C . LYS C 1 12 ? 70.338 68.393 22.373 1.00 75.42 6 LYS B C 1
ATOM 2879 O O . LYS C 1 12 ? 71.072 67.985 23.281 1.00 75.59 6 LYS B O 1
ATOM 2885 N N . LEU C 1 13 ? 70.718 68.459 21.100 1.00 74.08 7 LEU B N 1
ATOM 2886 C CA . LEU C 1 13 ? 71.977 67.905 20.635 1.00 72.34 7 LEU B CA 1
ATOM 2887 C C . LEU C 1 13 ? 72.764 68.998 19.942 1.00 71.03 7 LEU B C 1
ATOM 2888 O O . LEU C 1 13 ? 72.260 69.649 19.022 1.00 71.03 7 LEU B O 1
ATOM 2893 N N . ASN C 1 14 ? 73.993 69.213 20.390 1.00 69.17 8 ASN B N 1
ATOM 2894 C CA . ASN C 1 14 ? 74.817 70.258 19.802 1.00 67.55 8 ASN B CA 1
ATOM 2895 C C . ASN C 1 14 ? 75.717 69.703 18.701 1.00 66.27 8 ASN B C 1
ATOM 2896 O O . ASN C 1 14 ? 76.884 69.378 18.930 1.00 66.07 8 ASN B O 1
ATOM 2901 N N . ILE C 1 15 ? 75.159 69.621 17.500 1.00 64.70 9 ILE B N 1
ATOM 2902 C CA . ILE C 1 15 ? 75.831 69.000 16.367 1.00 63.40 9 ILE B CA 1
ATOM 2903 C C . ILE C 1 15 ? 77.159 69.671 16.035 1.00 62.59 9 ILE B C 1
ATOM 2904 O O . ILE C 1 15 ? 78.166 68.986 15.824 1.00 62.55 9 ILE B O 1
ATOM 2909 N N . ASP C 1 16 ? 77.162 71.000 16.016 1.00 61.59 10 ASP B N 1
ATOM 2910 C CA . ASP C 1 16 ? 78.362 71.772 15.690 1.00 60.67 10 ASP B CA 1
ATOM 2911 C C . ASP C 1 16 ? 79.530 71.501 16.638 1.00 59.50 10 ASP B C 1
ATOM 2912 O O . ASP C 1 16 ? 80.683 71.394 16.206 1.00 59.24 10 ASP B O 1
ATOM 2917 N N . SER C 1 17 ? 79.220 71.382 17.925 1.00 58.40 11 SER B N 1
ATOM 2918 C CA . SER C 1 17 ? 80.218 71.040 18.934 1.00 57.44 11 SER B CA 1
ATOM 2919 C C . SER C 1 17 ? 80.768 69.619 18.711 1.00 56.71 11 SER B C 1
ATOM 2920 O O . SER C 1 17 ? 81.986 69.403 18.736 1.00 56.47 11 SER B O 1
ATOM 2923 N N . ILE C 1 18 ? 79.860 68.666 18.486 1.00 55.60 12 ILE B N 1
ATOM 2924 C CA . ILE C 1 18 ? 80.232 67.286 18.183 1.00 54.46 12 ILE B CA 1
ATOM 2925 C C . ILE C 1 18 ? 81.184 67.211 16.978 1.00 54.29 12 ILE B C 1
ATOM 2926 O O . ILE C 1 18 ? 82.269 66.652 17.091 1.00 53.88 12 ILE B O 1
ATOM 2931 N N . ILE C 1 19 ? 80.790 67.802 15.852 1.00 54.26 13 ILE B N 1
ATOM 2932 C CA . ILE C 1 19 ? 81.616 67.803 14.643 1.00 54.62 13 ILE B CA 1
ATOM 2933 C C . ILE C 1 19 ? 82.994 68.402 14.919 1.00 55.32 13 ILE B C 1
ATOM 2934 O O . ILE C 1 19 ? 84.029 67.830 14.551 1.00 55.35 13 ILE B O 1
ATOM 2939 N N . GLN C 1 20 ? 82.998 69.549 15.593 1.00 55.91 14 GLN B N 1
ATOM 2940 C CA . GLN C 1 20 ? 84.234 70.255 15.905 1.00 56.12 14 GLN B CA 1
ATOM 2941 C C . GLN C 1 20 ? 85.195 69.411 16.740 1.00 55.28 14 GLN B C 1
ATOM 2942 O O . GLN C 1 20 ? 86.392 69.368 16.444 1.00 55.13 14 GLN B O 1
ATOM 2948 N N . ARG C 1 21 ? 84.668 68.735 17.762 1.00 54.61 15 ARG B N 1
ATOM 2949 C CA . ARG C 1 21 ? 85.479 67.879 18.626 1.00 54.12 15 ARG B CA 1
ATOM 2950 C C . ARG C 1 21 ? 86.046 66.677 17.872 1.00 54.21 15 ARG B C 1
ATOM 2951 O O . ARG C 1 21 ? 87.190 66.275 18.104 1.00 54.33 15 ARG B O 1
ATOM 2959 N N . LEU C 1 22 ? 85.247 66.115 16.965 1.00 54.10 16 LEU B N 1
ATOM 2960 C CA . LEU C 1 22 ? 85.683 65.006 16.127 1.00 53.83 16 LEU B CA 1
ATOM 2961 C C . LEU C 1 22 ? 86.789 65.431 15.159 1.00 54.11 16 LEU B C 1
ATOM 2962 O O . LEU C 1 22 ? 87.693 64.646 14.855 1.00 53.96 16 LEU B O 1
ATOM 2967 N N . LEU C 1 23 ? 86.725 66.675 14.697 1.00 54.47 17 LEU B N 1
ATOM 2968 C CA . LEU C 1 23 ? 87.699 67.182 13.733 1.00 55.25 17 LEU B CA 1
ATOM 2969 C C . LEU C 1 23 ? 88.985 67.724 14.374 1.00 56.13 17 LEU B C 1
ATOM 2970 O O . LEU C 1 23 ? 89.971 67.953 13.681 1.00 55.85 17 LEU B O 1
ATOM 2975 N N . GLU C 1 24 ? 88.967 67.899 15.695 1.00 57.59 18 GLU B N 1
ATOM 2976 C CA . GLU C 1 24 ? 90.124 68.348 16.483 1.00 59.23 18 GLU B CA 1
ATOM 2977 C C . GLU C 1 24 ? 91.419 67.580 16.213 1.00 59.53 18 GLU B C 1
ATOM 2978 O O . GLU C 1 24 ? 92.504 68.167 16.216 1.00 59.69 18 GLU B O 1
ATOM 2984 N N . VAL C 1 25 ? 91.299 66.271 15.999 1.00 59.98 19 VAL B N 1
ATOM 2985 C CA . VAL C 1 25 ? 92.458 65.395 15.819 1.00 60.53 19 VAL B CA 1
ATOM 2986 C C . VAL C 1 25 ? 92.988 65.351 14.376 1.00 61.39 19 VAL B C 1
ATOM 2987 O O . VAL C 1 25 ? 93.858 64.540 14.063 1.00 61.30 19 VAL B O 1
ATOM 2991 N N . ARG C 1 26 ? 92.486 66.246 13.521 1.00 62.60 20 ARG B N 1
ATOM 2992 C CA . ARG C 1 26 ? 92.875 66.311 12.104 1.00 64.12 20 ARG B CA 1
ATOM 2993 C C . ARG C 1 26 ? 94.378 66.401 11.837 1.00 65.21 20 ARG B C 1
ATOM 2994 O O . ARG C 1 26 ? 94.874 65.861 10.842 1.00 66.01 20 ARG B O 1
ATOM 3002 N N . GLY C 1 27 ? 95.105 67.090 12.705 1.00 66.10 21 GLY B N 1
ATOM 3003 C CA . GLY C 1 27 ? 96.545 67.172 12.541 1.00 67.38 21 GLY B CA 1
ATOM 3004 C C . GLY C 1 27 ? 97.293 65.922 12.985 1.00 68.05 21 GLY B C 1
ATOM 3005 O O . GLY C 1 27 ? 98.268 65.529 12.342 1.00 68.27 21 GLY B O 1
ATOM 3006 N N . SER C 1 28 ? 96.822 65.296 14.067 1.00 68.56 22 SER B N 1
ATOM 3007 C CA . SER C 1 28 ? 97.566 64.251 14.790 1.00 69.17 22 SER B CA 1
ATOM 3008 C C . SER C 1 28 ? 98.057 63.043 13.976 1.00 69.45 22 SER B C 1
ATOM 3009 O O . SER C 1 28 ? 97.637 62.806 12.835 1.00 69.37 22 SER B O 1
ATOM 3012 N N . LYS C 1 29 ? 98.964 62.286 14.588 1.00 69.88 23 LYS B N 1
ATOM 3013 C CA . LYS C 1 29 ? 99.380 60.994 14.059 1.00 70.24 23 LYS B CA 1
ATOM 3014 C C . LYS C 1 29 ? 98.208 60.038 14.274 1.00 69.83 23 LYS B C 1
ATOM 3015 O O . LYS C 1 29 ? 97.451 60.214 15.239 1.00 70.24 23 LYS B O 1
ATOM 3021 N N . PRO C 1 30 ? 98.033 59.054 13.384 1.00 69.21 24 PRO B N 1
ATOM 3022 C CA . PRO C 1 30 ? 96.902 58.115 13.477 1.00 68.37 24 PRO B CA 1
ATOM 3023 C C . PRO C 1 30 ? 96.688 57.527 14.878 1.00 67.39 24 PRO B C 1
ATOM 3024 O O . PRO C 1 30 ? 97.664 57.158 15.537 1.00 67.22 24 PRO B O 1
ATOM 3028 N N . GLY C 1 31 ? 95.431 57.473 15.321 1.00 66.21 25 GLY B N 1
ATOM 3029 C CA . GLY C 1 31 ? 95.068 56.751 16.530 1.00 64.74 25 GLY B CA 1
ATOM 3030 C C . GLY C 1 31 ? 94.598 57.555 17.730 1.00 63.76 25 GLY B C 1
ATOM 3031 O O . GLY C 1 31 ? 94.159 56.965 18.719 1.00 63.70 25 GLY B O 1
ATOM 3032 N N . LYS C 1 32 ? 94.694 58.884 17.660 1.00 62.69 26 LYS B N 1
ATOM 3033 C CA . LYS C 1 32 ? 94.245 59.741 18.758 1.00 61.49 26 LYS B CA 1
ATOM 3034 C C . LYS C 1 32 ? 92.721 59.722 18.899 1.00 60.12 26 LYS B C 1
ATOM 3035 O O . LYS C 1 32 ? 91.993 60.048 17.960 1.00 59.59 26 LYS B O 1
ATOM 3041 N N . ASN C 1 33 ? 92.254 59.329 20.080 1.00 58.56 27 ASN B N 1
ATOM 3042 C CA . ASN C 1 33 ? 90.830 59.177 20.342 1.00 57.18 27 ASN B CA 1
ATOM 3043 C C . ASN C 1 33 ? 90.090 60.476 20.622 1.00 56.35 27 ASN B C 1
ATOM 3044 O O . ASN C 1 33 ? 90.680 61.455 21.069 1.00 56.50 27 ASN B O 1
ATOM 3049 N N . VAL C 1 34 ? 88.792 60.472 20.339 1.00 55.32 28 VAL B N 1
ATOM 3050 C CA . VAL C 1 34 ? 87.897 61.567 20.685 1.00 54.37 28 VAL B CA 1
ATOM 3051 C C . VAL C 1 34 ? 86.886 61.008 21.676 1.00 54.14 28 VAL B C 1
ATOM 3052 O O . VAL C 1 34 ? 86.366 59.905 21.490 1.00 54.24 28 VAL B O 1
ATOM 3056 N N . GLN C 1 35 ? 86.616 61.761 22.739 1.00 53.60 29 GLN B N 1
ATOM 3057 C CA . GLN C 1 35 ? 85.747 61.276 23.806 1.00 52.79 29 GLN B CA 1
ATOM 3058 C C . GLN C 1 35 ? 84.462 62.088 23.934 1.00 52.30 29 GLN B C 1
ATOM 3059 O O . GLN C 1 35 ? 84.357 62.969 24.781 1.00 52.88 29 GLN B O 1
ATOM 3065 N N . LEU C 1 36 ? 83.485 61.796 23.088 1.00 51.32 30 LEU B N 1
ATOM 3066 C CA . LEU C 1 36 ? 82.157 62.375 23.250 1.00 50.14 30 LEU B CA 1
ATOM 3067 C C . LEU C 1 36 ? 81.480 61.778 24.471 1.00 49.83 30 LEU B C 1
ATOM 3068 O O . LEU C 1 36 ? 81.881 60.712 24.948 1.00 49.63 30 LEU B O 1
ATOM 3073 N N . GLN C 1 37 ? 80.458 62.469 24.976 1.00 49.57 31 GLN B N 1
ATOM 3074 C CA . GLN C 1 37 ? 79.622 61.932 26.052 1.00 49.34 31 GLN B CA 1
ATOM 3075 C C . GLN C 1 37 ? 78.761 60.794 25.509 1.00 49.32 31 GLN B C 1
ATOM 3076 O O . GLN C 1 37 ? 78.302 60.843 24.362 1.00 48.95 31 GLN B O 1
ATOM 3082 N N . GLU C 1 38 ? 78.540 59.785 26.345 1.00 49.46 32 GLU B N 1
ATOM 3083 C CA . GLU C 1 38 ? 77.652 58.672 26.026 1.00 50.29 32 GLU B CA 1
ATOM 3084 C C . GLU C 1 38 ? 76.288 59.127 25.481 1.00 50.39 32 GLU B C 1
ATOM 3085 O O . GLU C 1 38 ? 75.791 58.570 24.503 1.00 50.36 32 GLU B O 1
ATOM 3091 N N . ASN C 1 39 ? 75.697 60.147 26.094 1.00 50.60 33 ASN B N 1
ATOM 3092 C CA . ASN C 1 39 ? 74.398 60.644 25.635 1.00 51.02 33 ASN B CA 1
ATOM 3093 C C . ASN C 1 39 ? 74.451 61.418 24.303 1.00 50.51 33 ASN B C 1
ATOM 3094 O O . ASN C 1 39 ? 73.453 61.506 23.597 1.00 50.47 33 ASN B O 1
ATOM 3099 N N . GLU C 1 40 ? 75.611 61.967 23.959 1.00 50.24 34 GLU B N 1
ATOM 3100 C CA . GLU C 1 40 ? 75.790 62.586 22.647 1.00 50.19 34 GLU B CA 1
ATOM 3101 C C . GLU C 1 40 ? 75.838 61.531 21.531 1.00 49.90 34 GLU B C 1
ATOM 3102 O O . GLU C 1 40 ? 75.260 61.722 20.458 1.00 49.83 34 GLU B O 1
ATOM 3108 N N . ILE C 1 41 ? 76.527 60.422 21.794 1.00 49.41 35 ILE B N 1
ATOM 3109 C CA . ILE C 1 41 ? 76.624 59.336 20.835 1.00 48.83 35 ILE B CA 1
ATOM 3110 C C . ILE C 1 41 ? 75.225 58.748 20.646 1.00 49.03 35 ILE B C 1
ATOM 3111 O O . ILE C 1 41 ? 74.791 58.512 19.517 1.00 48.79 35 ILE B O 1
ATOM 3116 N N . ARG C 1 42 ? 74.526 58.543 21.759 1.00 49.05 36 ARG B N 1
ATOM 3117 C CA . ARG C 1 42 ? 73.156 58.051 21.743 1.00 49.67 36 ARG B CA 1
ATOM 3118 C C . ARG C 1 42 ? 72.216 58.972 20.966 1.00 49.26 36 ARG B C 1
ATOM 3119 O O . ARG C 1 42 ? 71.357 58.494 20.219 1.00 49.41 36 ARG B O 1
ATOM 3127 N N . GLY C 1 43 ? 72.393 60.284 21.126 1.00 48.71 37 GLY B N 1
ATOM 3128 C CA . GLY C 1 43 ? 71.617 61.264 20.387 1.00 47.86 37 GLY B CA 1
ATOM 3129 C C . GLY C 1 43 ? 71.875 61.210 18.889 1.00 47.62 37 GLY B C 1
ATOM 3130 O O . GLY C 1 43 ? 70.948 61.354 18.088 1.00 47.81 37 GLY B O 1
ATOM 3131 N N . LEU C 1 44 ? 73.134 61.001 18.513 1.00 47.03 38 LEU B N 1
ATOM 3132 C CA . LEU C 1 44 ? 73.519 60.852 17.111 1.00 46.50 38 LEU B CA 1
ATOM 3133 C C . LEU C 1 44 ? 72.782 59.678 16.484 1.00 46.56 38 LEU B C 1
ATOM 3134 O O . LEU C 1 44 ? 72.298 59.768 15.359 1.00 46.53 38 LEU B O 1
ATOM 3139 N N . CYS C 1 45 ? 72.694 58.581 17.229 1.00 46.70 39 CYS B N 1
ATOM 3140 C CA . CYS C 1 45 ? 72.014 57.387 16.757 1.00 46.97 39 CYS B CA 1
ATOM 3141 C C . CYS C 1 45 ? 70.525 57.659 16.566 1.00 47.50 39 CYS B C 1
ATOM 3142 O O . CYS C 1 45 ? 69.975 57.327 15.515 1.00 47.71 39 CYS B O 1
ATOM 3145 N N . LEU C 1 46 ? 69.896 58.279 17.571 1.00 48.01 40 LEU B N 1
ATOM 3146 C CA . LEU C 1 46 ? 68.454 58.544 17.582 1.00 48.37 40 LEU B CA 1
ATOM 3147 C C . LEU C 1 46 ? 68.001 59.509 16.481 1.00 48.25 40 LEU B C 1
ATOM 3148 O O . LEU C 1 46 ? 67.015 59.261 15.792 1.00 48.25 40 LEU B O 1
ATOM 3153 N N . LYS C 1 47 ? 68.737 60.597 16.313 1.00 48.24 41 LYS B N 1
ATOM 3154 C CA . LYS C 1 47 ? 68.406 61.603 15.314 1.00 48.45 41 LYS B CA 1
ATOM 3155 C C . LYS C 1 47 ? 68.685 61.137 13.863 1.00 48.22 41 LYS B C 1
ATOM 3156 O O . LYS C 1 47 ? 67.908 61.450 12.946 1.00 47.85 41 LYS B O 1
ATOM 3162 N N . SER C 1 48 ? 69.780 60.395 13.661 1.00 48.12 42 SER B N 1
ATOM 3163 C CA . SER C 1 48 ? 70.083 59.801 12.349 1.00 48.06 42 SER B CA 1
ATOM 3164 C C . SER C 1 48 ? 69.036 58.744 11.987 1.00 48.03 42 SER B C 1
ATOM 3165 O O . SER C 1 48 ? 68.565 58.693 10.855 1.00 47.95 42 SER B O 1
ATOM 3168 N N . ARG C 1 49 ? 68.654 57.930 12.961 1.00 48.00 43 ARG B N 1
ATOM 3169 C CA . ARG C 1 49 ? 67.595 56.954 12.772 1.00 48.57 43 ARG B CA 1
ATOM 3170 C C . ARG C 1 49 ? 66.347 57.613 12.184 1.00 48.80 43 ARG B C 1
ATOM 3171 O O . ARG C 1 49 ? 65.818 57.164 11.156 1.00 48.93 43 ARG B O 1
ATOM 3179 N N . GLU C 1 50 ? 65.898 58.689 12.831 1.00 48.83 44 GLU B N 1
ATOM 3180 C CA . GLU C 1 50 ? 64.719 59.443 12.404 1.00 48.94 44 GLU B CA 1
ATOM 3181 C C . GLU C 1 50 ? 64.856 59.893 10.961 1.00 48.10 44 GLU B C 1
ATOM 3182 O O . GLU C 1 50 ? 63.927 59.728 10.159 1.00 47.84 44 GLU B O 1
ATOM 3188 N N . ILE C 1 51 ? 66.012 60.469 10.630 1.00 47.09 45 ILE B N 1
ATOM 3189 C CA . ILE C 1 51 ? 66.237 60.926 9.266 1.00 46.38 45 ILE B CA 1
ATOM 3190 C C . ILE C 1 51 ? 66.180 59.739 8.290 1.00 46.26 45 ILE B C 1
ATOM 3191 O O . ILE C 1 51 ? 65.480 59.807 7.273 1.00 46.58 45 ILE B O 1
ATOM 3196 N N . PHE C 1 52 ? 66.884 58.654 8.623 1.00 45.29 46 PHE B N 1
ATOM 3197 C CA . PHE C 1 52 ? 66.936 57.476 7.772 1.00 44.49 46 PHE B CA 1
ATOM 3198 C C . PHE C 1 52 ? 65.515 57.011 7.471 1.00 44.71 46 PHE B C 1
ATOM 3199 O O . PHE C 1 52 ? 65.168 56.767 6.315 1.00 44.25 46 PHE B O 1
ATOM 3207 N N . LEU C 1 53 ? 64.695 56.904 8.515 1.00 45.17 47 LEU B N 1
ATOM 3208 C CA . LEU C 1 53 ? 63.336 56.391 8.366 1.00 45.28 47 LEU B CA 1
ATOM 3209 C C . LEU C 1 53 ? 62.450 57.329 7.556 1.00 45.88 47 LEU B C 1
ATOM 3210 O O . LEU C 1 53 ? 61.488 56.878 6.931 1.00 46.60 47 LEU B O 1
ATOM 3215 N N . SER C 1 54 ? 62.786 58.620 7.544 1.00 46.11 48 SER B N 1
ATOM 3216 C CA . SER C 1 54 ? 61.993 59.609 6.816 1.00 46.22 48 SER B CA 1
ATOM 3217 C C . SER C 1 54 ? 62.412 59.751 5.361 1.00 45.98 48 SER B C 1
ATOM 3218 O O . SER C 1 54 ? 61.661 60.287 4.554 1.00 46.89 48 SER B O 1
ATOM 3221 N N . GLN C 1 55 ? 63.610 59.291 5.023 1.00 45.21 49 GLN B N 1
ATOM 3222 C CA . GLN C 1 55 ? 64.063 59.319 3.636 1.00 44.32 49 GLN B CA 1
ATOM 3223 C C . GLN C 1 55 ? 63.855 57.932 3.014 1.00 43.54 49 GLN B C 1
ATOM 3224 O O . GLN C 1 55 ? 63.771 56.951 3.741 1.00 43.16 49 GLN B O 1
ATOM 3230 N N . PRO C 1 56 ? 63.766 57.852 1.685 1.00 43.03 50 PRO B N 1
ATOM 3231 C CA . PRO C 1 56 ? 63.538 56.575 0.997 1.00 42.87 50 PRO B CA 1
ATOM 3232 C C . PRO C 1 56 ? 64.617 55.529 1.293 1.00 42.70 50 PRO B C 1
ATOM 3233 O O . PRO C 1 56 ? 65.788 55.869 1.500 1.00 42.11 50 PRO B O 1
ATOM 3237 N N . ILE C 1 57 ? 64.205 54.263 1.309 1.00 42.45 51 ILE B N 1
ATOM 3238 C CA . ILE C 1 57 ? 65.132 53.143 1.457 1.00 42.33 51 ILE B CA 1
ATOM 3239 C C . ILE C 1 57 ? 65.946 52.922 0.175 1.00 42.27 51 ILE B C 1
ATOM 3240 O O . ILE C 1 57 ? 67.000 52.282 0.192 1.00 42.05 51 ILE B O 1
ATOM 3245 N N . LEU C 1 58 ? 65.435 53.447 -0.931 1.00 42.43 52 LEU B N 1
ATOM 3246 C CA . LEU C 1 58 ? 66.173 53.488 -2.176 1.00 42.97 52 LEU B CA 1
ATOM 3247 C C . LEU C 1 58 ? 66.289 54.948 -2.583 1.00 43.59 52 LEU B C 1
ATOM 3248 O O . LEU C 1 58 ? 65.345 55.539 -3.123 1.00 44.09 52 LEU B O 1
ATOM 3253 N N . LEU C 1 59 ? 67.452 55.524 -2.298 1.00 44.00 53 LEU B N 1
ATOM 3254 C CA . LEU C 1 59 ? 67.702 56.939 -2.516 1.00 44.45 53 LEU B CA 1
ATOM 3255 C C . LEU C 1 59 ? 67.759 57.259 -3.989 1.00 45.32 53 LEU B C 1
ATOM 3256 O O . LEU C 1 59 ? 68.404 56.555 -4.760 1.00 45.28 53 LEU B O 1
ATOM 3261 N N . GLU C 1 60 ? 67.085 58.333 -4.376 1.00 46.63 54 GLU B N 1
ATOM 3262 C CA . GLU C 1 60 ? 67.240 58.862 -5.722 1.00 48.06 54 GLU B CA 1
ATOM 3263 C C . GLU C 1 60 ? 68.041 60.145 -5.636 1.00 47.99 54 GLU B C 1
ATOM 3264 O O . GLU C 1 60 ? 67.580 61.132 -5.075 1.00 47.83 54 GLU B O 1
ATOM 3270 N N . LEU C 1 61 ? 69.263 60.097 -6.171 1.00 48.47 55 LEU B N 1
ATOM 3271 C CA . LEU C 1 61 ? 70.240 61.169 -6.007 1.00 48.82 55 LEU B CA 1
ATOM 3272 C C . LEU C 1 61 ? 70.668 61.851 -7.309 1.00 49.89 55 LEU B C 1
ATOM 3273 O O . LEU C 1 61 ? 70.605 61.257 -8.395 1.00 50.15 55 LEU B O 1
ATOM 3278 N N . GLU C 1 62 ? 71.123 63.099 -7.173 1.00 50.77 56 GLU B N 1
ATOM 3279 C CA . GLU C 1 62 ? 71.607 63.906 -8.290 1.00 51.69 56 GLU B CA 1
ATOM 3280 C C . GLU C 1 62 ? 73.103 64.126 -8.153 1.00 51.28 56 GLU B C 1
ATOM 3281 O O . GLU C 1 62 ? 73.612 64.217 -7.043 1.00 51.50 56 GLU B O 1
ATOM 3287 N N . ALA C 1 63 ? 73.802 64.203 -9.281 1.00 51.12 57 ALA B N 1
ATOM 3288 C CA . ALA C 1 63 ? 75.200 64.618 -9.300 1.00 50.91 57 ALA B CA 1
ATOM 3289 C C . ALA C 1 63 ? 75.285 66.154 -9.147 1.00 51.02 57 ALA B C 1
ATOM 3290 O O . ALA C 1 63 ? 74.322 66.862 -9.473 1.00 51.40 57 ALA B O 1
ATOM 3292 N N . PRO C 1 64 ? 76.413 66.682 -8.656 1.00 50.71 58 PRO B N 1
ATOM 3293 C CA . PRO C 1 64 ? 77.630 65.907 -8.376 1.00 50.14 58 PRO B CA 1
ATOM 3294 C C . PRO C 1 64 ? 77.676 65.340 -6.954 1.00 49.52 58 PRO B C 1
ATOM 3295 O O . PRO C 1 64 ? 76.970 65.836 -6.068 1.00 49.63 58 PRO B O 1
ATOM 3299 N N . LEU C 1 65 ? 78.496 64.311 -6.750 1.00 48.58 59 LEU B N 1
ATOM 3300 C CA . LEU C 1 65 ? 78.772 63.790 -5.410 1.00 47.75 59 LEU B CA 1
ATOM 3301 C C . LEU C 1 65 ? 80.017 62.948 -5.434 1.00 47.22 59 LEU B C 1
ATOM 3302 O O . LEU C 1 65 ? 80.508 62.574 -6.502 1.00 47.50 59 LEU B O 1
ATOM 3307 N N . LYS C 1 66 ? 80.526 62.653 -4.248 1.00 46.43 60 LYS B N 1
ATOM 3308 C CA . LYS C 1 66 ? 81.636 61.726 -4.103 1.00 45.78 60 LYS B CA 1
ATOM 3309 C C . LYS C 1 66 ? 81.091 60.427 -3.540 1.00 44.86 60 LYS B C 1
ATOM 3310 O O . LYS C 1 66 ? 80.266 60.448 -2.618 1.00 44.29 60 LYS B O 1
ATOM 3316 N N . ILE C 1 67 ? 81.534 59.305 -4.107 1.00 44.10 61 ILE B N 1
ATOM 3317 C CA . ILE C 1 67 ? 81.122 57.982 -3.619 1.00 43.59 61 ILE B CA 1
ATOM 3318 C C . ILE C 1 67 ? 82.302 57.254 -2.978 1.00 43.63 61 ILE B C 1
ATOM 3319 O O . ILE C 1 67 ? 83.366 57.136 -3.599 1.00 43.76 61 ILE B O 1
ATOM 3324 N N . CYS C 1 68 ? 82.115 56.782 -1.743 1.00 43.42 62 CYS B N 1
ATOM 3325 C CA . CYS C 1 68 ? 83.162 56.040 -1.030 1.00 43.70 62 CYS B CA 1
ATOM 3326 C C . CYS C 1 68 ? 82.752 54.620 -0.662 1.00 43.07 62 CYS B C 1
ATOM 3327 O O . CYS C 1 68 ? 81.583 54.362 -0.349 1.00 43.47 62 CYS B O 1
ATOM 3330 N N . GLY C 1 69 ? 83.733 53.716 -0.692 1.00 42.23 63 GLY B N 1
ATOM 3331 C CA . GLY C 1 69 ? 83.576 52.343 -0.242 1.00 41.28 63 GLY B CA 1
ATOM 3332 C C . GLY C 1 69 ? 83.959 52.119 1.213 1.00 40.97 63 GLY B C 1
ATOM 3333 O O . GLY C 1 69 ? 83.898 53.051 2.021 1.00 40.93 63 GLY B O 1
ATOM 3334 N N . ASP C 1 70 ? 84.356 50.887 1.539 1.00 40.38 64 ASP B N 1
ATOM 3335 C CA . ASP C 1 70 ? 84.577 50.445 2.925 1.00 40.39 64 ASP B CA 1
ATOM 3336 C C . ASP C 1 70 ? 85.550 51.344 3.691 1.00 40.34 64 ASP B C 1
ATOM 3337 O O . ASP C 1 70 ? 86.605 51.683 3.155 1.00 40.57 64 ASP B O 1
ATOM 3342 N N . ILE C 1 71 ? 85.203 51.701 4.936 1.00 39.95 65 ILE B N 1
ATOM 3343 C CA . ILE C 1 71 ? 86.082 52.480 5.824 1.00 39.60 65 ILE B CA 1
ATOM 3344 C C . ILE C 1 71 ? 86.607 51.646 6.995 1.00 39.04 65 ILE B C 1
ATOM 3345 O O . ILE C 1 71 ? 87.756 51.803 7.417 1.00 39.01 65 ILE B O 1
ATOM 3350 N N . HIS C 1 72 ? 85.741 50.798 7.544 1.00 38.34 66 HIS B N 1
ATOM 3351 C CA . HIS C 1 72 ? 86.115 49.839 8.584 1.00 37.80 66 HIS B CA 1
ATOM 3352 C C . HIS C 1 72 ? 86.944 50.454 9.712 1.00 37.61 66 HIS B C 1
ATOM 3353 O O . HIS C 1 72 ? 88.050 49.996 10.010 1.00 37.20 66 HIS B O 1
ATOM 3360 N N . GLY C 1 73 ? 86.404 51.509 10.318 1.00 37.51 67 GLY B N 1
ATOM 3361 C CA . GLY C 1 73 ? 86.990 52.114 11.504 1.00 37.70 67 GLY B CA 1
ATOM 3362 C C . GLY C 1 73 ? 88.334 52.806 11.341 1.00 38.01 67 GLY B C 1
ATOM 3363 O O . GLY C 1 73 ? 88.927 53.243 12.332 1.00 38.39 67 GLY B O 1
ATOM 3364 N N . GLN C 1 74 ? 88.814 52.912 10.101 1.00 37.93 68 GLN B N 1
ATOM 3365 C CA . GLN C 1 74 ? 90.053 53.619 9.806 1.00 37.82 68 GLN B CA 1
ATOM 3366 C C . GLN C 1 74 ? 89.806 55.118 9.759 1.00 38.50 68 GLN B C 1
ATOM 3367 O O . GLN C 1 74 ? 89.753 55.736 8.688 1.00 38.37 68 GLN B O 1
ATOM 3373 N N . TYR C 1 75 ? 89.664 55.692 10.952 1.00 39.65 69 TYR B N 1
ATOM 3374 C CA . TYR C 1 75 ? 89.233 57.082 11.122 1.00 41.06 69 TYR B CA 1
ATOM 3375 C C . TYR C 1 75 ? 90.149 58.123 10.482 1.00 41.72 69 TYR B C 1
ATOM 3376 O O . TYR C 1 75 ? 89.686 59.111 9.921 1.00 41.76 69 TYR B O 1
ATOM 3385 N N . TYR C 1 76 ? 91.446 57.877 10.580 1.00 43.15 70 TYR B N 1
ATOM 3386 C CA . TYR C 1 76 ? 92.481 58.749 10.055 1.00 44.79 70 TYR B CA 1
ATOM 3387 C C . TYR C 1 76 ? 92.346 58.842 8.541 1.00 44.90 70 TYR B C 1
ATOM 3388 O O . TYR C 1 76 ? 92.480 59.920 7.943 1.00 45.19 70 TYR B O 1
ATOM 3397 N N . ASP C 1 77 ? 92.066 57.702 7.921 1.00 44.97 71 ASP B N 1
ATOM 3398 C CA . ASP C 1 77 ? 91.859 57.654 6.484 1.00 44.54 71 ASP B CA 1
ATOM 3399 C C . ASP C 1 77 ? 90.530 58.285 6.091 1.00 44.24 71 ASP B C 1
ATOM 3400 O O . ASP C 1 77 ? 90.426 58.876 5.013 1.00 44.36 71 ASP B O 1
ATOM 3405 N N . LEU C 1 78 ? 89.521 58.196 6.960 1.00 43.79 72 LEU B N 1
ATOM 3406 C CA . LEU C 1 78 ? 88.277 58.928 6.698 1.00 43.57 72 LEU B CA 1
ATOM 3407 C C . LEU C 1 78 ? 88.579 60.432 6.579 1.00 43.77 72 LEU B C 1
ATOM 3408 O O . LEU C 1 78 ? 88.154 61.087 5.625 1.00 43.48 72 LEU B O 1
ATOM 3413 N N . LEU C 1 79 ? 89.341 60.954 7.542 1.00 44.05 73 LEU B N 1
ATOM 3414 C CA . LEU C 1 79 ? 89.801 62.343 7.523 1.00 44.27 73 LEU B CA 1
ATOM 3415 C C . LEU C 1 79 ? 90.620 62.693 6.281 1.00 44.89 73 LEU B C 1
ATOM 3416 O O . LEU C 1 79 ? 90.428 63.755 5.689 1.00 45.10 73 LEU B O 1
ATOM 3421 N N . ARG C 1 80 ? 91.508 61.790 5.874 1.00 45.73 74 ARG B N 1
ATOM 3422 C CA . ARG C 1 80 ? 92.250 61.938 4.628 1.00 46.68 74 ARG B CA 1
ATOM 3423 C C . ARG C 1 80 ? 91.336 62.027 3.407 1.00 47.44 74 ARG B C 1
ATOM 3424 O O . ARG C 1 80 ? 91.678 62.713 2.443 1.00 48.09 74 ARG B O 1
ATOM 3432 N N . LEU C 1 81 ? 90.191 61.336 3.436 1.00 48.06 75 LEU B N 1
ATOM 3433 C CA . LEU C 1 81 ? 89.246 61.385 2.313 1.00 48.72 75 LEU B CA 1
ATOM 3434 C C . LEU C 1 81 ? 88.585 62.753 2.206 1.00 48.81 75 LEU B C 1
ATOM 3435 O O . LEU C 1 81 ? 88.600 63.355 1.140 1.00 48.43 75 LEU B O 1
ATOM 3440 N N . PHE C 1 82 ? 88.010 63.224 3.316 1.00 49.43 76 PHE B N 1
ATOM 3441 C CA . PHE C 1 82 ? 87.403 64.557 3.404 1.00 50.39 76 PHE B CA 1
ATOM 3442 C C . PHE C 1 82 ? 88.393 65.687 3.082 1.00 51.72 76 PHE B C 1
ATOM 3443 O O . PHE C 1 82 ? 88.029 66.656 2.414 1.00 51.60 76 PHE B O 1
ATOM 3451 N N . GLU C 1 83 ? 89.634 65.551 3.558 1.00 53.13 77 GLU B N 1
ATOM 3452 C CA . GLU C 1 83 ? 90.718 66.464 3.208 1.00 54.74 77 GLU B CA 1
ATOM 3453 C C . GLU C 1 83 ? 90.906 66.576 1.705 1.00 54.83 77 GLU B C 1
ATOM 3454 O O . GLU C 1 83 ? 91.093 67.662 1.178 1.00 55.06 77 GLU B O 1
ATOM 3460 N N . TYR C 1 84 ? 90.863 65.435 1.033 1.00 55.32 78 TYR B N 1
ATOM 3461 C CA . TYR C 1 84 ? 91.085 65.342 -0.402 1.00 55.76 78 TYR B CA 1
ATOM 3462 C C . TYR C 1 84 ? 89.861 65.821 -1.203 1.00 55.24 78 TYR B C 1
ATOM 3463 O O . TYR C 1 84 ? 89.999 66.525 -2.207 1.00 54.95 78 TYR B O 1
ATOM 3472 N N . GLY C 1 85 ? 88.665 65.437 -0.757 1.00 54.76 79 GLY B N 1
ATOM 3473 C CA . GLY C 1 85 ? 87.445 65.711 -1.497 1.00 53.74 79 GLY B CA 1
ATOM 3474 C C . GLY C 1 85 ? 86.707 66.952 -1.043 1.00 53.21 79 GLY B C 1
ATOM 3475 O O . GLY C 1 85 ? 85.838 67.458 -1.757 1.00 52.94 79 GLY B O 1
ATOM 3476 N N . GLY C 1 86 ? 87.047 67.431 0.148 1.00 52.67 80 GLY B N 1
ATOM 3477 C CA . GLY C 1 86 ? 86.398 68.584 0.729 1.00 52.57 80 GLY B CA 1
ATOM 3478 C C . GLY C 1 86 ? 85.430 68.153 1.808 1.00 52.82 80 GLY B C 1
ATOM 3479 O O . GLY C 1 86 ? 84.528 67.346 1.565 1.00 53.15 80 GLY B O 1
ATOM 3480 N N . PHE C 1 87 ? 85.616 68.686 3.008 1.00 52.60 81 PHE B N 1
ATOM 3481 C CA . PHE C 1 87 ? 84.685 68.452 4.097 1.00 52.58 81 PHE B CA 1
ATOM 3482 C C . PHE C 1 87 ? 83.298 68.955 3.728 1.00 53.12 81 PHE B C 1
ATOM 3483 O O . PHE C 1 87 ? 83.179 69.988 3.084 1.00 53.51 81 PHE B O 1
ATOM 3491 N N . PRO C 1 88 ? 82.253 68.220 4.112 1.00 53.57 82 PRO B N 1
ATOM 3492 C CA . PRO C 1 88 ? 80.875 68.694 3.928 1.00 53.85 82 PRO B CA 1
ATOM 3493 C C . PRO C 1 88 ? 80.702 70.101 4.513 1.00 54.22 82 PRO B C 1
ATOM 3494 O O . PRO C 1 88 ? 81.260 70.346 5.587 1.00 54.08 82 PRO B O 1
ATOM 3498 N N . PRO C 1 89 ? 79.945 70.990 3.852 1.00 54.76 83 PRO B N 1
ATOM 3499 C CA . PRO C 1 89 ? 79.172 70.662 2.645 1.00 54.85 83 PRO B CA 1
ATOM 3500 C C . PRO C 1 89 ? 79.864 71.069 1.346 1.00 55.06 83 PRO B C 1
ATOM 3501 O O . PRO C 1 89 ? 79.193 71.200 0.312 1.00 55.01 83 PRO B O 1
ATOM 3505 N N . GLU C 1 90 ? 81.180 71.263 1.398 1.00 55.00 84 GLU B N 1
ATOM 3506 C CA . GLU C 1 90 ? 81.953 71.622 0.212 1.00 55.48 84 GLU B CA 1
ATOM 3507 C C . GLU C 1 90 ? 81.627 70.664 -0.937 1.00 54.84 84 GLU B C 1
ATOM 3508 O O . GLU C 1 90 ? 81.531 71.082 -2.094 1.00 55.02 84 GLU B O 1
ATOM 3514 N N . SER C 1 91 ? 81.441 69.384 -0.591 1.00 53.90 85 SER B N 1
ATOM 3515 C CA . SER C 1 91 ? 81.094 68.321 -1.533 1.00 52.36 85 SER B CA 1
ATOM 3516 C C . SER C 1 91 ? 79.947 67.476 -0.992 1.00 51.24 85 SER B C 1
ATOM 3517 O O . SER C 1 91 ? 79.741 67.397 0.217 1.00 50.88 85 SER B O 1
ATOM 3520 N N . ASN C 1 92 ? 79.197 66.860 -1.902 1.00 50.18 86 ASN B N 1
ATOM 3521 C CA . ASN C 1 92 ? 78.161 65.894 -1.540 1.00 48.76 86 ASN B CA 1
ATOM 3522 C C . ASN C 1 92 ? 78.749 64.486 -1.472 1.00 47.48 86 ASN B C 1
ATOM 3523 O O . ASN C 1 92 ? 79.605 64.121 -2.286 1.00 47.17 86 ASN B O 1
ATOM 3528 N N . TYR C 1 93 ? 78.299 63.705 -0.494 1.00 45.79 87 TYR B N 1
ATOM 3529 C CA . TYR C 1 93 ? 78.856 62.372 -0.268 1.00 44.32 87 TYR B CA 1
ATOM 3530 C C . TYR C 1 93 ? 77.816 61.246 -0.222 1.00 43.06 87 TYR B C 1
ATOM 3531 O O . TYR C 1 93 ? 76.733 61.386 0.372 1.00 42.95 87 TYR B O 1
ATOM 3540 N N . LEU C 1 94 ? 78.161 60.140 -0.873 1.00 41.26 88 LEU B N 1
ATOM 3541 C CA . LEU C 1 94 ? 77.475 58.868 -0.687 1.00 39.47 88 LEU B CA 1
ATOM 3542 C C . LEU C 1 94 ? 78.490 57.791 -0.262 1.00 38.76 88 LEU B C 1
ATOM 3543 O O . LEU C 1 94 ? 79.465 57.512 -0.969 1.00 37.70 88 LEU B O 1
ATOM 3548 N N . PHE C 1 95 ? 78.245 57.213 0.908 1.00 38.09 89 PHE B N 1
ATOM 3549 C CA . PHE C 1 95 ? 79.036 56.095 1.412 1.00 37.90 89 PHE B CA 1
ATOM 3550 C C . PHE C 1 95 ? 78.272 54.772 1.239 1.00 37.36 89 PHE B C 1
ATOM 3551 O O . PHE C 1 95 ? 77.061 54.683 1.509 1.00 36.96 89 PHE B O 1
ATOM 3559 N N . LEU C 1 96 ? 79.002 53.742 0.823 1.00 36.87 90 LEU B N 1
ATOM 3560 C CA . LEU C 1 96 ? 78.404 52.446 0.507 1.00 36.43 90 LEU B CA 1
ATOM 3561 C C . LEU C 1 96 ? 78.338 51.421 1.663 1.00 36.53 90 LEU B C 1
ATOM 3562 O O . LEU C 1 96 ? 77.906 50.277 1.458 1.00 36.86 90 LEU B O 1
ATOM 3567 N N . GLY C 1 97 ? 78.764 51.816 2.864 1.00 36.24 91 GLY B N 1
ATOM 3568 C CA . GLY C 1 97 ? 78.678 50.943 4.024 1.00 36.17 91 GLY B CA 1
ATOM 3569 C C . GLY C 1 97 ? 79.995 50.466 4.615 1.00 36.07 91 GLY B C 1
ATOM 3570 O O . GLY C 1 97 ? 81.073 50.795 4.126 1.00 35.99 91 GLY B O 1
ATOM 3571 N N . ASP C 1 98 ? 79.895 49.668 5.676 1.00 36.20 92 ASP B N 1
ATOM 3572 C CA . ASP C 1 98 ? 81.068 49.054 6.321 1.00 35.95 92 ASP B CA 1
ATOM 3573 C C . ASP C 1 98 ? 81.908 50.114 7.019 1.00 35.89 92 ASP B C 1
ATOM 3574 O O . ASP C 1 98 ? 83.108 50.279 6.753 1.00 35.80 92 ASP B O 1
ATOM 3579 N N . TYR C 1 99 ? 81.242 50.828 7.921 1.00 35.73 93 TYR B N 1
ATOM 3580 C CA . TYR C 1 99 ? 81.831 51.944 8.639 1.00 35.32 93 TYR B CA 1
ATOM 3581 C C . TYR C 1 99 ? 82.570 51.418 9.857 1.00 35.26 93 TYR B C 1
ATOM 3582 O O . TYR C 1 99 ? 83.632 51.941 10.226 1.00 35.33 93 TYR B O 1
ATOM 3591 N N . VAL C 1 100 ? 82.019 50.365 10.455 1.00 34.75 94 VAL B N 1
ATOM 3592 C CA . VAL C 1 100 ? 82.553 49.802 11.695 1.00 34.71 94 VAL B CA 1
ATOM 3593 C C . VAL C 1 100 ? 83.257 48.453 11.452 1.00 34.96 94 VAL B C 1
ATOM 3594 O O . VAL C 1 100 ? 83.175 47.894 10.355 1.00 34.51 94 VAL B O 1
ATOM 3598 N N . ASP C 1 101 ? 83.905 47.935 12.500 1.00 35.40 95 ASP B N 1
ATOM 3599 C CA . ASP C 1 101 ? 84.641 46.654 12.512 1.00 35.60 95 ASP B CA 1
ATOM 3600 C C . ASP C 1 101 ? 86.023 46.768 11.920 1.00 35.85 95 ASP B C 1
ATOM 3601 O O . ASP C 1 101 ? 86.297 47.668 11.119 1.00 35.20 95 ASP B O 1
ATOM 3606 N N . ARG C 1 102 ? 86.887 45.843 12.338 1.00 36.67 96 ARG B N 1
ATOM 3607 C CA . ARG C 1 102 ? 88.144 45.578 11.658 1.00 37.54 96 ARG B CA 1
ATOM 3608 C C . ARG C 1 102 ? 89.226 46.582 12.071 1.00 38.28 96 ARG B C 1
ATOM 3609 O O . ARG C 1 102 ? 90.356 46.187 12.368 1.00 38.35 96 ARG B O 1
ATOM 3617 N N . GLY C 1 103 ? 88.868 47.869 12.119 1.00 38.69 97 GLY B N 1
ATOM 3618 C CA . GLY C 1 103 ? 89.803 48.931 12.441 1.00 39.38 97 GLY B CA 1
ATOM 3619 C C . GLY C 1 103 ? 89.788 49.373 13.896 1.00 40.51 97 GLY B C 1
ATOM 3620 O O . GLY C 1 103 ? 89.049 48.832 14.727 1.00 40.29 97 GLY B O 1
ATOM 3621 N N . LYS C 1 104 ? 90.606 50.376 14.202 1.00 41.28 98 LYS B N 1
ATOM 3622 C CA . LYS C 1 104 ? 90.885 50.723 15.589 1.00 42.41 98 LYS B CA 1
ATOM 3623 C C . LYS C 1 104 ? 89.884 51.723 16.136 1.00 41.83 98 LYS B C 1
ATOM 3624 O O . LYS C 1 104 ? 89.649 51.765 17.339 1.00 41.56 98 LYS B O 1
ATOM 3630 N N . GLN C 1 105 ? 89.272 52.497 15.240 1.00 41.25 99 GLN B N 1
ATOM 3631 C CA . GLN C 1 105 ? 88.404 53.594 15.642 1.00 40.35 99 GLN B CA 1
ATOM 3632 C C . GLN C 1 105 ? 87.053 53.615 14.924 1.00 39.87 99 GLN B C 1
ATOM 3633 O O . GLN C 1 105 ? 86.732 54.564 14.185 1.00 39.55 99 GLN B O 1
ATOM 3639 N N . SER C 1 106 ? 86.265 52.564 15.147 1.00 39.52 100 SER B N 1
ATOM 3640 C CA . SER C 1 106 ? 84.909 52.467 14.595 1.00 39.01 100 SER B CA 1
ATOM 3641 C C . SER C 1 106 ? 84.015 53.593 15.107 1.00 38.83 100 SER B C 1
ATOM 3642 O O . SER C 1 106 ? 83.264 54.215 14.333 1.00 38.50 100 SER B O 1
ATOM 3645 N N . LEU C 1 107 ? 84.122 53.873 16.407 1.00 38.49 101 LEU B N 1
ATOM 3646 C CA . LEU C 1 107 ? 83.296 54.903 17.038 1.00 38.20 101 LEU B CA 1
ATOM 3647 C C . LEU C 1 107 ? 83.479 56.290 16.420 1.00 38.01 101 LEU B C 1
ATOM 3648 O O . LEU C 1 107 ? 82.503 56.935 16.025 1.00 37.59 101 LEU B O 1
ATOM 3653 N N . GLU C 1 108 ? 84.722 56.738 16.308 1.00 38.14 102 GLU B N 1
ATOM 3654 C CA . GLU C 1 108 ? 84.981 58.043 15.716 1.00 38.89 102 GLU B CA 1
ATOM 3655 C C . GLU C 1 108 ? 84.394 58.100 14.311 1.00 39.22 102 GLU B C 1
ATOM 3656 O O . GLU C 1 108 ? 83.645 59.019 13.970 1.00 40.34 102 GLU B O 1
ATOM 3662 N N . THR C 1 109 ? 84.715 57.088 13.516 1.00 39.26 103 THR B N 1
ATOM 3663 C CA . THR C 1 109 ? 84.200 56.925 12.172 1.00 38.91 103 THR B CA 1
ATOM 3664 C C . THR C 1 109 ? 82.681 57.074 12.067 1.00 39.10 103 THR B C 1
ATOM 3665 O O . THR C 1 109 ? 82.184 57.953 11.351 1.00 38.91 103 THR B O 1
ATOM 3669 N N . ILE C 1 110 ? 81.940 56.215 12.761 1.00 39.10 104 ILE B N 1
ATOM 3670 C CA . ILE C 1 110 ? 80.485 56.239 12.615 1.00 39.08 104 ILE B CA 1
ATOM 3671 C C . ILE C 1 110 ? 79.870 57.513 13.211 1.00 39.93 104 ILE B C 1
ATOM 3672 O O . ILE C 1 110 ? 78.851 57.999 12.712 1.00 40.27 104 ILE B O 1
ATOM 3677 N N . CYS C 1 111 ? 80.502 58.066 14.248 1.00 40.33 105 CYS B N 1
ATOM 3678 C CA . CYS C 1 111 ? 80.012 59.298 14.859 1.00 40.83 105 CYS B CA 1
ATOM 3679 C C . CYS C 1 111 ? 80.176 60.466 13.904 1.00 40.85 105 CYS B C 1
ATOM 3680 O O . CYS C 1 111 ? 79.234 61.226 13.704 1.00 40.84 105 CYS B O 1
ATOM 3683 N N . LEU C 1 112 ? 81.356 60.616 13.306 1.00 40.65 106 LEU B N 1
ATOM 3684 C CA . LEU C 1 112 ? 81.494 61.692 12.344 1.00 41.09 106 LEU B CA 1
ATOM 3685 C C . LEU C 1 112 ? 80.483 61.523 11.221 1.00 41.59 106 LEU B C 1
ATOM 3686 O O . LEU C 1 112 ? 79.802 62.482 10.855 1.00 42.65 106 LEU B O 1
ATOM 3691 N N . LEU C 1 113 ? 80.355 60.305 10.701 1.00 41.73 107 LEU B N 1
ATOM 3692 C CA . LEU C 1 113 ? 79.449 60.056 9.584 1.00 41.75 107 LEU B CA 1
ATOM 3693 C C . LEU C 1 113 ? 77.997 60.396 9.939 1.00 41.96 107 LEU B C 1
ATOM 3694 O O . LEU C 1 113 ? 77.300 61.058 9.156 1.00 41.54 107 LEU B O 1
ATOM 3699 N N . LEU C 1 114 ? 77.564 59.965 11.123 1.00 41.96 108 LEU B N 1
ATOM 3700 C CA . LEU C 1 114 ? 76.200 60.213 11.572 1.00 42.61 108 LEU B CA 1
ATOM 3701 C C . LEU C 1 114 ? 75.958 61.697 11.852 1.00 43.45 108 LEU B C 1
ATOM 3702 O O . LEU C 1 114 ? 74.858 62.208 11.621 1.00 43.58 108 LEU B O 1
ATOM 3707 N N . ALA C 1 115 ? 76.991 62.377 12.345 1.00 44.02 109 ALA B N 1
ATOM 3708 C CA . ALA C 1 115 ? 76.925 63.805 12.628 1.00 44.70 109 ALA B CA 1
ATOM 3709 C C . ALA C 1 115 ? 76.674 64.600 11.347 1.00 45.14 109 ALA B C 1
ATOM 3710 O O . ALA C 1 115 ? 75.823 65.488 11.312 1.00 45.29 109 ALA B O 1
ATOM 3712 N N . TYR C 1 116 ? 77.421 64.265 10.301 1.00 46.03 110 TYR B N 1
ATOM 3713 C CA . TYR C 1 116 ? 77.284 64.902 8.998 1.00 46.69 110 TYR B CA 1
ATOM 3714 C C . TYR C 1 116 ? 75.939 64.568 8.373 1.00 46.90 110 TYR B C 1
ATOM 3715 O O . TYR C 1 116 ? 75.363 65.381 7.647 1.00 47.43 110 TYR B O 1
ATOM 3724 N N . LYS C 1 117 ? 75.428 63.380 8.674 1.00 46.88 111 LYS B N 1
ATOM 3725 C CA . LYS C 1 117 ? 74.118 62.988 8.183 1.00 46.93 111 LYS B CA 1
ATOM 3726 C C . LYS C 1 117 ? 73.061 63.913 8.765 1.00 47.26 111 LYS B C 1
ATOM 3727 O O . LYS C 1 117 ? 72.185 64.379 8.051 1.00 47.16 111 LYS B O 1
ATOM 3733 N N . ILE C 1 118 ? 73.147 64.154 10.067 1.00 47.96 112 ILE B N 1
ATOM 3734 C CA . ILE C 1 118 ? 72.224 65.049 10.752 1.00 48.96 112 ILE B CA 1
ATOM 3735 C C . ILE C 1 118 ? 72.368 66.503 10.279 1.00 49.87 112 ILE B C 1
ATOM 3736 O O . ILE C 1 118 ? 71.370 67.174 10.018 1.00 49.82 112 ILE B O 1
ATOM 3741 N N . LYS C 1 119 ? 73.608 66.964 10.139 1.00 50.81 113 LYS B N 1
ATOM 3742 C CA . LYS C 1 119 ? 73.873 68.351 9.778 1.00 51.86 113 LYS B CA 1
ATOM 3743 C C . LYS C 1 119 ? 73.450 68.687 8.349 1.00 52.05 113 LYS B C 1
ATOM 3744 O O . LYS C 1 119 ? 72.895 69.758 8.111 1.00 52.58 113 LYS B O 1
ATOM 3750 N N . TYR C 1 120 ? 73.737 67.792 7.406 1.00 51.96 114 TYR B N 1
ATOM 3751 C CA . TYR C 1 120 ? 73.419 68.022 5.999 1.00 52.03 114 TYR B CA 1
ATOM 3752 C C . TYR C 1 120 ? 72.618 66.848 5.429 1.00 51.59 114 TYR B C 1
ATOM 3753 O O . TYR C 1 120 ? 73.115 66.104 4.576 1.00 51.57 114 TYR B O 1
ATOM 3762 N N . PRO C 1 121 ? 71.375 66.690 5.880 1.00 51.22 115 PRO B N 1
ATOM 3763 C CA . PRO C 1 121 ? 70.608 65.474 5.585 1.00 51.12 115 PRO B CA 1
ATOM 3764 C C . PRO C 1 121 ? 70.245 65.261 4.119 1.00 51.06 115 PRO B C 1
ATOM 3765 O O . PRO C 1 121 ? 69.753 64.187 3.802 1.00 51.36 115 PRO B O 1
ATOM 3769 N N . GLU C 1 122 ? 70.488 66.233 3.246 1.00 50.89 116 GLU B N 1
ATOM 3770 C CA . GLU C 1 122 ? 70.159 66.076 1.825 1.00 50.88 116 GLU B CA 1
ATOM 3771 C C . GLU C 1 122 ? 71.379 66.196 0.928 1.00 49.90 116 GLU B C 1
ATOM 3772 O O . GLU C 1 122 ? 71.256 66.258 -0.295 1.00 49.86 116 GLU B O 1
ATOM 3778 N N . ASN C 1 123 ? 72.557 66.224 1.537 1.00 48.94 117 ASN B N 1
ATOM 3779 C CA . ASN C 1 123 ? 73.806 66.303 0.789 1.00 47.91 117 ASN B CA 1
ATOM 3780 C C . ASN C 1 123 ? 74.816 65.244 1.233 1.00 46.85 117 ASN B C 1
ATOM 3781 O O . ASN C 1 123 ? 75.904 65.123 0.667 1.00 46.77 117 ASN B O 1
ATOM 3786 N N . PHE C 1 124 ? 74.431 64.479 2.247 1.00 45.56 118 PHE B N 1
ATOM 3787 C CA . PHE C 1 124 ? 75.287 63.465 2.845 1.00 43.98 118 PHE B CA 1
ATOM 3788 C C . PHE C 1 124 ? 74.457 62.210 3.057 1.00 43.16 118 PHE B C 1
ATOM 3789 O O . PHE C 1 124 ? 73.380 62.265 3.668 1.00 42.83 118 PHE B O 1
ATOM 3797 N N . PHE C 1 125 ? 74.950 61.086 2.533 1.00 42.18 119 PHE B N 1
ATOM 3798 C CA . PHE C 1 125 ? 74.183 59.839 2.520 1.00 40.77 119 PHE B CA 1
ATOM 3799 C C . PHE C 1 125 ? 75.024 58.625 2.837 1.00 40.31 119 PHE B C 1
ATOM 3800 O O . PHE C 1 125 ? 76.226 58.571 2.499 1.00 40.28 119 PHE B O 1
ATOM 3808 N N . LEU C 1 126 ? 74.378 57.652 3.481 1.00 39.11 120 LEU B N 1
ATOM 3809 C CA . LEU C 1 126 ? 75.055 56.471 3.987 1.00 38.26 120 LEU B CA 1
ATOM 3810 C C . LEU C 1 126 ? 74.224 55.229 3.733 1.00 37.87 120 LEU B C 1
ATOM 3811 O O . LEU C 1 126 ? 73.082 55.154 4.189 1.00 38.00 120 LEU B O 1
ATOM 3816 N N . LEU C 1 127 ? 74.793 54.254 3.024 1.00 36.86 121 LEU B N 1
ATOM 3817 C CA . LEU C 1 127 ? 74.103 52.979 2.799 1.00 36.17 121 LEU B CA 1
ATOM 3818 C C . LEU C 1 127 ? 74.535 51.940 3.828 1.00 35.69 121 LEU B C 1
ATOM 3819 O O . LEU C 1 127 ? 75.508 52.133 4.546 1.00 35.74 121 LEU B O 1
ATOM 3824 N N . ARG C 1 128 ? 73.805 50.837 3.886 1.00 35.18 122 ARG B N 1
ATOM 3825 C CA . ARG C 1 128 ? 74.106 49.744 4.801 1.00 34.46 122 ARG B CA 1
ATOM 3826 C C . ARG C 1 128 ? 75.083 48.777 4.139 1.00 34.32 122 ARG B C 1
ATOM 3827 O O . ARG C 1 128 ? 74.892 48.402 2.988 1.00 34.02 122 ARG B O 1
ATOM 3835 N N . GLY C 1 129 ? 76.122 48.386 4.874 1.00 33.99 123 GLY B N 1
ATOM 3836 C CA . GLY C 1 129 ? 77.012 47.304 4.474 1.00 34.00 123 GLY B CA 1
ATOM 3837 C C . GLY C 1 129 ? 76.723 46.074 5.324 1.00 34.06 123 GLY B C 1
ATOM 3838 O O . GLY C 1 129 ? 75.968 46.163 6.300 1.00 34.20 123 GLY B O 1
ATOM 3839 N N . ASN C 1 130 ? 77.298 44.924 4.969 1.00 33.75 124 ASN B N 1
ATOM 3840 C CA . ASN C 1 130 ? 77.024 43.704 5.726 1.00 33.61 124 ASN B CA 1
ATOM 3841 C C . ASN C 1 130 ? 77.584 43.762 7.158 1.00 34.09 124 ASN B C 1
ATOM 3842 O O . ASN C 1 130 ? 77.188 42.971 8.011 1.00 34.07 124 ASN B O 1
ATOM 3847 N N . HIS C 1 131 ? 78.480 44.710 7.421 1.00 34.31 125 HIS B N 1
ATOM 3848 C CA . HIS C 1 131 ? 78.975 44.916 8.777 1.00 35.04 125 HIS B CA 1
ATOM 3849 C C . HIS C 1 131 ? 78.070 45.772 9.650 1.00 35.70 125 HIS B C 1
ATOM 3850 O O . HIS C 1 131 ? 78.249 45.803 10.867 1.00 35.58 125 HIS B O 1
ATOM 3857 N N . GLU C 1 132 ? 77.079 46.433 9.042 1.00 36.45 126 GLU B N 1
ATOM 3858 C CA . GLU C 1 132 ? 76.086 47.186 9.807 1.00 37.49 126 GLU B CA 1
ATOM 3859 C C . GLU C 1 132 ? 74.916 46.279 10.179 1.00 38.34 126 GLU B C 1
ATOM 3860 O O . GLU C 1 132 ? 73.735 46.557 9.890 1.00 38.95 126 GLU B O 1
ATOM 3866 N N . CYS C 1 133 ? 75.284 45.180 10.826 1.00 39.02 127 CYS B N 1
ATOM 3867 C CA . CYS C 1 133 ? 74.398 44.089 11.174 1.00 39.61 127 CYS B CA 1
ATOM 3868 C C . CYS C 1 133 ? 74.970 43.474 12.440 1.00 39.32 127 CYS B C 1
ATOM 3869 O O . CYS C 1 133 ? 76.178 43.216 12.524 1.00 39.48 127 CYS B O 1
ATOM 3872 N N . ALA C 1 134 ? 74.112 43.237 13.423 1.00 38.93 128 ALA B N 1
ATOM 3873 C CA . ALA C 1 134 ? 74.545 42.712 14.719 1.00 38.43 128 ALA B CA 1
ATOM 3874 C C . ALA C 1 134 ? 75.239 41.354 14.620 1.00 37.96 128 ALA B C 1
ATOM 3875 O O . ALA C 1 134 ? 76.164 41.079 15.383 1.00 38.05 128 ALA B O 1
ATOM 3877 N N . SER C 1 135 ? 74.782 40.514 13.692 1.00 37.28 129 SER B N 1
ATOM 3878 C CA . SER C 1 135 ? 75.353 39.177 13.480 1.00 36.75 129 SER B CA 1
ATOM 3879 C C . SER C 1 135 ? 76.813 39.191 13.053 1.00 35.91 129 SER B C 1
ATOM 3880 O O . SER C 1 135 ? 77.475 38.178 13.121 1.00 35.75 129 SER B O 1
ATOM 3883 N N . ILE C 1 136 ? 77.294 40.335 12.580 1.00 35.54 130 ILE B N 1
ATOM 3884 C CA . ILE C 1 136 ? 78.676 40.488 12.160 1.00 35.09 130 ILE B CA 1
ATOM 3885 C C . ILE C 1 136 ? 79.430 41.337 13.195 1.00 35.71 130 ILE B C 1
ATOM 3886 O O . ILE C 1 136 ? 80.499 40.931 13.648 1.00 35.61 130 ILE B O 1
ATOM 3891 N N . ASN C 1 137 ? 78.853 42.502 13.526 1.00 36.17 131 ASN B N 1
ATOM 3892 C CA . ASN C 1 137 ? 79.263 43.457 14.574 1.00 37.42 131 ASN B CA 1
ATOM 3893 C C . ASN C 1 137 ? 79.667 42.890 15.902 1.00 37.39 131 ASN B C 1
ATOM 3894 O O . ASN C 1 137 ? 80.461 43.495 16.617 1.00 37.20 131 ASN B O 1
ATOM 3899 N N . ARG C 1 138 ? 79.028 41.795 16.278 1.00 37.54 132 ARG B N 1
ATOM 3900 C CA . ARG C 1 138 ? 79.219 41.255 17.599 1.00 38.57 132 ARG B CA 1
ATOM 3901 C C . ARG C 1 138 ? 80.662 40.749 17.714 1.00 38.81 132 ARG B C 1
ATOM 3902 O O . ARG C 1 138 ? 81.287 40.887 18.762 1.00 38.87 132 ARG B O 1
ATOM 3910 N N . ILE C 1 139 ? 81.181 40.252 16.591 1.00 38.54 133 ILE B N 1
ATOM 3911 C CA . ILE C 1 139 ? 82.394 39.469 16.514 1.00 38.74 133 ILE B CA 1
ATOM 3912 C C . ILE C 1 139 ? 83.604 40.212 15.902 1.00 38.34 133 ILE B C 1
ATOM 3913 O O . ILE C 1 139 ? 84.726 40.035 16.363 1.00 38.02 133 ILE B O 1
ATOM 3918 N N . TYR C 1 140 ? 83.375 41.045 14.884 1.00 37.84 134 TYR B N 1
ATOM 3919 C CA . TYR C 1 140 ? 84.472 41.642 14.105 1.00 36.97 134 TYR B CA 1
ATOM 3920 C C . TYR C 1 140 ? 84.966 43.016 14.603 1.00 37.38 134 TYR B C 1
ATOM 3921 O O . TYR C 1 140 ? 85.648 43.739 13.874 1.00 37.16 134 TYR B O 1
ATOM 3930 N N . GLY C 1 141 ? 84.619 43.370 15.845 1.00 37.49 135 GLY B N 1
ATOM 3931 C CA . GLY C 1 141 ? 85.302 44.443 16.532 1.00 37.66 135 GLY B CA 1
ATOM 3932 C C . GLY C 1 141 ? 84.473 45.533 17.170 1.00 38.47 135 GLY B C 1
ATOM 3933 O O . GLY C 1 141 ? 84.895 46.086 18.192 1.00 38.97 135 GLY B O 1
ATOM 3934 N N . PHE C 1 142 ? 83.323 45.867 16.575 1.00 38.37 136 PHE B N 1
ATOM 3935 C CA . PHE C 1 142 ? 82.505 46.983 17.046 1.00 38.19 136 PHE B CA 1
ATOM 3936 C C . PHE C 1 142 ? 81.973 46.780 18.468 1.00 38.57 136 PHE B C 1
ATOM 3937 O O . PHE C 1 142 ? 82.081 47.670 19.304 1.00 38.73 136 PHE B O 1
ATOM 3945 N N . TYR C 1 143 ? 81.405 45.610 18.741 1.00 38.75 137 TYR B N 1
ATOM 3946 C CA . TYR C 1 143 ? 80.977 45.282 20.090 1.00 39.53 137 TYR B CA 1
ATOM 3947 C C . TYR C 1 143 ? 82.134 45.418 21.093 1.00 39.99 137 TYR B C 1
ATOM 3948 O O . TYR C 1 143 ? 82.002 46.095 22.105 1.00 40.12 137 TYR B O 1
ATOM 3957 N N . ASP C 1 144 ? 83.271 44.796 20.804 1.00 40.19 138 ASP B N 1
ATOM 3958 C CA . ASP C 1 144 ? 84.413 44.903 21.705 1.00 40.33 138 ASP B CA 1
ATOM 3959 C C . ASP C 1 144 ? 84.810 46.355 21.921 1.00 40.36 138 ASP B C 1
ATOM 3960 O O . ASP C 1 144 ? 85.148 46.733 23.045 1.00 40.42 138 ASP B O 1
ATOM 3965 N N . GLU C 1 145 ? 84.751 47.168 20.862 1.00 40.37 139 GLU B N 1
ATOM 3966 C CA . GLU C 1 145 ? 85.140 48.572 20.967 1.00 40.45 139 GLU B CA 1
ATOM 3967 C C . GLU C 1 145 ? 84.167 49.333 21.875 1.00 40.89 139 GLU B C 1
ATOM 3968 O O . GLU C 1 145 ? 84.596 50.069 22.769 1.00 40.72 139 GLU B O 1
ATOM 3974 N N . CYS C 1 146 ? 82.870 49.135 21.650 1.00 40.97 140 CYS B N 1
ATOM 3975 C CA . CYS C 1 146 ? 81.844 49.708 22.502 1.00 41.28 140 CYS B CA 1
ATOM 3976 C C . CYS C 1 146 ? 82.022 49.298 23.974 1.00 42.62 140 CYS B C 1
ATOM 3977 O O . CYS C 1 146 ? 81.993 50.142 24.870 1.00 42.82 140 CYS B O 1
ATOM 3980 N N . LYS C 1 147 ? 82.242 48.013 24.219 1.00 43.88 141 LYS B N 1
ATOM 3981 C CA . LYS C 1 147 ? 82.444 47.505 25.575 1.00 45.28 141 LYS B CA 1
ATOM 3982 C C . LYS C 1 147 ? 83.693 48.077 26.263 1.00 45.96 141 LYS B C 1
ATOM 3983 O O . LYS C 1 147 ? 83.632 48.457 27.429 1.00 46.64 141 LYS B O 1
ATOM 3989 N N . ARG C 1 148 ? 84.811 48.138 25.537 1.00 46.30 142 ARG B N 1
ATOM 3990 C CA . ARG C 1 148 ? 86.071 48.671 26.056 1.00 46.05 142 ARG B CA 1
ATOM 3991 C C . ARG C 1 148 ? 85.930 50.134 26.444 1.00 46.40 142 ARG B C 1
ATOM 3992 O O . ARG C 1 148 ? 86.417 50.547 27.487 1.00 47.02 142 ARG B O 1
ATOM 4000 N N . ARG C 1 149 ? 85.252 50.910 25.604 1.00 46.27 143 ARG B N 1
ATOM 4001 C CA . ARG C 1 149 ? 85.262 52.366 25.714 1.00 45.95 143 ARG B CA 1
ATOM 4002 C C . ARG C 1 149 ? 84.024 52.976 26.409 1.00 46.01 143 ARG B C 1
ATOM 4003 O O . ARG C 1 149 ? 84.110 54.055 26.986 1.00 45.86 143 ARG B O 1
ATOM 4011 N N . TYR C 1 150 ? 82.880 52.298 26.325 1.00 45.94 144 TYR B N 1
ATOM 4012 C CA . TYR C 1 150 ? 81.643 52.753 26.955 1.00 45.71 144 TYR B CA 1
ATOM 4013 C C . TYR C 1 150 ? 80.936 51.563 27.580 1.00 45.98 144 TYR B C 1
ATOM 4014 O O . TYR C 1 150 ? 81.336 51.109 28.639 1.00 46.41 144 TYR B O 1
ATOM 4023 N N . ASN C 1 151 ? 79.916 51.028 26.921 1.00 46.58 145 ASN B N 1
ATOM 4024 C CA . ASN C 1 151 ? 79.295 49.781 27.377 1.00 47.04 145 ASN B CA 1
ATOM 4025 C C . ASN C 1 151 ? 78.489 49.092 26.268 1.00 47.12 145 ASN B C 1
ATOM 4026 O O . ASN C 1 151 ? 78.287 49.657 25.191 1.00 46.89 145 ASN B O 1
ATOM 4031 N N . ILE C 1 152 ? 78.026 47.878 26.562 1.00 47.56 146 ILE B N 1
ATOM 4032 C CA . ILE C 1 152 ? 77.225 47.064 25.653 1.00 48.05 146 ILE B CA 1
ATOM 4033 C C . ILE C 1 152 ? 75.946 47.757 25.167 1.00 48.15 146 ILE B C 1
ATOM 4034 O O . ILE C 1 152 ? 75.573 47.617 24.003 1.00 48.46 146 ILE B O 1
ATOM 4039 N N . LYS C 1 153 ? 75.278 48.495 26.052 1.00 48.37 147 LYS B N 1
ATOM 4040 C CA . LYS C 1 153 ? 74.004 49.145 25.722 1.00 48.30 147 LYS B CA 1
ATOM 4041 C C . LYS C 1 153 ? 74.177 50.119 24.572 1.00 47.29 147 LYS B C 1
ATOM 4042 O O . LYS C 1 153 ? 73.285 50.281 23.738 1.00 47.58 147 LYS B O 1
ATOM 4048 N N . LEU C 1 154 ? 75.331 50.772 24.529 1.00 45.98 148 LEU B N 1
ATOM 4049 C CA . LEU C 1 154 ? 75.653 51.643 23.414 1.00 44.82 148 LEU B CA 1
ATOM 4050 C C . LEU C 1 154 ? 75.677 50.861 22.097 1.00 44.27 148 LEU B C 1
ATOM 4051 O O . LEU C 1 154 ? 75.206 51.357 21.063 1.00 44.18 148 LEU B O 1
ATOM 4056 N N . TRP C 1 155 ? 76.196 49.634 22.146 1.00 43.18 149 TRP B N 1
ATOM 4057 C CA . TRP C 1 155 ? 76.258 48.788 20.959 1.00 42.67 149 TRP B CA 1
ATOM 4058 C C . TRP C 1 155 ? 74.846 48.392 20.513 1.00 42.68 149 TRP B C 1
ATOM 4059 O O . TRP C 1 155 ? 74.555 48.350 19.314 1.00 42.24 149 TRP B O 1
ATOM 4070 N N . LYS C 1 156 ? 73.969 48.136 21.481 1.00 42.78 150 LYS B N 1
ATOM 4071 C CA . LYS C 1 156 ? 72.556 47.892 21.193 1.00 43.42 150 LYS B CA 1
ATOM 4072 C C . LYS C 1 156 ? 71.893 49.093 20.520 1.00 42.98 150 LYS B C 1
ATOM 4073 O O . LYS C 1 156 ? 71.063 48.922 19.628 1.00 43.16 150 LYS B O 1
ATOM 4079 N N . THR C 1 157 ? 72.270 50.299 20.939 1.00 42.56 151 THR B N 1
ATOM 4080 C CA . THR C 1 157 ? 71.723 51.528 20.365 1.00 42.42 151 THR B CA 1
ATOM 4081 C C . THR C 1 157 ? 72.090 51.685 18.892 1.00 41.95 151 THR B C 1
ATOM 4082 O O . THR C 1 157 ? 71.245 52.067 18.075 1.00 42.31 151 THR B O 1
ATOM 4086 N N . PHE C 1 158 ? 73.345 51.385 18.566 1.00 41.37 152 PHE B N 1
ATOM 4087 C CA . PHE C 1 158 ? 73.829 51.413 17.189 1.00 40.61 152 PHE B CA 1
ATOM 4088 C C . PHE C 1 158 ? 73.124 50.393 16.309 1.00 40.74 152 PHE B C 1
ATOM 4089 O O . PHE C 1 158 ? 72.827 50.676 15.154 1.00 40.79 152 PHE B O 1
ATOM 4097 N N . THR C 1 159 ? 72.863 49.210 16.857 1.00 40.77 153 THR B N 1
ATOM 4098 C CA . THR C 1 159 ? 72.140 48.178 16.137 1.00 41.64 153 THR B CA 1
ATOM 4099 C C . THR C 1 159 ? 70.774 48.676 15.636 1.00 42.50 153 THR B C 1
ATOM 4100 O O . THR C 1 159 ? 70.430 48.466 14.472 1.00 42.53 153 THR B O 1
ATOM 4104 N N . ASP C 1 160 ? 70.014 49.339 16.516 1.00 43.01 154 ASP B N 1
ATOM 4105 C CA . ASP C 1 160 ? 68.728 49.925 16.168 1.00 43.62 154 ASP B CA 1
ATOM 4106 C C . ASP C 1 160 ? 68.871 50.944 15.061 1.00 43.27 154 ASP B C 1
ATOM 4107 O O . ASP C 1 160 ? 68.045 51.006 14.144 1.00 43.69 154 ASP B O 1
ATOM 4112 N N . CYS C 1 161 ? 69.921 51.750 15.159 1.00 42.41 155 CYS B N 1
ATOM 4113 C CA . CYS C 1 161 ? 70.219 52.744 14.151 1.00 41.93 155 CYS B CA 1
ATOM 4114 C C . CYS C 1 161 ? 70.579 52.067 12.812 1.00 41.64 155 CYS B C 1
ATOM 4115 O O . CYS C 1 161 ? 70.017 52.413 11.767 1.00 41.95 155 CYS B O 1
ATOM 4118 N N . PHE C 1 162 ? 71.486 51.088 12.858 1.00 40.55 156 PHE B N 1
ATOM 4119 C CA . PHE C 1 162 ? 71.956 50.399 11.659 1.00 39.89 156 PHE B CA 1
ATOM 4120 C C . PHE C 1 162 ? 70.819 49.693 10.930 1.00 39.46 156 PHE B C 1
ATOM 4121 O O . PHE C 1 162 ? 70.811 49.643 9.698 1.00 39.10 156 PHE B O 1
ATOM 4129 N N . ASN C 1 163 ? 69.866 49.171 11.711 1.00 38.70 157 ASN B N 1
ATOM 4130 C CA . ASN C 1 163 ? 68.697 48.467 11.205 1.00 38.29 157 ASN B CA 1
ATOM 4131 C C . ASN C 1 163 ? 67.785 49.376 10.355 1.00 38.17 157 ASN B C 1
ATOM 4132 O O . ASN C 1 163 ? 66.907 48.892 9.633 1.00 38.02 157 ASN B O 1
ATOM 4137 N N . CYS C 1 164 ? 68.008 50.686 10.438 1.00 37.65 158 CYS B N 1
ATOM 4138 C CA . CYS C 1 164 ? 67.208 51.648 9.685 1.00 37.64 158 CYS B CA 1
ATOM 4139 C C . CYS C 1 164 ? 67.911 52.217 8.466 1.00 36.87 158 CYS B C 1
ATOM 4140 O O . CYS C 1 164 ? 67.340 53.055 7.772 1.00 36.76 158 CYS B O 1
ATOM 4143 N N . LEU C 1 165 ? 69.137 51.769 8.197 1.00 36.34 159 LEU B N 1
ATOM 4144 C CA . LEU C 1 165 ? 69.934 52.371 7.128 1.00 35.96 159 LEU B CA 1
ATOM 4145 C C . LEU C 1 165 ? 69.308 52.077 5.763 1.00 35.62 159 LEU B C 1
ATOM 4146 O O . LEU C 1 165 ? 68.745 51.008 5.564 1.00 34.96 159 LEU B O 1
ATOM 4151 N N . PRO C 1 166 ? 69.378 53.027 4.833 1.00 35.39 160 PRO B N 1
ATOM 4152 C CA . PRO C 1 166 ? 68.893 52.776 3.472 1.00 35.60 160 PRO B CA 1
ATOM 4153 C C . PRO C 1 166 ? 69.797 51.750 2.799 1.00 36.25 160 PRO B C 1
ATOM 4154 O O . PRO C 1 166 ? 70.892 51.479 3.301 1.00 36.08 160 PRO B O 1
ATOM 4158 N N . ILE C 1 167 ? 69.346 51.184 1.681 1.00 37.32 161 ILE B N 1
ATOM 4159 C CA . ILE C 1 167 ? 69.987 49.992 1.140 1.00 37.56 161 ILE B CA 1
ATOM 4160 C C . ILE C 1 167 ? 70.588 50.181 -0.230 1.00 37.72 161 ILE B C 1
ATOM 4161 O O . ILE C 1 167 ? 71.532 49.481 -0.589 1.00 38.10 161 ILE B O 1
ATOM 4166 N N . ALA C 1 168 ? 70.075 51.144 -0.985 1.00 37.63 162 ALA B N 1
ATOM 4167 C CA . ALA C 1 168 ? 70.599 51.384 -2.317 1.00 37.65 162 ALA B CA 1
ATOM 4168 C C . ALA C 1 168 ? 70.339 52.807 -2.784 1.00 37.83 162 ALA B C 1
ATOM 4169 O O . ALA C 1 168 ? 69.513 53.519 -2.227 1.00 37.93 162 ALA B O 1
ATOM 4171 N N . ALA C 1 169 ? 71.055 53.214 -3.817 1.00 38.17 163 ALA B N 1
ATOM 4172 C CA . ALA C 1 169 ? 70.911 54.546 -4.359 1.00 38.99 163 ALA B CA 1
ATOM 4173 C C . ALA C 1 169 ? 71.043 54.484 -5.873 1.00 39.78 163 ALA B C 1
ATOM 4174 O O . ALA C 1 169 ? 71.819 53.687 -6.406 1.00 40.20 163 ALA B O 1
ATOM 4176 N N . ILE C 1 170 ? 70.243 55.292 -6.562 1.00 40.57 164 ILE B N 1
ATOM 4177 C CA . ILE C 1 170 ? 70.417 55.505 -7.996 1.00 41.32 164 ILE B CA 1
ATOM 4178 C C . ILE C 1 170 ? 70.777 56.973 -8.228 1.00 41.87 164 ILE B C 1
ATOM 4179 O O . ILE C 1 170 ? 70.060 57.878 -7.794 1.00 42.18 164 ILE B O 1
ATOM 4184 N N . VAL C 1 171 ? 71.904 57.198 -8.884 1.00 42.55 165 VAL B N 1
ATOM 4185 C CA . VAL C 1 171 ? 72.356 58.540 -9.187 1.00 43.34 165 VAL B CA 1
ATOM 4186 C C . VAL C 1 171 ? 71.911 58.909 -10.593 1.00 44.54 165 VAL B C 1
ATOM 4187 O O . VAL C 1 171 ? 72.377 58.311 -11.580 1.00 44.61 165 VAL B O 1
ATOM 4191 N N . ASP C 1 172 ? 71.007 59.891 -10.673 1.00 45.64 166 ASP B N 1
ATOM 4192 C CA . ASP C 1 172 ? 70.519 60.451 -11.942 1.00 46.81 166 ASP B CA 1
ATOM 4193 C C . ASP C 1 172 ? 70.095 59.379 -12.940 1.00 47.18 166 ASP B C 1
ATOM 4194 O O . ASP C 1 172 ? 70.400 59.456 -14.141 1.00 47.45 166 ASP B O 1
ATOM 4199 N N . GLU C 1 173 ? 69.412 58.365 -12.408 1.00 47.50 167 GLU B N 1
ATOM 4200 C CA . GLU C 1 173 ? 68.799 57.294 -13.199 1.00 47.55 167 GLU B CA 1
ATOM 4201 C C . GLU C 1 173 ? 69.783 56.446 -14.005 1.00 46.57 167 GLU B C 1
ATOM 4202 O O . GLU C 1 173 ? 69.372 55.692 -14.889 1.00 47.22 167 GLU B O 1
ATOM 4208 N N . LYS C 1 174 ? 71.072 56.550 -13.694 1.00 45.56 168 LYS B N 1
ATOM 4209 C CA . LYS C 1 174 ? 72.093 55.860 -14.480 1.00 44.55 168 LYS B CA 1
ATOM 4210 C C . LYS C 1 174 ? 73.068 54.991 -13.671 1.00 43.60 168 LYS B C 1
ATOM 4211 O O . LYS C 1 174 ? 73.592 53.997 -14.190 1.00 43.48 168 LYS B O 1
ATOM 4217 N N . ILE C 1 175 ? 73.319 55.366 -12.416 1.00 42.33 169 ILE B N 1
ATOM 4218 C CA . ILE C 1 175 ? 74.278 54.644 -11.576 1.00 40.86 169 ILE B CA 1
ATOM 4219 C C . ILE C 1 175 ? 73.597 54.011 -10.369 1.00 40.43 169 ILE B C 1
ATOM 4220 O O . ILE C 1 175 ? 73.173 54.709 -9.441 1.00 40.41 169 ILE B O 1
ATOM 4225 N N . PHE C 1 176 ? 73.493 52.689 -10.394 1.00 39.48 170 PHE B N 1
ATOM 4226 C CA . PHE C 1 176 ? 72.919 51.945 -9.281 1.00 38.87 170 PHE B CA 1
ATOM 4227 C C . PHE C 1 176 ? 74.033 51.638 -8.273 1.00 38.64 170 PHE B C 1
ATOM 4228 O O . PHE C 1 176 ? 75.083 51.092 -8.626 1.00 38.10 170 PHE B O 1
ATOM 4236 N N . CYS C 1 177 ? 73.801 52.019 -7.024 1.00 38.66 171 CYS B N 1
ATOM 4237 C CA . CYS C 1 177 ? 74.776 51.806 -5.953 1.00 39.26 171 CYS B CA 1
ATOM 4238 C C . CYS C 1 177 ? 74.160 51.001 -4.822 1.00 38.71 171 CYS B C 1
ATOM 4239 O O . CYS C 1 177 ? 73.037 51.277 -4.407 1.00 38.30 171 CYS B O 1
ATOM 4242 N N . CYS C 1 178 ? 74.900 50.001 -4.346 1.00 38.51 172 CYS B N 1
ATOM 4243 C CA . CYS C 1 178 ? 74.582 49.286 -3.105 1.00 38.58 172 CYS B CA 1
ATOM 4244 C C . CYS C 1 178 ? 75.860 48.638 -2.637 1.00 38.02 172 CYS B C 1
ATOM 4245 O O . CYS C 1 178 ? 76.852 48.657 -3.358 1.00 38.52 172 CYS B O 1
ATOM 4248 N N . HIS C 1 179 ? 75.846 48.048 -1.449 1.00 37.75 173 HIS B N 1
ATOM 4249 C CA . HIS C 1 179 ? 77.090 47.583 -0.834 1.00 37.18 173 HIS B CA 1
ATOM 4250 C C . HIS C 1 179 ? 77.719 46.387 -1.513 1.00 37.21 173 HIS B C 1
ATOM 4251 O O . HIS C 1 179 ? 78.884 46.441 -1.886 1.00 37.22 173 HIS B O 1
ATOM 4258 N N . GLY C 1 180 ? 76.959 45.303 -1.638 1.00 37.58 174 GLY B N 1
ATOM 4259 C CA . GLY C 1 180 ? 77.487 44.044 -2.129 1.00 38.17 174 GLY B CA 1
ATOM 4260 C C . GLY C 1 180 ? 77.329 43.902 -3.629 1.00 38.79 174 GLY B C 1
ATOM 4261 O O . GLY C 1 180 ? 78.311 43.868 -4.392 1.00 38.84 174 GLY B O 1
ATOM 4262 N N . GLY C 1 181 ? 76.085 43.805 -4.064 1.00 39.04 175 GLY B N 1
ATOM 4263 C CA . GLY C 1 181 ? 75.819 43.779 -5.486 1.00 40.01 175 GLY B CA 1
ATOM 4264 C C . GLY C 1 181 ? 74.407 43.357 -5.789 1.00 40.08 175 GLY B C 1
ATOM 4265 O O . GLY C 1 181 ? 73.469 43.749 -5.090 1.00 40.50 175 GLY B O 1
ATOM 4266 N N . LEU C 1 182 ? 74.261 42.539 -6.819 1.00 39.87 176 LEU B N 1
ATOM 4267 C CA . LEU C 1 182 ? 72.946 42.222 -7.330 1.00 39.76 176 LEU B CA 1
ATOM 4268 C C . LEU C 1 182 ? 72.366 41.028 -6.594 1.00 39.93 176 LEU B C 1
ATOM 4269 O O . LEU C 1 182 ? 73.019 40.440 -5.725 1.00 39.88 176 LEU B O 1
ATOM 4274 N N . SER C 1 183 ? 71.124 40.708 -6.931 1.00 39.85 177 SER B N 1
ATOM 4275 C CA . SER C 1 183 ? 70.403 39.601 -6.338 1.00 40.15 177 SER B CA 1
ATOM 4276 C C . SER C 1 183 ? 69.695 38.841 -7.447 1.00 40.64 177 SER B C 1
ATOM 4277 O O . SER C 1 183 ? 69.127 39.458 -8.349 1.00 40.61 177 SER B O 1
ATOM 4280 N N . PRO C 1 184 ? 69.705 37.513 -7.386 1.00 41.16 178 PRO B N 1
ATOM 4281 C CA . PRO C 1 184 ? 68.894 36.730 -8.321 1.00 41.64 178 PRO B CA 1
ATOM 4282 C C . PRO C 1 184 ? 67.423 37.115 -8.160 1.00 42.02 178 PRO B C 1
ATOM 4283 O O . PRO C 1 184 ? 66.653 36.941 -9.099 1.00 42.32 178 PRO B O 1
ATOM 4287 N N . ASP C 1 185 ? 67.065 37.667 -7.002 1.00 42.10 179 ASP B N 1
ATOM 4288 C CA . ASP C 1 185 ? 65.697 38.085 -6.725 1.00 42.43 179 ASP B CA 1
ATOM 4289 C C . ASP C 1 185 ? 65.421 39.540 -7.087 1.00 42.28 179 ASP B C 1
ATOM 4290 O O . ASP C 1 185 ? 64.329 40.052 -6.815 1.00 42.96 179 ASP B O 1
ATOM 4295 N N . LEU C 1 186 ? 66.393 40.225 -7.670 1.00 41.66 180 LEU B N 1
ATOM 4296 C CA . LEU C 1 186 ? 66.170 41.620 -8.014 1.00 41.46 180 LEU B CA 1
ATOM 4297 C C . LEU C 1 186 ? 65.639 41.762 -9.437 1.00 41.46 180 LEU B C 1
ATOM 4298 O O . LEU C 1 186 ? 66.394 41.741 -10.401 1.00 40.79 180 LEU B O 1
ATOM 4303 N N . GLN C 1 187 ? 64.324 41.901 -9.556 1.00 42.04 181 GLN B N 1
ATOM 4304 C CA . GLN C 1 187 ? 63.694 42.058 -10.865 1.00 42.63 181 GLN B CA 1
ATOM 4305 C C . GLN C 1 187 ? 63.176 43.477 -11.043 1.00 42.91 181 GLN B C 1
ATOM 4306 O O . GLN C 1 187 ? 63.264 44.043 -12.138 1.00 43.11 181 GLN B O 1
ATOM 4312 N N . SER C 1 188 ? 62.659 44.052 -9.960 1.00 42.93 182 SER B N 1
ATOM 4313 C CA . SER C 1 188 ? 62.075 45.379 -10.000 1.00 43.12 182 SER B CA 1
ATOM 4314 C C . SER C 1 188 ? 62.604 46.244 -8.865 1.00 43.45 182 SER B C 1
ATOM 4315 O O . SER C 1 188 ? 62.650 45.793 -7.722 1.00 43.69 182 SER B O 1
ATOM 4318 N N . MET C 1 189 ? 62.975 47.489 -9.176 1.00 43.46 183 MET B N 1
ATOM 4319 C CA . MET C 1 189 ? 63.461 48.431 -8.167 1.00 43.35 183 MET B CA 1
ATOM 4320 C C . MET C 1 189 ? 62.457 48.607 -7.048 1.00 43.64 183 MET B C 1
ATOM 4321 O O . MET C 1 189 ? 62.827 48.946 -5.920 1.00 44.23 183 MET B O 1
ATOM 4326 N N . GLU C 1 190 ? 61.185 48.376 -7.369 1.00 43.60 184 GLU B N 1
ATOM 4327 C CA . GLU C 1 190 ? 60.093 48.473 -6.405 1.00 43.52 184 GLU B CA 1
ATOM 4328 C C . GLU C 1 190 ? 60.242 47.460 -5.270 1.00 43.12 184 GLU B C 1
ATOM 4329 O O . GLU C 1 190 ? 59.776 47.706 -4.156 1.00 43.35 184 GLU B O 1
ATOM 4335 N N . GLN C 1 191 ? 60.895 46.329 -5.546 1.00 42.37 185 GLN B N 1
ATOM 4336 C CA . GLN C 1 191 ? 61.171 45.334 -4.505 1.00 41.64 185 GLN B CA 1
ATOM 4337 C C . GLN C 1 191 ? 62.050 45.920 -3.378 1.00 41.64 185 GLN B C 1
ATOM 4338 O O . GLN C 1 191 ? 61.856 45.596 -2.206 1.00 41.41 185 GLN B O 1
ATOM 4344 N N . ILE C 1 192 ? 63.010 46.777 -3.729 1.00 41.44 186 ILE B N 1
ATOM 4345 C CA . ILE C 1 192 ? 63.809 47.439 -2.703 1.00 41.67 186 ILE B CA 1
ATOM 4346 C C . ILE C 1 192 ? 62.956 48.426 -1.911 1.00 42.51 186 ILE B C 1
ATOM 4347 O O . ILE C 1 192 ? 62.976 48.398 -0.683 1.00 42.90 186 ILE B O 1
ATOM 4352 N N . ARG C 1 193 ? 62.181 49.255 -2.609 1.00 43.17 187 ARG B N 1
ATOM 4353 C CA . ARG C 1 193 ? 61.269 50.200 -1.967 1.00 44.24 187 ARG B CA 1
ATOM 4354 C C . ARG C 1 193 ? 60.327 49.553 -0.961 1.00 45.15 187 ARG B C 1
ATOM 4355 O O . ARG C 1 193 ? 59.979 50.179 0.050 1.00 45.61 187 ARG B O 1
ATOM 4363 N N . ARG C 1 194 ? 59.914 48.312 -1.230 1.00 45.83 188 ARG B N 1
ATOM 4364 C CA . ARG C 1 194 ? 58.972 47.602 -0.354 1.00 46.94 188 ARG B CA 1
ATOM 4365 C C . ARG C 1 194 ? 59.563 47.049 0.947 1.00 47.05 188 ARG B C 1
ATOM 4366 O O . ARG C 1 194 ? 58.809 46.670 1.837 1.00 47.03 188 ARG B O 1
ATOM 4374 N N . ILE C 1 195 ? 60.891 46.975 1.063 1.00 47.28 189 ILE B N 1
ATOM 4375 C CA . ILE C 1 195 ? 61.491 46.446 2.288 1.00 47.54 189 ILE B CA 1
ATOM 4376 C C . ILE C 1 195 ? 61.224 47.418 3.439 1.00 47.68 189 ILE B C 1
ATOM 4377 O O . ILE C 1 195 ? 61.458 48.614 3.304 1.00 47.45 189 ILE B O 1
ATOM 4382 N N . MET C 1 196 ? 60.722 46.898 4.557 1.00 48.23 190 MET B N 1
ATOM 4383 C CA . MET C 1 196 ? 60.343 47.735 5.703 1.00 48.90 190 MET B CA 1
ATOM 4384 C C . MET C 1 196 ? 61.432 47.782 6.775 1.00 47.91 190 MET B C 1
ATOM 4385 O O . MET C 1 196 ? 62.147 46.804 6.995 1.00 48.14 190 MET B O 1
ATOM 4390 N N . ARG C 1 197 ? 61.556 48.933 7.425 1.00 46.66 191 ARG B N 1
ATOM 4391 C CA . ARG C 1 197 ? 62.560 49.142 8.460 1.00 45.42 191 ARG B CA 1
ATOM 4392 C C . ARG C 1 197 ? 61.882 49.516 9.778 1.00 45.04 191 ARG B C 1
ATOM 4393 O O . ARG C 1 197 ? 60.786 50.073 9.746 1.00 45.39 191 ARG B O 1
ATOM 4401 N N . PRO C 1 198 ? 62.489 49.216 10.932 1.00 44.50 192 PRO B N 1
ATOM 4402 C CA . PRO C 1 198 ? 63.782 48.515 11.043 1.00 44.07 192 PRO B CA 1
ATOM 4403 C C . PRO C 1 198 ? 63.707 47.062 10.601 1.00 43.56 192 PRO B C 1
ATOM 4404 O O . PRO C 1 198 ? 62.651 46.442 10.619 1.00 43.51 192 PRO B O 1
ATOM 4408 N N . THR C 1 199 ? 64.851 46.526 10.224 1.00 43.41 193 THR B N 1
ATOM 4409 C CA . THR C 1 199 ? 64.966 45.124 9.861 1.00 42.88 193 THR B CA 1
ATOM 4410 C C . THR C 1 199 ? 66.384 44.649 10.090 1.00 42.75 193 THR B C 1
ATOM 4411 O O . THR C 1 199 ? 67.346 45.411 9.895 1.00 42.08 193 THR B O 1
ATOM 4415 N N . ASP C 1 200 ? 66.511 43.397 10.518 1.00 43.01 194 ASP B N 1
ATOM 4416 C CA . ASP C 1 200 ? 67.813 42.736 10.465 1.00 43.68 194 ASP B CA 1
ATOM 4417 C C . ASP C 1 200 ? 68.092 42.291 9.029 1.00 42.63 194 ASP B C 1
ATOM 4418 O O . ASP C 1 200 ? 67.203 42.311 8.170 1.00 42.29 194 ASP B O 1
ATOM 4423 N N . VAL C 1 201 ? 69.336 41.923 8.765 1.00 41.95 195 VAL B N 1
ATOM 4424 C CA . VAL C 1 201 ? 69.696 41.339 7.490 1.00 41.31 195 VAL B CA 1
ATOM 4425 C C . VAL C 1 201 ? 69.368 39.852 7.571 1.00 41.48 195 VAL B C 1
ATOM 4426 O O . VAL C 1 201 ? 69.903 39.163 8.423 1.00 41.60 195 VAL B O 1
ATOM 4430 N N . PRO C 1 202 ? 68.485 39.362 6.700 1.00 41.96 196 PRO B N 1
ATOM 4431 C CA . PRO C 1 202 ? 68.131 37.932 6.676 1.00 42.31 196 PRO B CA 1
ATOM 4432 C C . PRO C 1 202 ? 69.277 37.054 6.127 1.00 43.14 196 PRO B C 1
ATOM 4433 O O . PRO C 1 202 ? 70.224 37.588 5.534 1.00 42.91 196 PRO B O 1
ATOM 4437 N N . ASP C 1 203 ? 69.178 35.736 6.328 1.00 44.01 197 ASP B N 1
ATOM 4438 C CA . ASP C 1 203 ? 70.222 34.775 5.943 1.00 44.83 197 ASP B CA 1
ATOM 4439 C C . ASP C 1 203 ? 70.275 34.497 4.451 1.00 44.36 197 ASP B C 1
ATOM 4440 O O . ASP C 1 203 ? 71.296 34.045 3.925 1.00 43.88 197 ASP B O 1
ATOM 4445 N N . GLN C 1 204 ? 69.146 34.734 3.794 1.00 44.36 198 GLN B N 1
ATOM 4446 C CA . GLN C 1 204 ? 68.992 34.516 2.367 1.00 44.61 198 GLN B CA 1
ATOM 4447 C C . GLN C 1 204 ? 68.007 35.549 1.829 1.00 43.70 198 GLN B C 1
ATOM 4448 O O . GLN C 1 204 ? 67.250 36.145 2.594 1.00 43.91 198 GLN B O 1
ATOM 4454 N N . GLY C 1 205 ? 68.023 35.770 0.522 1.00 42.81 199 GLY B N 1
ATOM 4455 C CA . GLY C 1 205 ? 67.044 36.633 -0.104 1.00 41.52 199 GLY B CA 1
ATOM 4456 C C . GLY C 1 205 ? 67.598 37.987 -0.491 1.00 41.03 199 GLY B C 1
ATOM 4457 O O . GLY C 1 205 ? 68.793 38.270 -0.324 1.00 40.90 199 GLY B O 1
ATOM 4458 N N . LEU C 1 206 ? 66.706 38.834 -0.991 1.00 40.31 200 LEU B N 1
ATOM 4459 C CA . LEU C 1 206 ? 67.070 40.077 -1.669 1.00 39.59 200 LEU B CA 1
ATOM 4460 C C . LEU C 1 206 ? 67.985 40.988 -0.833 1.00 39.27 200 LEU B C 1
ATOM 4461 O O . LEU C 1 206 ? 69.044 41.417 -1.309 1.00 39.44 200 LEU B O 1
ATOM 4466 N N . LEU C 1 207 ? 67.580 41.265 0.405 1.00 38.33 201 LEU B N 1
ATOM 4467 C CA . LEU C 1 207 ? 68.326 42.154 1.279 1.00 37.97 201 LEU B CA 1
ATOM 4468 C C . LEU C 1 207 ? 69.694 41.570 1.645 1.00 37.66 201 LEU B C 1
ATOM 4469 O O . LEU C 1 207 ? 70.693 42.291 1.699 1.00 38.13 201 LEU B O 1
ATOM 4474 N N . CYS C 1 208 ? 69.737 40.267 1.881 1.00 36.86 202 CYS B N 1
ATOM 4475 C CA . CYS C 1 208 ? 70.994 39.567 2.054 1.00 36.62 202 CYS B CA 1
ATOM 4476 C C . CYS C 1 208 ? 71.924 39.745 0.832 1.00 36.73 202 CYS B C 1
ATOM 4477 O O . CYS C 1 208 ? 73.075 40.176 0.972 1.00 36.53 202 CYS B O 1
ATOM 4480 N N . ASP C 1 209 ? 71.420 39.427 -0.357 1.00 36.51 203 ASP B N 1
ATOM 4481 C CA . ASP C 1 209 ? 72.216 39.517 -1.577 1.00 36.72 203 ASP B CA 1
ATOM 4482 C C . ASP C 1 209 ? 72.774 40.918 -1.835 1.00 36.54 203 ASP B C 1
ATOM 4483 O O . ASP C 1 209 ? 73.935 41.064 -2.246 1.00 36.54 203 ASP B O 1
ATOM 4488 N N . LEU C 1 210 ? 71.948 41.938 -1.591 1.00 35.86 204 LEU B N 1
ATOM 4489 C CA . LEU C 1 210 ? 72.344 43.326 -1.819 1.00 35.08 204 LEU B CA 1
ATOM 4490 C C . LEU C 1 210 ? 73.562 43.714 -0.972 1.00 34.92 204 LEU B C 1
ATOM 4491 O O . LEU C 1 210 ? 74.361 44.563 -1.380 1.00 35.26 204 LEU B O 1
ATOM 4496 N N . LEU C 1 211 ? 73.705 43.094 0.197 1.00 34.62 205 LEU B N 1
ATOM 4497 C CA . LEU C 1 211 ? 74.805 43.421 1.091 1.00 34.82 205 LEU B CA 1
ATOM 4498 C C . LEU C 1 211 ? 75.964 42.432 1.018 1.00 34.55 205 LEU B C 1
ATOM 4499 O O . LEU C 1 211 ? 77.027 42.692 1.597 1.00 34.81 205 LEU B O 1
ATOM 4504 N N . TRP C 1 212 ? 75.778 41.310 0.317 1.00 34.03 206 TRP B N 1
ATOM 4505 C CA . TRP C 1 212 ? 76.725 40.206 0.439 1.00 33.56 206 TRP B CA 1
ATOM 4506 C C . TRP C 1 212 ? 77.297 39.651 -0.851 1.00 33.93 206 TRP B C 1
ATOM 4507 O O . TRP C 1 212 ? 78.365 39.021 -0.820 1.00 33.88 206 TRP B O 1
ATOM 4518 N N . SER C 1 213 ? 76.606 39.858 -1.974 1.00 33.93 207 SER B N 1
ATOM 4519 C CA . SER C 1 213 ? 77.013 39.225 -3.231 1.00 34.22 207 SER B CA 1
ATOM 4520 C C . SER C 1 213 ? 78.318 39.780 -3.821 1.00 34.30 207 SER B C 1
ATOM 4521 O O . SER C 1 213 ? 78.729 40.875 -3.470 1.00 34.20 207 SER B O 1
ATOM 4524 N N . ASP C 1 214 ? 78.958 39.000 -4.697 1.00 34.85 208 ASP B N 1
ATOM 4525 C CA . ASP C 1 214 ? 80.200 39.391 -5.367 1.00 35.68 208 ASP B CA 1
ATOM 4526 C C . ASP C 1 214 ? 80.182 39.073 -6.860 1.00 36.01 208 ASP B C 1
ATOM 4527 O O . ASP C 1 214 ? 79.681 38.015 -7.262 1.00 35.77 208 ASP B O 1
ATOM 4532 N N . PRO C 1 215 ? 80.781 39.956 -7.668 1.00 36.31 209 PRO B N 1
ATOM 4533 C CA . PRO C 1 215 ? 81.018 39.663 -9.082 1.00 36.91 209 PRO B CA 1
ATOM 4534 C C . PRO C 1 215 ? 82.102 38.590 -9.182 1.00 37.87 209 PRO B C 1
ATOM 4535 O O . PRO C 1 215 ? 83.024 38.575 -8.362 1.00 37.56 209 PRO B O 1
ATOM 4539 N N . ASP C 1 216 ? 81.987 37.686 -10.149 1.00 39.14 210 ASP B N 1
ATOM 4540 C CA . ASP C 1 216 ? 83.034 36.705 -10.377 1.00 40.60 210 ASP B CA 1
ATOM 4541 C C . ASP C 1 216 ? 83.132 36.410 -11.864 1.00 41.88 210 ASP B C 1
ATOM 4542 O O . ASP C 1 216 ? 82.203 35.875 -12.473 1.00 42.41 210 ASP B O 1
ATOM 4547 N N . LYS C 1 217 ? 84.280 36.742 -12.440 1.00 43.33 211 LYS B N 1
ATOM 4548 C CA . LYS C 1 217 ? 84.466 36.663 -13.889 1.00 44.54 211 LYS B CA 1
ATOM 4549 C C . LYS C 1 217 ? 84.431 35.231 -14.451 1.00 44.63 211 LYS B C 1
ATOM 4550 O O . LYS C 1 217 ? 84.253 35.050 -15.654 1.00 44.75 211 LYS B O 1
ATOM 4556 N N . ASP C 1 218 ? 84.555 34.232 -13.573 1.00 44.80 212 ASP B N 1
ATOM 4557 C CA . ASP C 1 218 ? 84.544 32.816 -13.971 1.00 45.05 212 ASP B CA 1
ATOM 4558 C C . ASP C 1 218 ? 83.191 32.132 -13.770 1.00 44.63 212 ASP B C 1
ATOM 4559 O O . ASP C 1 218 ? 83.018 30.967 -14.112 1.00 44.77 212 ASP B O 1
ATOM 4564 N N . VAL C 1 219 ? 82.239 32.859 -13.202 1.00 43.88 213 VAL B N 1
ATOM 4565 C CA . VAL C 1 219 ? 80.913 32.329 -12.982 1.00 43.03 213 VAL B CA 1
ATOM 4566 C C . VAL C 1 219 ? 80.031 32.645 -14.196 1.00 42.49 213 VAL B C 1
ATOM 4567 O O . VAL C 1 219 ? 80.057 33.758 -14.722 1.00 41.94 213 VAL B O 1
ATOM 4571 N N . LEU C 1 220 ? 79.303 31.637 -14.671 1.00 42.37 214 LEU B N 1
ATOM 4572 C CA . LEU C 1 220 ? 78.249 31.851 -15.662 1.00 42.33 214 LEU B CA 1
ATOM 4573 C C . LEU C 1 220 ? 76.903 31.945 -14.934 1.00 42.18 214 LEU B C 1
ATOM 4574 O O . LEU C 1 220 ? 76.441 30.970 -14.330 1.00 41.90 214 LEU B O 1
ATOM 4579 N N . GLY C 1 221 ? 76.292 33.125 -14.986 1.00 41.78 215 GLY B N 1
ATOM 4580 C CA . GLY C 1 221 ? 75.031 33.337 -14.315 1.00 41.88 215 GLY B CA 1
ATOM 4581 C C . GLY C 1 221 ? 75.248 33.528 -12.830 1.00 42.09 215 GLY B C 1
ATOM 4582 O O . GLY C 1 221 ? 76.084 34.341 -12.420 1.00 42.04 215 GLY B O 1
ATOM 4583 N N . TRP C 1 222 ? 74.491 32.779 -12.031 1.00 41.58 216 TRP B N 1
ATOM 4584 C CA . TRP C 1 222 ? 74.581 32.872 -10.585 1.00 41.74 216 TRP B CA 1
ATOM 4585 C C . TRP C 1 222 ? 75.289 31.652 -10.003 1.00 41.92 216 TRP B C 1
ATOM 4586 O O . TRP C 1 222 ? 74.986 30.502 -10.357 1.00 42.09 216 TRP B O 1
ATOM 4597 N N . GLY C 1 223 ? 76.232 31.910 -9.107 1.00 42.10 217 GLY B N 1
ATOM 4598 C CA . GLY C 1 223 ? 77.049 30.853 -8.558 1.00 42.81 217 GLY B CA 1
ATOM 4599 C C . GLY C 1 223 ? 77.241 30.897 -7.067 1.00 43.56 217 GLY B C 1
ATOM 4600 O O . GLY C 1 223 ? 76.712 31.759 -6.364 1.00 43.07 217 GLY B O 1
ATOM 4601 N N . GLU C 1 224 ? 78.025 29.930 -6.600 1.00 45.10 218 GLU B N 1
ATOM 4602 C CA . GLU C 1 224 ? 78.350 29.744 -5.187 1.00 46.30 218 GLU B CA 1
ATOM 4603 C C . GLU C 1 224 ? 79.278 30.861 -4.709 1.00 45.24 218 GLU B C 1
ATOM 4604 O O . GLU C 1 224 ? 80.176 31.287 -5.449 1.00 45.87 218 GLU B O 1
ATOM 4610 N N . ASN C 1 225 ? 79.047 31.358 -3.498 1.00 43.67 219 ASN B N 1
ATOM 4611 C CA . ASN C 1 225 ? 79.932 32.361 -2.913 1.00 42.19 219 ASN B CA 1
ATOM 4612 C C . ASN C 1 225 ? 80.785 31.749 -1.812 1.00 41.88 219 ASN B C 1
ATOM 4613 O O . ASN C 1 225 ? 80.267 31.203 -0.838 1.00 41.52 219 ASN B O 1
ATOM 4618 N N . ASP C 1 226 ? 82.098 31.846 -1.966 1.00 41.60 220 ASP B N 1
ATOM 4619 C CA . ASP C 1 226 ? 83.026 31.310 -0.975 1.00 41.73 220 ASP B CA 1
ATOM 4620 C C . ASP C 1 226 ? 82.772 31.827 0.446 1.00 41.17 220 ASP B C 1
ATOM 4621 O O . ASP C 1 226 ? 83.132 31.164 1.410 1.00 41.17 220 ASP B O 1
ATOM 4626 N N . ARG C 1 227 ? 82.150 33.000 0.568 1.00 40.24 221 ARG B N 1
ATOM 4627 C CA . ARG C 1 227 ? 81.809 33.562 1.871 1.00 39.48 221 ARG B CA 1
ATOM 4628 C C . ARG C 1 227 ? 80.878 32.635 2.662 1.00 39.15 221 ARG B C 1
ATOM 4629 O O . ARG C 1 227 ? 80.790 32.749 3.883 1.00 38.73 221 ARG B O 1
ATOM 4637 N N . GLY C 1 228 ? 80.170 31.745 1.961 1.00 38.55 222 GLY B N 1
ATOM 4638 C CA . GLY C 1 228 ? 79.131 30.922 2.568 1.00 38.12 222 GLY B CA 1
ATOM 4639 C C . GLY C 1 228 ? 77.823 31.652 2.858 1.00 38.23 222 GLY B C 1
ATOM 4640 O O . GLY C 1 228 ? 76.981 31.165 3.615 1.00 38.98 222 GLY B O 1
ATOM 4641 N N . VAL C 1 229 ? 77.655 32.833 2.277 1.00 37.48 223 VAL B N 1
ATOM 4642 C CA . VAL C 1 229 ? 76.397 33.571 2.344 1.00 36.55 223 VAL B CA 1
ATOM 4643 C C . VAL C 1 229 ? 76.176 34.097 0.934 1.00 36.39 223 VAL B C 1
ATOM 4644 O O . VAL C 1 229 ? 77.147 34.457 0.250 1.00 36.36 223 VAL B O 1
ATOM 4648 N N . SER C 1 230 ? 74.922 34.133 0.485 1.00 35.39 224 SER B N 1
ATOM 4649 C CA . SER C 1 230 ? 74.604 34.723 -0.816 1.00 34.86 224 SER B CA 1
ATOM 4650 C C . SER C 1 230 ? 75.299 34.014 -2.008 1.00 34.81 224 SER B C 1
ATOM 4651 O O . SER C 1 230 ? 75.596 32.814 -1.952 1.00 34.59 224 SER B O 1
ATOM 4654 N N . PHE C 1 231 ? 75.583 34.776 -3.061 1.00 34.86 225 PHE B N 1
ATOM 4655 C CA . PHE C 1 231 ? 75.937 34.228 -4.358 1.00 35.12 225 PHE B CA 1
ATOM 4656 C C . PHE C 1 231 ? 77.025 35.043 -5.030 1.00 35.08 225 PHE B C 1
ATOM 4657 O O . PHE C 1 231 ? 77.334 36.155 -4.585 1.00 35.14 225 PHE B O 1
ATOM 4665 N N . THR C 1 232 ? 77.610 34.483 -6.090 1.00 34.42 226 THR B N 1
ATOM 4666 C CA . THR C 1 232 ? 78.378 35.274 -7.036 1.00 34.41 226 THR B CA 1
ATOM 4667 C C . THR C 1 232 ? 77.576 35.464 -8.315 1.00 34.43 226 THR B C 1
ATOM 4668 O O . THR C 1 232 ? 76.643 34.692 -8.599 1.00 34.22 226 THR B O 1
ATOM 4672 N N . PHE C 1 233 ? 77.944 36.482 -9.093 1.00 33.93 227 PHE B N 1
ATOM 4673 C CA . PHE C 1 233 ? 77.285 36.727 -10.374 1.00 33.94 227 PHE B CA 1
ATOM 4674 C C . PHE C 1 233 ? 78.316 37.042 -11.468 1.00 34.68 227 PHE B C 1
ATOM 4675 O O . PHE C 1 233 ? 79.320 37.712 -11.205 1.00 34.78 227 PHE B O 1
ATOM 4683 N N . GLY C 1 234 ? 78.075 36.534 -12.680 1.00 35.24 228 GLY B N 1
ATOM 4684 C CA . GLY C 1 234 ? 78.979 36.725 -13.803 1.00 35.71 228 GLY B CA 1
ATOM 4685 C C . GLY C 1 234 ? 78.764 38.051 -14.518 1.00 36.45 228 GLY B C 1
ATOM 4686 O O . GLY C 1 234 ? 77.842 38.793 -14.184 1.00 36.33 228 GLY B O 1
ATOM 4687 N N . ALA C 1 235 ? 79.614 38.338 -15.505 1.00 37.04 229 ALA B N 1
ATOM 4688 C CA . ALA C 1 235 ? 79.591 39.608 -16.243 1.00 37.81 229 ALA B CA 1
ATOM 4689 C C . ALA C 1 235 ? 78.278 39.860 -16.991 1.00 38.44 229 ALA B C 1
ATOM 4690 O O . ALA C 1 235 ? 77.755 40.989 -17.012 1.00 38.54 229 ALA B O 1
ATOM 4692 N N . GLU C 1 236 ? 77.752 38.808 -17.603 1.00 38.94 230 GLU B N 1
ATOM 4693 C CA . GLU C 1 236 ? 76.547 38.923 -18.414 1.00 40.11 230 GLU B CA 1
ATOM 4694 C C . GLU C 1 236 ? 75.336 39.308 -17.570 1.00 39.69 230 GLU B C 1
ATOM 4695 O O . GLU C 1 236 ? 74.446 40.006 -18.039 1.00 40.43 230 GLU B O 1
ATOM 4701 N N . VAL C 1 237 ? 75.314 38.859 -16.322 1.00 39.29 231 VAL B N 1
ATOM 4702 C CA . VAL C 1 237 ? 74.260 39.220 -15.387 1.00 38.98 231 VAL B CA 1
ATOM 4703 C C . VAL C 1 237 ? 74.222 40.734 -15.200 1.00 39.01 231 VAL B C 1
ATOM 4704 O O . VAL C 1 237 ? 73.148 41.353 -15.264 1.00 39.21 231 VAL B O 1
ATOM 4708 N N . VAL C 1 238 ? 75.399 41.324 -14.992 1.00 38.84 232 VAL B N 1
ATOM 4709 C CA . VAL C 1 238 ? 75.537 42.773 -14.902 1.00 38.60 232 VAL B CA 1
ATOM 4710 C C . VAL C 1 238 ? 74.997 43.423 -16.180 1.00 38.85 232 VAL B C 1
ATOM 4711 O O . VAL C 1 238 ? 74.174 44.346 -16.115 1.00 39.06 232 VAL B O 1
ATOM 4715 N N . ALA C 1 239 ? 75.432 42.910 -17.331 1.00 38.86 233 ALA B N 1
ATOM 4716 C CA . ALA C 1 239 ? 75.012 43.435 -18.637 1.00 39.24 233 ALA B CA 1
ATOM 4717 C C . ALA C 1 239 ? 73.497 43.429 -18.842 1.00 39.43 233 ALA B C 1
ATOM 4718 O O . ALA C 1 239 ? 72.935 44.436 -19.265 1.00 39.33 233 ALA B O 1
ATOM 4720 N N . LYS C 1 240 ? 72.843 42.310 -18.523 1.00 40.08 234 LYS B N 1
ATOM 4721 C CA . LYS C 1 240 ? 71.387 42.200 -18.656 1.00 40.88 234 LYS B CA 1
ATOM 4722 C C . LYS C 1 240 ? 70.687 43.192 -17.750 1.00 40.65 234 LYS B C 1
ATOM 4723 O O . LYS C 1 240 ? 69.675 43.782 -18.136 1.00 40.98 234 LYS B O 1
ATOM 4729 N N . PHE C 1 241 ? 71.218 43.351 -16.539 1.00 40.36 235 PHE B N 1
ATOM 4730 C CA . PHE C 1 241 ? 70.596 44.196 -15.524 1.00 40.03 235 PHE B CA 1
ATOM 4731 C C . PHE C 1 241 ? 70.582 45.667 -15.972 1.00 40.01 235 PHE B C 1
ATOM 4732 O O . PHE C 1 241 ? 69.549 46.337 -15.905 1.00 39.79 235 PHE B O 1
ATOM 4740 N N . LEU C 1 242 ? 71.734 46.148 -16.440 1.00 40.38 236 LEU B N 1
ATOM 4741 C CA . LEU C 1 242 ? 71.871 47.514 -16.943 1.00 40.56 236 LEU B CA 1
ATOM 4742 C C . LEU C 1 242 ? 70.974 47.741 -18.152 1.00 40.69 236 LEU B C 1
ATOM 4743 O O . LEU C 1 242 ? 70.248 48.730 -18.205 1.00 40.72 236 LEU B O 1
ATOM 4748 N N . HIS C 1 243 ? 71.018 46.814 -19.106 1.00 40.94 237 HIS B N 1
ATOM 4749 C CA . HIS C 1 243 ? 70.144 46.859 -20.272 1.00 41.77 237 HIS B CA 1
ATOM 4750 C C . HIS C 1 243 ? 68.674 46.994 -19.859 1.00 41.91 237 HIS B C 1
ATOM 4751 O O . HIS C 1 243 ? 67.981 47.913 -20.310 1.00 42.24 237 HIS B O 1
ATOM 4758 N N . LYS C 1 244 ? 68.221 46.095 -18.981 1.00 41.69 238 LYS B N 1
ATOM 4759 C CA . LYS C 1 244 ? 66.825 46.042 -18.554 1.00 41.15 238 LYS B CA 1
ATOM 4760 C C . LYS C 1 244 ? 66.347 47.357 -17.931 1.00 41.33 238 LYS B C 1
ATOM 4761 O O . LYS C 1 244 ? 65.314 47.889 -18.323 1.00 41.60 238 LYS B O 1
ATOM 4767 N N . HIS C 1 245 ? 67.115 47.878 -16.979 1.00 41.28 239 HIS B N 1
ATOM 4768 C CA . HIS C 1 245 ? 66.695 49.023 -16.174 1.00 41.16 239 HIS B CA 1
ATOM 4769 C C . HIS C 1 245 ? 67.245 50.336 -16.698 1.00 41.50 239 HIS B C 1
ATOM 4770 O O . HIS C 1 245 ? 67.148 51.369 -16.034 1.00 41.31 239 HIS B O 1
ATOM 4777 N N . ASP C 1 246 ? 67.817 50.279 -17.900 1.00 41.66 240 ASP B N 1
ATOM 4778 C CA . ASP C 1 246 ? 68.313 51.452 -18.593 1.00 42.13 240 ASP B CA 1
ATOM 4779 C C . ASP C 1 246 ? 69.371 52.197 -17.771 1.00 41.65 240 ASP B C 1
ATOM 4780 O O . ASP C 1 246 ? 69.356 53.427 -17.661 1.00 41.58 240 ASP B O 1
ATOM 4785 N N . LEU C 1 247 ? 70.298 51.437 -17.202 1.00 41.11 241 LEU B N 1
ATOM 4786 C CA . LEU C 1 247 ? 71.363 52.020 -16.389 1.00 40.62 241 LEU B CA 1
ATOM 4787 C C . LEU C 1 247 ? 72.698 51.969 -17.135 1.00 40.21 241 LEU B C 1
ATOM 4788 O O . LEU C 1 247 ? 72.822 51.228 -18.103 1.00 39.75 241 LEU B O 1
ATOM 4793 N N . ASP C 1 248 ? 73.687 52.747 -16.688 1.00 40.35 242 ASP B N 1
ATOM 4794 C CA . ASP C 1 248 ? 75.039 52.698 -17.275 1.00 40.84 242 ASP B CA 1
ATOM 4795 C C . ASP C 1 248 ? 76.077 51.943 -16.443 1.00 40.62 242 ASP B C 1
ATOM 4796 O O . ASP C 1 248 ? 77.020 51.366 -16.993 1.00 40.03 242 ASP B O 1
ATOM 4801 N N . LEU C 1 249 ? 75.912 51.977 -15.119 1.00 40.25 243 LEU B N 1
ATOM 4802 C CA . LEU C 1 249 ? 76.935 51.480 -14.213 1.00 39.20 243 LEU B CA 1
ATOM 4803 C C . LEU C 1 249 ? 76.372 50.966 -12.893 1.00 38.86 243 LEU B C 1
ATOM 4804 O O . LEU C 1 249 ? 75.424 51.539 -12.331 1.00 38.67 243 LEU B O 1
ATOM 4809 N N . ILE C 1 250 ? 76.959 49.867 -12.417 1.00 38.32 244 ILE B N 1
ATOM 4810 C CA . ILE C 1 250 ? 76.815 49.455 -11.026 1.00 37.51 244 ILE B CA 1
ATOM 4811 C C . ILE C 1 250 ? 78.052 49.889 -10.240 1.00 37.72 244 ILE B C 1
ATOM 4812 O O . ILE C 1 250 ? 79.199 49.680 -10.659 1.00 37.18 244 ILE B O 1
ATOM 4817 N N . CYS C 1 251 ? 77.801 50.521 -9.104 1.00 37.66 245 CYS B N 1
ATOM 4818 C CA . CYS C 1 251 ? 78.862 50.901 -8.210 1.00 38.20 245 CYS B CA 1
ATOM 4819 C C . CYS C 1 251 ? 78.646 50.194 -6.863 1.00 37.33 245 CYS B C 1
ATOM 4820 O O . CYS C 1 251 ? 77.559 50.288 -6.262 1.00 37.28 245 CYS B O 1
ATOM 4823 N N . ARG C 1 252 ? 79.663 49.453 -6.415 1.00 36.03 246 ARG B N 1
ATOM 4824 C CA . ARG C 1 252 ? 79.552 48.676 -5.171 1.00 35.05 246 ARG B CA 1
ATOM 4825 C C . ARG C 1 252 ? 80.891 48.644 -4.405 1.00 34.52 246 ARG B C 1
ATOM 4826 O O . ARG C 1 252 ? 81.894 49.177 -4.887 1.00 34.42 246 ARG B O 1
ATOM 4834 N N . ALA C 1 253 ? 80.905 48.045 -3.219 1.00 33.27 247 ALA B N 1
ATOM 4835 C CA . ALA C 1 253 ? 82.116 48.041 -2.402 1.00 33.15 247 ALA B CA 1
ATOM 4836 C C . ALA C 1 253 ? 82.504 46.615 -1.974 1.00 32.72 247 ALA B C 1
ATOM 4837 O O . ALA C 1 253 ? 82.743 45.760 -2.835 1.00 32.76 247 ALA B O 1
ATOM 4839 N N . HIS C 1 254 ? 82.591 46.364 -0.667 1.00 32.47 248 HIS B N 1
ATOM 4840 C CA . HIS C 1 254 ? 82.455 45.004 -0.118 1.00 32.17 248 HIS B CA 1
ATOM 4841 C C . HIS C 1 254 ? 83.710 44.122 -0.223 1.00 32.79 248 HIS B C 1
ATOM 4842 O O . HIS C 1 254 ? 83.897 43.227 0.605 1.00 32.54 248 HIS B O 1
ATOM 4849 N N . GLN C 1 255 ? 84.560 44.382 -1.223 1.00 33.32 249 GLN B N 1
ATOM 4850 C CA . GLN C 1 255 ? 85.795 43.630 -1.426 1.00 34.45 249 GLN B CA 1
ATOM 4851 C C . GLN C 1 255 ? 87.037 44.519 -1.524 1.00 35.08 249 GLN B C 1
ATOM 4852 O O . GLN C 1 255 ? 87.113 45.391 -2.385 1.00 35.50 249 GLN B O 1
ATOM 4858 N N . VAL C 1 256 ? 88.022 44.279 -0.665 1.00 35.52 250 VAL B N 1
ATOM 4859 C CA . VAL C 1 256 ? 89.291 44.979 -0.778 1.00 36.02 250 VAL B CA 1
ATOM 4860 C C . VAL C 1 256 ? 89.873 44.721 -2.163 1.00 36.98 250 VAL B C 1
ATOM 4861 O O . VAL C 1 256 ? 89.872 43.577 -2.646 1.00 37.64 250 VAL B O 1
ATOM 4865 N N . VAL C 1 257 ? 90.346 45.785 -2.804 1.00 37.84 251 VAL B N 1
ATOM 4866 C CA . VAL C 1 257 ? 90.971 45.684 -4.120 1.00 38.95 251 VAL B CA 1
ATOM 4867 C C . VAL C 1 257 ? 92.306 46.412 -4.078 1.00 40.26 251 VAL B C 1
ATOM 4868 O O . VAL C 1 257 ? 92.431 47.421 -3.380 1.00 40.35 251 VAL B O 1
ATOM 4872 N N . GLU C 1 258 ? 93.297 45.890 -4.802 1.00 41.80 252 GLU B N 1
ATOM 4873 C CA . GLU C 1 258 ? 94.689 46.373 -4.720 1.00 43.35 252 GLU B CA 1
ATOM 4874 C C . GLU C 1 258 ? 94.848 47.879 -4.954 1.00 43.13 252 GLU B C 1
ATOM 4875 O O . GLU C 1 258 ? 95.554 48.558 -4.194 1.00 43.16 252 GLU B O 1
ATOM 4881 N N . ASP C 1 259 ? 94.158 48.390 -5.977 1.00 43.11 253 ASP B N 1
ATOM 4882 C CA . ASP C 1 259 ? 94.266 49.791 -6.409 1.00 42.94 253 ASP B CA 1
ATOM 4883 C C . ASP C 1 259 ? 93.146 50.676 -5.891 1.00 42.55 253 ASP B C 1
ATOM 4884 O O . ASP C 1 259 ? 92.984 51.796 -6.368 1.00 42.77 253 ASP B O 1
ATOM 4889 N N . GLY C 1 260 ? 92.365 50.188 -4.931 1.00 41.92 254 GLY B N 1
ATOM 4890 C CA . GLY C 1 260 ? 91.287 50.985 -4.365 1.00 41.63 254 GLY B CA 1
ATOM 4891 C C . GLY C 1 260 ? 90.009 51.006 -5.191 1.00 41.46 254 GLY B C 1
ATOM 4892 O O . GLY C 1 260 ? 88.913 51.179 -4.641 1.00 41.24 254 GLY B O 1
ATOM 4893 N N . TYR C 1 261 ? 90.152 50.860 -6.506 1.00 41.41 255 TYR B N 1
ATOM 4894 C CA . TYR C 1 261 ? 89.022 50.609 -7.394 1.00 41.81 255 TYR B CA 1
ATOM 4895 C C . TYR C 1 261 ? 89.363 49.511 -8.396 1.00 41.68 255 TYR B C 1
ATOM 4896 O O . TYR C 1 261 ? 90.536 49.249 -8.659 1.00 42.05 255 TYR B O 1
ATOM 4905 N N . GLU C 1 262 ? 88.337 48.851 -8.926 1.00 41.58 256 GLU B N 1
ATOM 4906 C CA . GLU C 1 262 ? 88.511 47.789 -9.919 1.00 41.44 256 GLU B CA 1
ATOM 4907 C C . GLU C 1 262 ? 87.258 47.652 -10.765 1.00 41.43 256 GLU B C 1
ATOM 4908 O O . GLU C 1 262 ? 86.141 47.569 -10.239 1.00 41.31 256 GLU B O 1
ATOM 4914 N N . PHE C 1 263 ? 87.457 47.630 -12.080 1.00 41.38 257 PHE B N 1
ATOM 4915 C CA . PHE C 1 263 ? 86.361 47.481 -13.023 1.00 41.37 257 PHE B CA 1
ATOM 4916 C C . PHE C 1 263 ? 86.027 46.028 -13.219 1.00 41.39 257 PHE B C 1
ATOM 4917 O O . PHE C 1 263 ? 86.871 45.149 -13.016 1.00 41.77 257 PHE B O 1
ATOM 4925 N N . PHE C 1 264 ? 84.788 45.785 -13.628 1.00 41.28 258 PHE B N 1
ATOM 4926 C CA . PHE C 1 264 ? 84.316 44.447 -13.924 1.00 40.89 258 PHE B CA 1
ATOM 4927 C C . PHE C 1 264 ? 83.343 44.551 -15.089 1.00 41.38 258 PHE B C 1
ATOM 4928 O O . PHE C 1 264 ? 82.625 45.549 -15.206 1.00 40.77 258 PHE B O 1
ATOM 4936 N N . ALA C 1 265 ? 83.326 43.521 -15.939 1.00 42.43 259 ALA B N 1
ATOM 4937 C CA . ALA C 1 265 ? 82.396 43.428 -17.064 1.00 43.08 259 ALA B CA 1
ATOM 4938 C C . ALA C 1 265 ? 82.493 44.663 -17.973 1.00 44.12 259 ALA B C 1
ATOM 4939 O O . ALA C 1 265 ? 81.499 45.373 -18.209 1.00 44.43 259 ALA B O 1
ATOM 4941 N N . LYS C 1 266 ? 83.705 44.931 -18.452 1.00 45.06 260 LYS B N 1
ATOM 4942 C CA . LYS C 1 266 ? 83.951 46.006 -19.410 1.00 46.05 260 LYS B CA 1
ATOM 4943 C C . LYS C 1 266 ? 83.476 47.349 -18.863 1.00 46.14 260 LYS B C 1
ATOM 4944 O O . LYS C 1 266 ? 82.755 48.105 -19.539 1.00 46.58 260 LYS B O 1
ATOM 4950 N N . ARG C 1 267 ? 83.870 47.624 -17.625 1.00 45.83 261 ARG B N 1
ATOM 4951 C CA . ARG C 1 267 ? 83.547 48.881 -16.958 1.00 45.70 261 ARG B CA 1
ATOM 4952 C C . ARG C 1 267 ? 82.066 49.128 -16.658 1.00 44.55 261 ARG B C 1
ATOM 4953 O O . ARG C 1 267 ? 81.683 50.254 -16.374 1.00 44.63 261 ARG B O 1
ATOM 4961 N N . GLN C 1 268 ? 81.238 48.092 -16.704 1.00 43.37 262 GLN B N 1
ATOM 4962 C CA . GLN C 1 268 ? 79.820 48.260 -16.367 1.00 42.47 262 GLN B CA 1
ATOM 4963 C C . GLN C 1 268 ? 79.559 48.146 -14.858 1.00 41.85 262 GLN B C 1
ATOM 4964 O O . GLN C 1 268 ? 78.492 48.527 -14.367 1.00 41.76 262 GLN B O 1
ATOM 4970 N N . LEU C 1 269 ? 80.541 47.603 -14.140 1.00 40.68 263 LEU B N 1
ATOM 4971 C CA . LEU C 1 269 ? 80.549 47.582 -12.688 1.00 39.35 263 LEU B CA 1
ATOM 4972 C C . LEU C 1 269 ? 81.929 48.037 -12.220 1.00 39.05 263 LEU B C 1
ATOM 4973 O O . LEU C 1 269 ? 82.951 47.705 -12.841 1.00 38.64 263 LEU B O 1
ATOM 4978 N N . VAL C 1 270 ? 81.943 48.779 -11.115 1.00 38.68 264 VAL B N 1
ATOM 4979 C CA . VAL C 1 270 ? 83.166 49.126 -10.402 1.00 38.57 264 VAL B CA 1
ATOM 4980 C C . VAL C 1 270 ? 83.049 48.782 -8.903 1.00 38.57 264 VAL B C 1
ATOM 4981 O O . VAL C 1 270 ? 82.001 48.998 -8.284 1.00 38.59 264 VAL B O 1
ATOM 4985 N N . THR C 1 271 ? 84.125 48.222 -8.348 1.00 38.63 265 THR B N 1
ATOM 4986 C CA . THR C 1 271 ? 84.273 48.028 -6.907 1.00 38.29 265 THR B CA 1
ATOM 4987 C C . THR C 1 271 ? 85.087 49.195 -6.350 1.00 38.82 265 THR B C 1
ATOM 4988 O O . THR C 1 271 ? 86.216 49.421 -6.795 1.00 38.96 265 THR B O 1
ATOM 4992 N N . LEU C 1 272 ? 84.516 49.905 -5.376 1.00 38.89 266 LEU B N 1
ATOM 4993 C CA . LEU C 1 272 ? 85.206 50.968 -4.634 1.00 39.47 266 LEU B CA 1
ATOM 4994 C C . LEU C 1 272 ? 85.565 50.520 -3.228 1.00 39.01 266 LEU B C 1
ATOM 4995 O O . LEU C 1 272 ? 84.729 49.985 -2.508 1.00 38.99 266 LEU B O 1
ATOM 5000 N N . PHE C 1 273 ? 86.804 50.770 -2.825 1.00 38.89 267 PHE B N 1
ATOM 5001 C CA . PHE C 1 273 ? 87.237 50.432 -1.480 1.00 38.31 267 PHE B CA 1
ATOM 5002 C C . PHE C 1 273 ? 88.117 51.553 -0.963 1.00 38.51 267 PHE B C 1
ATOM 5003 O O . PHE C 1 273 ? 89.150 51.869 -1.561 1.00 39.09 267 PHE B O 1
ATOM 5011 N N . SER C 1 274 ? 87.713 52.143 0.157 1.00 38.19 268 SER B N 1
ATOM 5012 C CA . SER C 1 274 ? 88.291 53.406 0.612 1.00 37.98 268 SER B CA 1
ATOM 5013 C C . SER C 1 274 ? 89.276 53.306 1.779 1.00 38.07 268 SER B C 1
ATOM 5014 O O . SER C 1 274 ? 89.797 54.312 2.228 1.00 38.61 268 SER B O 1
ATOM 5017 N N . ALA C 1 275 ? 89.528 52.109 2.285 1.00 37.83 269 ALA B N 1
ATOM 5018 C CA . ALA C 1 275 ? 90.453 51.985 3.398 1.00 37.62 269 ALA B CA 1
ATOM 5019 C C . ALA C 1 275 ? 91.804 51.493 2.880 1.00 37.40 269 ALA B C 1
ATOM 5020 O O . ALA C 1 275 ? 91.948 50.323 2.542 1.00 37.38 269 ALA B O 1
ATOM 5022 N N . PRO C 1 276 ? 92.793 52.382 2.802 1.00 37.50 270 PRO B N 1
ATOM 5023 C CA . PRO C 1 276 ? 94.126 51.989 2.324 1.00 37.52 270 PRO B CA 1
ATOM 5024 C C . PRO C 1 276 ? 94.811 51.183 3.425 1.00 37.55 270 PRO B C 1
ATOM 5025 O O . PRO C 1 276 ? 94.377 51.299 4.576 1.00 37.66 270 PRO B O 1
ATOM 5029 N N . ASN C 1 277 ? 95.812 50.368 3.097 1.00 37.65 271 ASN B N 1
ATOM 5030 C CA . ASN C 1 277 ? 96.491 49.534 4.107 1.00 38.35 271 ASN B CA 1
ATOM 5031 C C . ASN C 1 277 ? 95.498 48.761 4.968 1.00 38.25 271 ASN B C 1
ATOM 5032 O O . ASN C 1 277 ? 95.648 48.664 6.196 1.00 38.59 271 ASN B O 1
ATOM 5037 N N . TYR C 1 278 ? 94.487 48.209 4.301 1.00 38.02 272 TYR B N 1
ATOM 5038 C CA . TYR C 1 278 ? 93.298 47.689 4.952 1.00 37.38 272 TYR B CA 1
ATOM 5039 C C . TYR C 1 278 ? 93.620 46.798 6.162 1.00 37.67 272 TYR B C 1
ATOM 5040 O O . TYR C 1 278 ? 94.308 45.771 6.037 1.00 37.14 272 TYR B O 1
ATOM 5049 N N . CYS C 1 279 ? 93.104 47.232 7.316 1.00 37.98 273 CYS B N 1
ATOM 5050 C CA . CYS C 1 279 ? 93.282 46.610 8.637 1.00 38.93 273 CYS B CA 1
ATOM 5051 C C . CYS C 1 279 ? 94.689 46.073 8.957 1.00 39.17 273 CYS B C 1
ATOM 5052 O O . CYS C 1 279 ? 94.848 45.085 9.681 1.00 38.95 273 CYS B O 1
ATOM 5055 N N . GLY C 1 280 ? 95.700 46.746 8.419 1.00 39.96 274 GLY B N 1
ATOM 5056 C CA . GLY C 1 280 ? 97.085 46.343 8.592 1.00 40.64 274 GLY B CA 1
ATOM 5057 C C . GLY C 1 280 ? 97.410 44.959 8.055 1.00 41.48 274 GLY B C 1
ATOM 5058 O O . GLY C 1 280 ? 98.404 44.357 8.473 1.00 42.26 274 GLY B O 1
ATOM 5059 N N . GLU C 1 281 ? 96.593 44.446 7.134 1.00 41.44 275 GLU B N 1
ATOM 5060 C CA . GLU C 1 281 ? 96.817 43.106 6.593 1.00 41.38 275 GLU B CA 1
ATOM 5061 C C . GLU C 1 281 ? 97.090 43.118 5.114 1.00 41.21 275 GLU B C 1
ATOM 5062 O O . GLU C 1 281 ? 97.507 42.106 4.563 1.00 41.51 275 GLU B O 1
ATOM 5068 N N . PHE C 1 282 ? 96.827 44.255 4.477 1.00 40.77 276 PHE B N 1
ATOM 5069 C CA . PHE C 1 282 ? 96.916 44.401 3.031 1.00 40.62 276 PHE B CA 1
ATOM 5070 C C . PHE C 1 282 ? 97.639 45.695 2.754 1.00 41.33 276 PHE B C 1
ATOM 5071 O O . PHE C 1 282 ? 97.631 46.593 3.592 1.00 41.78 276 PHE B O 1
ATOM 5079 N N . ASP C 1 283 ? 98.256 45.818 1.588 1.00 41.97 277 ASP B N 1
ATOM 5080 C CA . ASP C 1 283 ? 98.897 47.089 1.268 1.00 42.88 277 ASP B CA 1
ATOM 5081 C C . ASP C 1 283 ? 98.294 47.747 0.027 1.00 42.41 277 ASP B C 1
ATOM 5082 O O . ASP C 1 283 ? 98.993 48.243 -0.861 1.00 42.71 277 ASP B O 1
ATOM 5087 N N . ASN C 1 284 ? 96.968 47.749 0.017 1.00 41.82 278 ASN B N 1
ATOM 5088 C CA . ASN C 1 284 ? 96.164 48.315 -1.046 1.00 41.09 278 ASN B CA 1
ATOM 5089 C C . ASN C 1 284 ? 96.084 49.839 -0.973 1.00 40.99 278 ASN B C 1
ATOM 5090 O O . ASN C 1 284 ? 96.222 50.432 0.089 1.00 40.56 278 ASN B O 1
ATOM 5095 N N . ALA C 1 285 ? 95.828 50.464 -2.112 1.00 41.10 279 ALA B N 1
ATOM 5096 C CA . ALA C 1 285 ? 95.397 51.848 -2.125 1.00 41.29 279 ALA B CA 1
ATOM 5097 C C . ALA C 1 285 ? 93.902 51.889 -1.776 1.00 41.75 279 ALA B C 1
ATOM 5098 O O . ALA C 1 285 ? 93.201 50.879 -1.904 1.00 41.27 279 ALA B O 1
ATOM 5100 N N . GLY C 1 286 ? 93.433 53.056 -1.330 1.00 42.03 280 GLY B N 1
ATOM 5101 C CA . GLY C 1 286 ? 92.019 53.333 -1.191 1.00 42.26 280 GLY B CA 1
ATOM 5102 C C . GLY C 1 286 ? 91.601 54.305 -2.271 1.00 42.64 280 GLY B C 1
ATOM 5103 O O . GLY C 1 286 ? 92.404 55.122 -2.708 1.00 42.70 280 GLY B O 1
ATOM 5104 N N . ALA C 1 287 ? 90.353 54.212 -2.711 1.00 43.27 281 ALA B N 1
ATOM 5105 C CA . ALA C 1 287 ? 89.813 55.125 -3.712 1.00 43.93 281 ALA B CA 1
ATOM 5106 C C . ALA C 1 287 ? 88.478 55.697 -3.285 1.00 44.70 281 ALA B C 1
ATOM 5107 O O . ALA C 1 287 ? 87.768 55.114 -2.467 1.00 44.22 281 ALA B O 1
ATOM 5109 N N . MET C 1 288 ? 88.157 56.856 -3.852 1.00 46.00 282 MET B N 1
ATOM 5110 C CA . MET C 1 288 ? 86.806 57.401 -3.822 1.00 47.21 282 MET B CA 1
ATOM 5111 C C . MET C 1 288 ? 86.498 57.841 -5.250 1.00 47.56 282 MET B C 1
ATOM 5112 O O . MET C 1 288 ? 87.407 58.232 -5.974 1.00 48.16 282 MET B O 1
ATOM 5117 N N . MET C 1 289 ? 85.246 57.717 -5.680 1.00 47.74 283 MET B N 1
ATOM 5118 C CA . MET C 1 289 ? 84.904 58.034 -7.057 1.00 48.13 283 MET B CA 1
ATOM 5119 C C . MET C 1 289 ? 84.127 59.340 -7.132 1.00 48.67 283 MET B C 1
ATOM 5120 O O . MET C 1 289 ? 83.118 59.517 -6.451 1.00 48.97 283 MET B O 1
ATOM 5125 N N . SER C 1 290 ? 84.629 60.247 -7.962 1.00 49.33 284 SER B N 1
ATOM 5126 C CA . SER C 1 290 ? 84.054 61.572 -8.165 1.00 50.03 284 SER B CA 1
ATOM 5127 C C . SER C 1 290 ? 83.163 61.578 -9.396 1.00 50.40 284 SER B C 1
ATOM 5128 O O . SER C 1 290 ? 83.602 61.221 -10.492 1.00 50.22 284 SER B O 1
ATOM 5131 N N . VAL C 1 291 ? 81.911 61.971 -9.198 1.00 51.12 285 VAL B N 1
ATOM 5132 C CA . VAL C 1 291 ? 80.902 61.967 -10.246 1.00 52.04 285 VAL B CA 1
ATOM 5133 C C . VAL C 1 291 ? 80.443 63.397 -10.400 1.00 53.04 285 VAL B C 1
ATOM 5134 O O . VAL C 1 291 ? 79.848 63.954 -9.472 1.00 53.21 285 VAL B O 1
ATOM 5138 N N . ASP C 1 292 ? 80.723 64.001 -11.554 1.00 54.32 286 ASP B N 1
ATOM 5139 C CA . ASP C 1 292 ? 80.301 65.388 -11.794 1.00 55.38 286 ASP B CA 1
ATOM 5140 C C . ASP C 1 292 ? 78.929 65.473 -12.461 1.00 55.91 286 ASP B C 1
ATOM 5141 O O . ASP C 1 292 ? 78.299 64.453 -12.741 1.00 55.78 286 ASP B O 1
ATOM 5146 N N . GLU C 1 293 ? 78.494 66.703 -12.724 1.00 56.89 287 GLU B N 1
ATOM 5147 C CA . GLU C 1 293 ? 77.168 66.993 -13.259 1.00 57.66 287 GLU B CA 1
ATOM 5148 C C . GLU C 1 293 ? 76.847 66.222 -14.532 1.00 57.37 287 GLU B C 1
ATOM 5149 O O . GLU C 1 293 ? 75.693 65.871 -14.754 1.00 57.47 287 GLU B O 1
ATOM 5155 N N . THR C 1 294 ? 77.854 65.960 -15.364 1.00 57.20 288 THR B N 1
ATOM 5156 C CA . THR C 1 294 ? 77.624 65.235 -16.618 1.00 57.28 288 THR B CA 1
ATOM 5157 C C . THR C 1 294 ? 77.651 63.716 -16.440 1.00 57.06 288 THR B C 1
ATOM 5158 O O . THR C 1 294 ? 77.445 62.978 -17.406 1.00 57.26 288 THR B O 1
ATOM 5162 N N . LEU C 1 295 ? 77.888 63.267 -15.202 1.00 56.65 289 LEU B N 1
ATOM 5163 C CA . LEU C 1 295 ? 78.136 61.857 -14.855 1.00 55.85 289 LEU B CA 1
ATOM 5164 C C . LEU C 1 295 ? 79.502 61.379 -15.337 1.00 55.46 289 LEU B C 1
ATOM 5165 O O . LEU C 1 295 ? 79.709 60.198 -15.605 1.00 55.22 289 LEU B O 1
ATOM 5170 N N . MET C 1 296 ? 80.440 62.313 -15.438 1.00 55.31 290 MET B N 1
ATOM 5171 C CA . MET C 1 296 ? 81.823 61.969 -15.742 1.00 55.31 290 MET B CA 1
ATOM 5172 C C . MET C 1 296 ? 82.445 61.480 -14.444 1.00 54.29 290 MET B C 1
ATOM 5173 O O . MET C 1 296 ? 82.373 62.169 -13.418 1.00 53.70 290 MET B O 1
ATOM 5178 N N . CYS C 1 297 ? 83.031 60.285 -14.494 1.00 53.52 291 CYS B N 1
ATOM 5179 C CA . CYS C 1 297 ? 83.539 59.631 -13.290 1.00 53.11 291 CYS B CA 1
ATOM 5180 C C . CYS C 1 297 ? 85.051 59.622 -13.229 1.00 52.61 291 CYS B C 1
ATOM 5181 O O . CYS C 1 297 ? 85.723 59.227 -14.176 1.00 52.66 291 CYS B O 1
ATOM 5184 N N . SER C 1 298 ? 85.578 60.053 -12.096 1.00 52.51 292 SER B N 1
ATOM 5185 C CA . SER C 1 298 ? 87.015 60.038 -11.869 1.00 52.62 292 SER B CA 1
ATOM 5186 C C . SER C 1 298 ? 87.325 59.530 -10.461 1.00 52.75 292 SER B C 1
ATOM 5187 O O . SER C 1 298 ? 86.449 59.483 -9.590 1.00 52.51 292 SER B O 1
ATOM 5190 N N . PHE C 1 299 ? 88.579 59.161 -10.246 1.00 52.89 293 PHE B N 1
ATOM 5191 C CA . PHE C 1 299 ? 88.985 58.517 -9.014 1.00 53.16 293 PHE B CA 1
ATOM 5192 C C . PHE C 1 299 ? 90.087 59.282 -8.304 1.00 53.65 293 PHE B C 1
ATOM 5193 O O . PHE C 1 299 ? 91.074 59.693 -8.915 1.00 53.70 293 PHE B O 1
ATOM 5201 N N . GLN C 1 300 ? 89.906 59.460 -7.004 1.00 54.19 294 GLN B N 1
ATOM 5202 C CA . GLN C 1 300 ? 90.908 60.076 -6.162 1.00 55.02 294 GLN B CA 1
ATOM 5203 C C . GLN C 1 300 ? 91.430 59.023 -5.193 1.00 55.02 294 GLN B C 1
ATOM 5204 O O . GLN C 1 300 ? 90.657 58.387 -4.481 1.00 54.94 294 GLN B O 1
ATOM 5210 N N . ILE C 1 301 ? 92.749 58.849 -5.188 1.00 55.28 295 ILE B N 1
ATOM 5211 C CA . ILE C 1 301 ? 93.406 57.741 -4.507 1.00 55.49 295 ILE B CA 1
ATOM 5212 C C . ILE C 1 301 ? 94.083 58.189 -3.228 1.00 56.19 295 ILE B C 1
ATOM 5213 O O . ILE C 1 301 ? 94.649 59.268 -3.169 1.00 56.63 295 ILE B O 1
ATOM 5218 N N . LEU C 1 302 ? 93.990 57.360 -2.194 1.00 57.06 296 LEU B N 1
ATOM 5219 C CA . LEU C 1 302 ? 94.909 57.423 -1.068 1.00 57.82 296 LEU B CA 1
ATOM 5220 C C . LEU C 1 302 ? 95.876 56.269 -1.261 1.00 58.48 296 LEU B C 1
ATOM 5221 O O . LEU C 1 302 ? 95.491 55.108 -1.121 1.00 58.16 296 LEU B O 1
ATOM 5226 N N . LYS C 1 303 ? 97.117 56.591 -1.624 1.00 59.62 297 LYS B N 1
ATOM 5227 C CA . LYS C 1 303 ? 98.134 55.576 -1.893 1.00 60.95 297 LYS B CA 1
ATOM 5228 C C . LYS C 1 303 ? 98.531 54.877 -0.592 1.00 61.11 297 LYS B C 1
ATOM 5229 O O . LYS C 1 303 ? 98.403 55.465 0.482 1.00 60.51 297 LYS B O 1
ATOM 5235 N N . PRO C 1 304 ? 98.976 53.622 -0.685 1.00 62.02 298 PRO B N 1
ATOM 5236 C CA . PRO C 1 304 ? 99.395 52.861 0.503 1.00 63.35 298 PRO B CA 1
ATOM 5237 C C . PRO C 1 304 ? 100.606 53.471 1.217 1.00 64.89 298 PRO B C 1
ATOM 5238 O O . PRO C 1 304 ? 101.388 54.204 0.599 1.00 65.05 298 PRO B O 1
ATOM 5242 N N . ALA C 1 305 ? 100.743 53.171 2.508 1.00 66.71 299 ALA B N 1
ATOM 5243 C CA . ALA C 1 305 ? 101.851 53.664 3.331 1.00 68.39 299 ALA B CA 1
ATOM 5244 C C . ALA C 1 305 ? 103.206 53.370 2.703 1.00 69.49 299 ALA B C 1
ATOM 5245 O O . ALA C 1 305 ? 103.390 52.331 2.064 1.00 69.55 299 ALA B O 1
ATOM 5247 N N . GLU C 1 306 ? 104.137 54.305 2.882 1.00 71.11 300 GLU B N 1
ATOM 5248 C CA . GLU C 1 306 ? 105.531 54.116 2.490 1.00 72.35 300 GLU B CA 1
ATOM 5249 C C . GLU C 1 306 ? 106.318 53.423 3.601 1.00 72.43 300 GLU B C 1
ATOM 5250 O O . GLU C 1 306 ? 106.638 52.237 3.496 1.00 72.72 300 GLU B O 1
ATOM 5256 N N . LYS D 2 12 ? 71.736 73.617 -1.757 1.00 71.62 12 LYS J N 1
ATOM 5257 C CA . LYS D 2 12 ? 70.975 72.856 -2.805 1.00 71.80 12 LYS J CA 1
ATOM 5258 C C . LYS D 2 12 ? 71.066 71.331 -2.611 1.00 71.25 12 LYS J C 1
ATOM 5259 O O . LYS D 2 12 ? 72.091 70.712 -2.921 1.00 71.10 12 LYS J O 1
ATOM 5265 N N . GLY D 2 13 ? 69.987 70.738 -2.094 1.00 70.78 13 GLY J N 1
ATOM 5266 C CA . GLY D 2 13 ? 69.936 69.307 -1.829 1.00 70.00 13 GLY J CA 1
ATOM 5267 C C . GLY D 2 13 ? 69.942 68.462 -3.093 1.00 69.56 13 GLY J C 1
ATOM 5268 O O . GLY D 2 13 ? 69.526 68.923 -4.157 1.00 69.65 13 GLY J O 1
ATOM 5269 N N . ILE D 2 14 ? 70.419 67.225 -2.984 1.00 69.02 14 ILE J N 1
ATOM 5270 C CA . ILE D 2 14 ? 70.452 66.317 -4.139 1.00 68.47 14 ILE J CA 1
ATOM 5271 C C . ILE D 2 14 ? 69.507 65.103 -4.041 1.00 68.21 14 ILE J C 1
ATOM 5272 O O . ILE D 2 14 ? 69.571 64.207 -4.879 1.00 68.03 14 ILE J O 1
ATOM 5277 N N . LEU D 2 15 ? 68.636 65.082 -3.032 1.00 68.02 15 LEU J N 1
ATOM 5278 C CA . LEU D 2 15 ? 67.663 63.995 -2.877 1.00 67.95 15 LEU J CA 1
ATOM 5279 C C . LEU D 2 15 ? 66.358 64.271 -3.633 1.00 68.52 15 LEU J C 1
ATOM 5280 O O . LEU D 2 15 ? 65.510 65.044 -3.169 1.00 68.53 15 LEU J O 1
ATOM 5285 N N . LYS D 2 16 ? 66.208 63.620 -4.789 1.00 69.13 16 LYS J N 1
ATOM 5286 C CA . LYS D 2 16 ? 65.050 63.800 -5.670 1.00 69.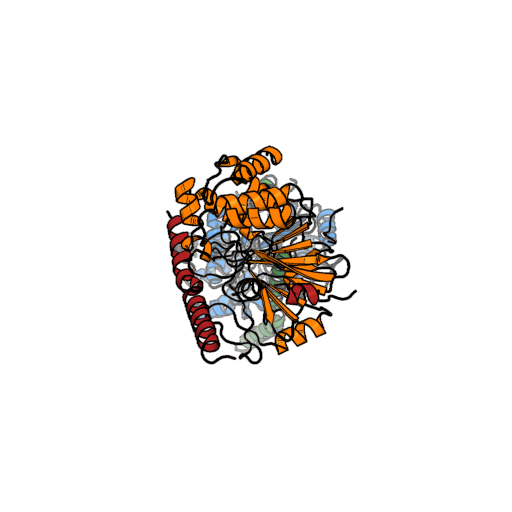86 16 LYS J CA 1
ATOM 5287 C C . LYS D 2 16 ? 63.763 63.311 -5.033 1.00 70.30 16 LYS J C 1
ATOM 5288 O O . LYS D 2 16 ? 62.680 63.801 -5.357 1.00 70.70 16 LYS J O 1
ATOM 5294 N N . ASN D 2 17 ? 63.883 62.339 -4.136 1.00 70.72 17 ASN J N 1
ATOM 5295 C CA . ASN D 2 17 ? 62.712 61.732 -3.527 1.00 71.31 17 ASN J CA 1
ATOM 5296 C C . ASN D 2 17 ? 62.770 61.671 -2.003 1.00 71.43 17 ASN J C 1
ATOM 5297 O O . ASN D 2 17 ? 61.750 61.840 -1.331 1.00 71.83 17 ASN J O 1
ATOM 5302 N N . LYS D 2 44 ? 70.657 61.588 -19.892 1.00 80.08 44 LYS J N 1
ATOM 5303 C CA . LYS D 2 44 ? 72.100 61.819 -19.766 1.00 80.29 44 LYS J CA 1
ATOM 5304 C C . LYS D 2 44 ? 72.932 60.543 -19.514 1.00 80.23 44 LYS J C 1
ATOM 5305 O O . LYS D 2 44 ? 72.408 59.529 -19.049 1.00 80.22 44 LYS J O 1
ATOM 5311 N N . SER D 2 45 ? 74.232 60.625 -19.812 1.00 80.00 45 SER J N 1
ATOM 5312 C CA . SER D 2 45 ? 75.091 59.451 -19.966 1.00 79.72 45 SER J CA 1
ATOM 5313 C C . SER D 2 45 ? 76.323 59.459 -19.056 1.00 79.38 45 SER J C 1
ATOM 5314 O O . SER D 2 45 ? 77.015 60.476 -18.942 1.00 79.27 45 SER J O 1
ATOM 5317 N N . GLN D 2 46 ? 76.592 58.312 -18.429 1.00 78.87 46 GLN J N 1
ATOM 5318 C CA . GLN D 2 46 ? 77.779 58.121 -17.594 1.00 78.35 46 GLN J CA 1
ATOM 5319 C C . GLN D 2 46 ? 79.012 57.853 -18.459 1.00 78.65 46 GLN J C 1
ATOM 5320 O O . GLN D 2 46 ? 78.966 57.038 -19.386 1.00 78.50 46 GLN J O 1
ATOM 5326 N N . LYS D 2 47 ? 80.106 58.543 -18.142 1.00 79.13 47 LYS J N 1
ATOM 5327 C CA . LYS D 2 47 ? 81.361 58.422 -18.884 1.00 79.86 47 LYS J CA 1
ATOM 5328 C C . LYS D 2 47 ? 82.577 58.346 -17.954 1.00 80.29 47 LYS J C 1
ATOM 5329 O O . LYS D 2 47 ? 82.507 58.730 -16.779 1.00 80.16 47 LYS J O 1
ATOM 5335 N N . TRP D 2 48 ? 83.689 57.853 -18.494 1.00 80.92 48 TRP J N 1
ATOM 5336 C CA . TRP D 2 48 ? 84.939 57.740 -17.748 1.00 81.59 48 TRP J CA 1
ATOM 5337 C C . TRP D 2 48 ? 85.939 58.836 -18.109 1.00 82.29 48 TRP J C 1
ATOM 5338 O O . TRP D 2 48 ? 86.119 59.171 -19.284 1.00 82.55 48 TRP J O 1
ATOM 5349 N N . ASP D 2 49 ? 86.580 59.393 -17.082 1.00 83.07 49 ASP J N 1
ATOM 5350 C CA . ASP D 2 49 ? 87.681 60.337 -17.247 1.00 83.70 49 ASP J CA 1
ATOM 5351 C C . ASP D 2 49 ? 88.944 59.544 -17.590 1.00 84.25 49 ASP J C 1
ATOM 5352 O O . ASP D 2 49 ? 89.709 59.167 -16.699 1.00 84.28 49 ASP J O 1
ATOM 5357 N N . GLU D 2 50 ? 89.151 59.299 -18.884 1.00 84.97 50 GLU J N 1
ATOM 5358 C CA . GLU D 2 50 ? 90.230 58.429 -19.368 1.00 85.76 50 GLU J CA 1
ATOM 5359 C C . GLU D 2 50 ? 91.640 58.849 -18.939 1.00 86.28 50 GLU J C 1
ATOM 5360 O O . GLU D 2 50 ? 92.496 57.992 -18.707 1.00 86.29 50 GLU J O 1
ATOM 5366 N N . MET D 2 51 ? 91.875 60.158 -18.843 1.00 87.01 51 MET J N 1
ATOM 5367 C CA . MET D 2 51 ? 93.164 60.691 -18.391 1.00 87.72 51 MET J CA 1
ATOM 5368 C C . MET D 2 51 ? 93.399 60.433 -16.898 1.00 87.84 51 MET J C 1
ATOM 5369 O O . MET D 2 51 ? 94.534 60.176 -16.477 1.00 87.78 51 MET J O 1
ATOM 5374 N N . ASN D 2 52 ? 92.322 60.507 -16.113 1.00 88.02 52 ASN J N 1
ATOM 5375 C CA . ASN D 2 52 ? 92.353 60.191 -14.683 1.00 88.12 52 ASN J CA 1
ATOM 5376 C C . ASN D 2 52 ? 92.605 58.703 -14.408 1.00 88.42 52 ASN J C 1
ATOM 5377 O O . ASN D 2 52 ? 93.281 58.362 -13.434 1.00 88.35 52 ASN J O 1
ATOM 5382 N N . ILE D 2 53 ? 92.062 57.830 -15.262 1.00 88.76 53 ILE J N 1
ATOM 5383 C CA . ILE D 2 53 ? 92.334 56.389 -15.191 1.00 89.28 53 ILE J CA 1
ATOM 5384 C C . ILE D 2 53 ? 93.823 56.107 -15.444 1.00 89.68 53 ILE J C 1
ATOM 5385 O O . ILE D 2 53 ? 94.415 55.244 -14.789 1.00 89.68 53 ILE J O 1
ATOM 5390 N N . LEU D 2 54 ? 94.416 56.841 -16.390 1.00 90.20 54 LEU J N 1
ATOM 5391 C CA . LEU D 2 54 ? 95.851 56.746 -16.683 1.00 90.75 54 LEU J CA 1
ATOM 5392 C C . LEU D 2 54 ? 96.715 57.297 -15.537 1.00 90.89 54 LEU J C 1
ATOM 5393 O O . LEU D 2 54 ? 97.777 56.745 -15.232 1.00 90.88 54 LEU J O 1
ATOM 5398 N N . ALA D 2 55 ? 96.241 58.374 -14.908 1.00 91.05 55 ALA J N 1
ATOM 5399 C CA . ALA D 2 55 ? 96.973 59.067 -13.844 1.00 91.23 55 ALA J CA 1
ATOM 5400 C C . ALA D 2 55 ? 97.096 58.274 -12.532 1.00 91.39 55 ALA J C 1
ATOM 5401 O O . ALA D 2 55 ? 97.937 58.597 -11.681 1.00 91.48 55 ALA J O 1
ATOM 5403 N N . THR D 2 56 ? 96.266 57.243 -12.372 1.00 91.45 56 THR J N 1
ATOM 5404 C CA . THR D 2 56 ? 96.231 56.456 -11.135 1.00 91.40 56 THR J CA 1
ATOM 5405 C C . THR D 2 56 ? 96.802 55.052 -11.328 1.00 91.49 56 THR J C 1
ATOM 5406 O O . THR D 2 56 ? 97.825 54.870 -11.993 1.00 91.56 56 THR J O 1
ATOM 5410 N N . LEU D 2 130 ? 99.329 38.039 -18.495 1.00 99.79 130 LEU J N 1
ATOM 5411 C CA . LEU D 2 130 ? 99.966 38.608 -17.311 1.00 99.88 130 LEU J CA 1
ATOM 5412 C C . LEU D 2 130 ? 101.373 38.048 -17.094 1.00 99.90 130 LEU J C 1
ATOM 5413 O O . LEU D 2 130 ? 101.651 36.897 -17.441 1.00 99.89 130 LEU J O 1
ATOM 5415 N N . SER D 2 131 ? 102.248 38.875 -16.518 1.00 99.88 131 SER J N 1
ATOM 5416 C CA . SER D 2 131 ? 103.622 38.487 -16.175 1.00 99.80 131 SER J CA 1
ATOM 5417 C C . SER D 2 131 ? 103.666 37.237 -15.275 1.00 99.91 131 SER J C 1
ATOM 5418 O O . SER D 2 131 ? 102.852 37.114 -14.353 1.00 99.98 131 SER J O 1
ATOM 5421 N N . PRO D 2 132 ? 104.594 36.311 -15.549 1.00 99.87 132 PRO J N 1
ATOM 5422 C CA . PRO D 2 132 ? 104.819 35.142 -14.682 1.00 99.69 132 PRO J CA 1
ATOM 5423 C C . PRO D 2 132 ? 104.959 35.502 -13.198 1.00 99.50 132 PRO J C 1
ATOM 5424 O O . PRO D 2 132 ? 104.506 34.742 -12.335 1.00 99.42 132 PRO J O 1
ATOM 5428 N N . GLU D 2 133 ? 105.569 36.654 -12.925 1.00 99.17 133 GLU J N 1
ATOM 5429 C CA . GLU D 2 133 ? 105.814 37.118 -11.564 1.00 98.79 133 GLU J CA 1
ATOM 5430 C C . GLU D 2 133 ? 104.639 37.915 -10.973 1.00 98.38 133 GLU J C 1
ATOM 5431 O O . GLU D 2 133 ? 104.438 37.928 -9.751 1.00 98.51 133 GLU J O 1
ATOM 5437 N N . GLU D 2 134 ? 103.868 38.571 -11.840 1.00 97.58 134 GLU J N 1
ATOM 5438 C CA . GLU D 2 134 ? 102.725 39.375 -11.406 1.00 96.64 134 GLU J CA 1
ATOM 5439 C C . GLU D 2 134 ? 101.414 38.570 -11.327 1.00 95.86 134 GLU J C 1
ATOM 5440 O O . GLU D 2 134 ? 100.426 39.043 -10.755 1.00 95.79 134 GLU J O 1
ATOM 5446 N N . ARG D 2 135 ? 101.415 37.361 -11.892 1.00 94.75 135 ARG J N 1
ATOM 5447 C CA . ARG D 2 135 ? 100.276 36.439 -11.796 1.00 93.67 135 ARG J CA 1
ATOM 5448 C C . ARG D 2 135 ? 100.318 35.695 -10.461 1.00 92.49 135 ARG J C 1
ATOM 5449 O O . ARG D 2 135 ? 99.284 35.253 -9.945 1.00 92.37 135 ARG J O 1
ATOM 5457 N N . GLU D 2 136 ? 101.528 35.555 -9.923 1.00 90.95 136 GLU J N 1
ATOM 5458 C CA . GLU D 2 136 ? 101.737 34.997 -8.591 1.00 89.43 136 GLU J CA 1
ATOM 5459 C C . GLU D 2 136 ? 101.208 35.966 -7.531 1.00 88.02 136 GLU J C 1
ATOM 5460 O O . GLU D 2 136 ? 100.440 35.565 -6.650 1.00 87.96 136 GLU J O 1
ATOM 5466 N N . LYS D 2 137 ? 101.612 37.234 -7.643 1.00 86.03 137 LYS J N 1
ATOM 5467 C CA . LYS D 2 137 ? 101.206 38.297 -6.722 1.00 84.12 137 LYS J CA 1
ATOM 5468 C C . LYS D 2 137 ? 99.688 38.423 -6.600 1.00 82.49 137 LYS J C 1
ATOM 5469 O O . LYS D 2 137 ? 99.160 38.598 -5.497 1.00 82.07 137 LYS J O 1
ATOM 5475 N N . LYS D 2 138 ? 99.011 38.326 -7.744 1.00 80.42 138 LYS J N 1
ATOM 5476 C CA . LYS D 2 138 ? 97.559 38.429 -7.835 1.00 78.61 138 LYS J CA 1
ATOM 5477 C C . LYS D 2 138 ? 96.862 37.254 -7.162 1.00 77.20 138 LYS J C 1
ATOM 5478 O O . LYS D 2 138 ? 95.824 37.422 -6.515 1.00 77.15 138 LYS J O 1
ATOM 5484 N N . ARG D 2 139 ? 97.436 36.066 -7.329 1.00 75.29 139 ARG J N 1
ATOM 5485 C CA . ARG D 2 139 ? 96.890 34.845 -6.753 1.00 73.33 139 ARG J CA 1
ATOM 5486 C C . ARG D 2 139 ? 97.029 34.861 -5.228 1.00 71.32 139 ARG J C 1
ATOM 5487 O O . ARG D 2 139 ? 96.131 34.408 -4.516 1.00 71.22 139 ARG J O 1
ATOM 5495 N N . GLN D 2 140 ? 98.149 35.396 -4.744 1.00 68.62 140 GLN J N 1
ATOM 5496 C CA . GLN D 2 140 ? 98.430 35.476 -3.314 1.00 66.29 140 GLN J CA 1
ATOM 5497 C C . GLN D 2 140 ? 97.498 36.461 -2.616 1.00 63.90 140 GLN J C 1
ATOM 5498 O O . GLN D 2 140 ? 97.074 36.230 -1.481 1.00 63.53 140 GLN J O 1
ATOM 5504 N N . PHE D 2 141 ? 97.190 37.552 -3.312 1.00 61.14 141 PHE J N 1
ATOM 5505 C CA . PHE D 2 141 ? 96.239 38.552 -2.846 1.00 58.48 141 PHE J CA 1
ATOM 5506 C C . PHE D 2 141 ? 94.835 37.931 -2.743 1.00 57.57 141 PHE J C 1
ATOM 5507 O O . PHE D 2 141 ? 94.151 38.097 -1.740 1.00 56.70 141 PHE J O 1
ATOM 5515 N N . GLU D 2 142 ? 94.444 37.196 -3.780 1.00 56.72 142 GLU J N 1
ATOM 5516 C CA . GLU D 2 142 ? 93.140 36.548 -3.856 1.00 56.18 142 GLU J CA 1
ATOM 5517 C C . GLU D 2 142 ? 92.942 35.522 -2.744 1.00 55.16 142 GLU J C 1
ATOM 5518 O O . GLU D 2 142 ? 91.852 35.421 -2.180 1.00 55.00 142 GLU J O 1
ATOM 5524 N N . MET D 2 143 ? 94.002 34.779 -2.432 1.00 54.01 143 MET J N 1
ATOM 5525 C CA . MET D 2 143 ? 93.998 33.800 -1.351 1.00 53.17 143 MET J CA 1
ATOM 5526 C C . MET D 2 143 ? 93.882 34.477 0.018 1.00 51.44 143 MET J C 1
ATOM 5527 O O . MET D 2 143 ? 93.144 34.019 0.888 1.00 51.20 143 MET J O 1
ATOM 5532 N N . LYS D 2 144 ? 94.618 35.568 0.186 1.00 49.38 144 LYS J N 1
ATOM 5533 C CA . LYS D 2 144 ? 94.579 36.380 1.388 1.00 48.15 144 LYS J CA 1
ATOM 5534 C C . LYS D 2 144 ? 93.186 36.949 1.630 1.00 46.88 144 LYS J C 1
ATOM 5535 O O . LYS D 2 144 ? 92.690 36.964 2.757 1.00 46.61 144 LYS J O 1
ATOM 5541 N N . ARG D 2 145 ? 92.573 37.428 0.555 1.00 45.18 145 ARG J N 1
ATOM 5542 C CA . ARG D 2 145 ? 91.261 38.035 0.612 1.00 44.22 145 ARG J CA 1
ATOM 5543 C C . ARG D 2 145 ? 90.176 36.996 0.926 1.00 43.90 145 ARG J C 1
ATOM 5544 O O . ARG D 2 145 ? 89.211 37.278 1.642 1.00 43.61 145 ARG J O 1
ATOM 5552 N N . LYS D 2 146 ? 90.363 35.798 0.387 1.00 43.54 146 LYS J N 1
ATOM 5553 C CA . LYS D 2 146 ? 89.457 34.681 0.591 1.00 43.45 146 LYS J CA 1
ATOM 5554 C C . LYS D 2 146 ? 89.504 34.233 2.036 1.00 42.91 146 LYS J C 1
ATOM 5555 O O . LYS D 2 146 ? 88.478 33.938 2.655 1.00 43.23 146 LYS J O 1
ATOM 5561 N N . LEU D 2 147 ? 90.711 34.192 2.571 1.00 41.87 147 LEU J N 1
ATOM 5562 C CA . LEU D 2 147 ? 90.920 33.774 3.933 1.00 41.13 147 LEU J CA 1
ATOM 5563 C C . LEU D 2 147 ? 90.415 34.837 4.909 1.00 40.07 147 LEU J C 1
ATOM 5564 O O . LEU D 2 147 ? 89.937 34.515 5.987 1.00 40.10 147 LEU J O 1
ATOM 5569 N N . HIS D 2 148 ? 90.516 36.102 4.510 1.00 38.96 148 HIS J N 1
ATOM 5570 C CA . HIS D 2 148 ? 90.139 37.227 5.358 1.00 37.60 148 HIS J CA 1
ATOM 5571 C C . HIS D 2 148 ? 88.614 37.335 5.543 1.00 37.11 148 HIS J C 1
ATOM 5572 O O . HIS D 2 148 ? 88.125 37.625 6.634 1.00 37.22 148 HIS J O 1
ATOM 5579 N N . TYR D 2 149 ? 87.871 37.085 4.474 1.00 36.37 149 TYR J N 1
ATOM 5580 C CA . TYR D 2 149 ? 86.424 37.221 4.503 1.00 35.84 149 TYR J CA 1
ATOM 5581 C C . TYR D 2 149 ? 85.717 35.957 4.998 1.00 35.83 149 TYR J C 1
ATOM 5582 O O . TYR D 2 149 ? 85.055 35.239 4.238 1.00 35.29 149 TYR J O 1
ATOM 5591 N N . ASN D 2 150 ? 85.855 35.706 6.293 1.00 36.10 150 ASN J N 1
ATOM 5592 C CA . ASN D 2 150 ? 85.246 34.526 6.903 1.00 36.80 150 ASN J CA 1
ATOM 5593 C C . ASN D 2 150 ? 84.061 34.833 7.833 1.00 36.79 150 ASN J C 1
ATOM 5594 O O . ASN D 2 150 ? 83.672 33.989 8.639 1.00 36.78 150 ASN J O 1
ATOM 5599 N N . GLU D 2 151 ? 83.498 36.034 7.725 1.00 37.07 151 GLU J N 1
ATOM 5600 C CA . GLU D 2 151 ? 82.360 36.430 8.548 1.00 37.87 151 GLU J CA 1
ATOM 5601 C C . GLU D 2 151 ? 81.223 35.404 8.582 1.00 39.10 151 GLU J C 1
ATOM 5602 O O . GLU D 2 151 ? 80.582 35.241 9.619 1.00 39.18 151 GLU J O 1
ATOM 5608 N N . GLY D 2 152 ? 80.988 34.703 7.469 1.00 40.50 152 GLY J N 1
ATOM 5609 C CA . GLY D 2 152 ? 80.036 33.596 7.427 1.00 42.37 152 GLY J CA 1
ATOM 5610 C C . GLY D 2 152 ? 80.229 32.506 8.487 1.00 43.94 152 GLY J C 1
ATOM 5611 O O . GLY D 2 152 ? 79.255 31.902 8.955 1.00 44.46 152 GLY J O 1
ATOM 5612 N N . LEU D 2 153 ? 81.470 32.244 8.881 1.00 44.64 153 LEU J N 1
ATOM 5613 C CA . LEU D 2 153 ? 81.738 31.182 9.852 1.00 46.09 153 LEU J CA 1
ATOM 5614 C C . LEU D 2 153 ? 81.205 31.506 11.261 1.00 46.26 153 LEU J C 1
ATOM 5615 O O . LEU D 2 153 ? 80.875 30.606 12.022 1.00 46.69 153 LEU J O 1
ATOM 5620 N N . ASN D 2 154 ? 81.118 32.787 11.604 1.00 46.21 154 ASN J N 1
ATOM 5621 C CA . ASN D 2 154 ? 80.791 33.176 12.967 1.00 45.93 154 ASN J CA 1
ATOM 5622 C C . ASN D 2 154 ? 79.371 33.724 13.181 1.00 45.44 154 ASN J C 1
ATOM 5623 O O . ASN D 2 154 ? 79.060 34.220 14.264 1.00 44.45 154 ASN J O 1
ATOM 5628 N N . ILE D 2 155 ? 78.519 33.631 12.157 1.00 45.41 155 ILE J N 1
ATOM 5629 C CA . ILE D 2 155 ? 77.148 34.144 12.243 1.00 45.38 155 ILE J CA 1
ATOM 5630 C C . ILE D 2 155 ? 76.339 33.402 13.321 1.00 45.70 155 ILE J C 1
ATOM 5631 O O . ILE D 2 155 ? 75.698 34.030 14.167 1.00 45.33 155 ILE J O 1
ATOM 5636 N N . LYS D 2 156 ? 76.409 32.072 13.293 1.00 46.39 156 LYS J N 1
ATOM 5637 C CA . LYS D 2 156 ? 75.678 31.219 14.225 1.00 47.20 156 LYS J CA 1
ATOM 5638 C C . LYS D 2 156 ? 76.092 31.498 15.661 1.00 46.84 156 LYS J C 1
ATOM 5639 O O . LYS D 2 156 ? 75.237 31.637 16.545 1.00 47.19 156 LYS J O 1
ATOM 5645 N N . LEU D 2 157 ? 77.401 31.599 15.880 1.00 46.45 157 LEU J N 1
ATOM 5646 C CA . LEU D 2 157 ? 77.953 31.933 17.185 1.00 46.19 157 LEU J CA 1
ATOM 5647 C C . LEU D 2 157 ? 77.561 33.335 17.646 1.00 46.34 157 LEU J C 1
ATOM 5648 O O . LEU D 2 157 ? 77.236 33.545 18.808 1.00 46.28 157 LEU J O 1
ATOM 5653 N N . ALA D 2 158 ? 77.606 34.300 16.736 1.00 46.88 158 ALA J N 1
ATOM 5654 C CA . ALA D 2 158 ? 77.226 35.667 17.061 1.00 47.53 158 ALA J CA 1
ATOM 5655 C C . ALA D 2 158 ? 75.799 35.702 17.604 1.00 48.14 158 ALA J C 1
ATOM 5656 O O . ALA D 2 158 ? 75.526 36.359 18.604 1.00 47.87 158 ALA J O 1
ATOM 5658 N N . ARG D 2 159 ? 74.906 34.967 16.947 1.00 49.30 159 ARG J N 1
ATOM 5659 C CA . ARG D 2 159 ? 73.511 34.870 17.361 1.00 50.59 159 ARG J CA 1
ATOM 5660 C C . ARG D 2 159 ? 73.350 34.176 18.714 1.00 51.85 159 ARG J C 1
ATOM 5661 O O . ARG D 2 159 ? 72.613 34.667 19.575 1.00 51.87 159 ARG J O 1
ATOM 5669 N N . GLN D 2 160 ? 74.053 33.059 18.905 1.00 53.34 160 GLN J N 1
ATOM 5670 C CA . GLN D 2 160 ? 74.086 32.392 20.205 1.00 55.09 160 GLN J CA 1
ATOM 5671 C C . GLN D 2 160 ? 74.550 33.351 21.294 1.00 55.80 160 GLN J C 1
ATOM 5672 O O . GLN D 2 160 ? 73.932 33.439 22.347 1.00 56.16 160 GLN J O 1
ATOM 5678 N N . LEU D 2 161 ? 75.616 34.094 21.021 1.00 57.03 161 LEU J N 1
ATOM 5679 C CA . LEU D 2 161 ? 76.109 35.097 21.957 1.00 58.27 161 LEU J CA 1
ATOM 5680 C C . LEU D 2 161 ? 75.094 36.209 22.249 1.00 59.69 161 LEU J C 1
ATOM 5681 O O . LEU D 2 161 ? 74.924 36.598 23.399 1.00 59.94 161 LEU J O 1
ATOM 5686 N N . ILE D 2 162 ? 74.421 36.717 21.221 1.00 61.75 162 ILE J N 1
ATOM 5687 C CA . ILE D 2 162 ? 73.420 37.769 21.414 1.00 63.76 162 ILE J CA 1
ATOM 5688 C C . ILE D 2 162 ? 72.254 37.257 22.282 1.00 66.02 162 ILE J C 1
ATOM 5689 O O . ILE D 2 162 ? 71.773 37.967 23.175 1.00 65.93 162 ILE J O 1
ATOM 5694 N N . SER D 2 163 ? 71.842 36.014 22.021 1.00 68.81 163 SER J N 1
ATOM 5695 C CA . SER D 2 163 ? 70.753 35.344 22.732 1.00 71.64 163 SER J CA 1
ATOM 5696 C C . SER D 2 163 ? 70.986 35.206 24.229 1.00 73.83 163 SER J C 1
ATOM 5697 O O . SER D 2 163 ? 70.127 35.579 25.025 1.00 74.34 163 SER J O 1
ATOM 5700 N N . LYS D 2 164 ? 72.140 34.663 24.609 1.00 76.59 164 LYS J N 1
ATOM 5701 C CA . LYS D 2 164 ? 72.453 34.438 26.019 1.00 79.37 164 LYS J CA 1
ATOM 5702 C C . LYS D 2 164 ? 72.759 35.729 26.792 1.00 81.12 164 LYS J C 1
ATOM 5703 O O . LYS D 2 164 ? 72.759 35.734 28.025 1.00 81.55 164 LYS J O 1
ATOM 5709 N N . ASP D 2 165 ? 73.020 36.813 26.063 1.00 83.26 165 ASP J N 1
ATOM 5710 C CA . ASP D 2 165 ? 73.185 38.136 26.654 1.00 85.40 165 ASP J CA 1
ATOM 5711 C C . ASP D 2 165 ? 71.806 38.747 26.916 1.00 86.88 165 ASP J C 1
ATOM 5712 O O . ASP D 2 165 ? 71.655 39.607 27.786 1.00 87.19 165 ASP J O 1
ATOM 5717 N N . LEU D 2 166 ? 70.807 38.305 26.152 1.00 88.65 166 LEU J N 1
ATOM 5718 C CA . LEU D 2 166 ? 69.436 38.797 26.290 1.00 90.46 166 LEU J CA 1
ATOM 5719 C C . LEU D 2 166 ? 68.695 38.061 27.417 1.00 91.75 166 LEU J C 1
ATOM 5720 O O . LEU D 2 166 ? 68.055 38.693 28.262 1.00 91.99 166 LEU J O 1
ATOM 5725 N N . HIS D 2 167 ? 68.799 36.730 27.424 1.00 93.32 167 HIS J N 1
ATOM 5726 C CA . HIS D 2 167 ? 68.218 35.879 28.473 1.00 94.76 167 HIS J CA 1
ATOM 5727 C C . HIS D 2 167 ? 69.085 35.886 29.763 1.00 95.30 167 HIS J C 1
ATOM 5728 O O . HIS D 2 167 ? 68.958 35.026 30.641 1.00 95.47 167 HIS J O 1
ATOM 5735 N N . ASP D 2 168 ? 69.945 36.901 29.863 1.00 96.02 168 ASP J N 1
ATOM 5736 C CA . ASP D 2 168 ? 70.807 37.130 31.021 1.00 96.62 168 ASP J CA 1
ATOM 5737 C C . ASP D 2 168 ? 70.097 38.042 32.020 1.00 96.76 168 ASP J C 1
ATOM 5738 O O . ASP D 2 168 ? 69.468 37.574 32.971 1.00 96.96 168 ASP J O 1
#